Protein AF-A0A812I2H5-F1 (afdb_monomer)

Nearest PDB structures (foldseek):
  8jkt-assembly1_A  TM=2.031E-01  e=1.961E+00  Felis catus
  4fyq-assembly1_A-2  TM=1.996E-01  e=3.151E+00  Homo sapiens
  8yzi-assembly1_D  TM=2.173E-01  e=6.420E+00  Canis lupus familiaris

Radius of gyration: 29.0 Å; Cα contacts (8 Å, |Δi|>4): 564; chains: 1; bounding box: 86×69×79 Å

Sequence (447 aa):
MAMKRIAGIIALADANPSLRRTNKYDEEMEYWVDTRTHGTRGTNEVEGVRDSTSAKGKVDSLADSSKPEDLDKGWNHEEQAPGVEDGKDKVKDSLQRHMNEAVTSRDKLNKFMERLDVADASVSASAKHVATVAKAFATEANPCLADMAKAPLNDAEKTLQIMLRKWDLTLNVPWTYIDLCDTCSVPMLRPTDYLATLVEKGYLHKLLGSSRLREFWTNYKKEEPNHELFEHDFVDYDNLVPLYIHGDGGRTYRRDELMVIAFQPILGLGTRLSHPQKLTTAKLGVNLKGHSFTTRFLVGVMPKSVYKDNPERVDNFLTATMKDFEQLYFRGMDIGNGRVLRFIPLGLKGDLPFLSKSGHLTRTFLHIRKGPEGPKSKPLKGCCWLCLAGSAQFDFENLGYNPEWLSTTGPKNPPPWDAVPAFFDHVPHVVLLHIYHLGVGRDFGGT

Mean predicted aligned error: 16.77 Å

pLDDT: mean 73.1, std 22.54, range [23.41, 96.88]

Foldseek 3Di:
DVVVVVVVQVVVQVVPVVQWDQDPPPRDIDGHDDDDPDDDDDPDDDDDDDDDDDDDDDDDDDDDDDDDDDPPPDDDDDDDDDDDDDDVVVVVVVVVVVVVVVVVVVVVVVVVVVVPPLVDDPLDCDLLNLLVVLLVPPDPVDVLSVQLVPQDSVGSVVSVVVSCVVVVVDLPQDWDWDDLDPPDTFTWRAPVSSCVSCLVVVNCCLQQQAQPQVVVVVVVCVVCVPFCVVVDPVDDSSQEWEKAKEWEWDADPVRFTKIWIWMFTQWHQAAPPPDRQDSPHPDTHGLHRDHCVSGIGTGG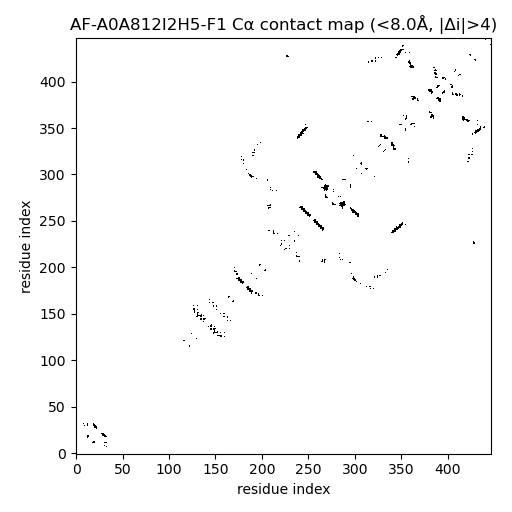MGTCVRCVVPLSSLLSSLLSRLQSLLCLAPVADDSDPPDGHHYDYQAYHYAQVVCCSQAQFQAALVQADPDDDDPPDDFRQYHDQQWRDRGPVFDVPPPDPCGPRVCCGDPNPDHRHPDGGSNPPRGTDHDHDDPPPDHCCVVVVVD

Structure (mmCIF, N/CA/C/O backbone):
data_AF-A0A812I2H5-F1
#
_entry.id   AF-A0A812I2H5-F1
#
loop_
_atom_site.group_PDB
_atom_site.id
_atom_site.type_symbol
_atom_site.label_atom_id
_atom_site.label_alt_id
_atom_site.label_comp_id
_atom_site.label_asym_id
_atom_site.label_entity_id
_atom_site.label_seq_id
_atom_site.pdbx_PDB_ins_code
_atom_site.Cartn_x
_atom_site.Cartn_y
_atom_site.Cartn_z
_atom_site.occupancy
_atom_site.B_iso_or_equiv
_atom_site.auth_seq_id
_atom_site.auth_comp_id
_atom_site.auth_asym_id
_atom_site.auth_atom_id
_atom_site.pdbx_PDB_model_num
ATOM 1 N N . MET A 1 1 ? -9.295 34.631 -40.306 1.00 51.69 1 MET A N 1
ATOM 2 C CA . MET A 1 1 ? -10.457 34.386 -39.416 1.00 51.69 1 MET A CA 1
ATOM 3 C C . MET A 1 1 ? -10.038 34.146 -37.957 1.00 51.69 1 MET A C 1
ATOM 5 O O . MET A 1 1 ? -10.656 34.723 -37.075 1.00 51.69 1 MET A O 1
ATOM 9 N N . ALA A 1 2 ? -8.955 33.399 -37.690 1.00 45.88 2 ALA A N 1
ATOM 10 C CA . ALA A 1 2 ? -8.439 33.147 -36.334 1.00 45.88 2 ALA A CA 1
ATOM 11 C C . ALA A 1 2 ? -7.973 34.409 -35.571 1.00 45.88 2 ALA A C 1
ATOM 13 O O . ALA A 1 2 ? -8.355 34.591 -34.421 1.00 45.88 2 ALA A O 1
ATOM 14 N N . MET A 1 3 ? -7.249 35.336 -36.216 1.00 46.56 3 MET A N 1
ATOM 15 C CA . MET A 1 3 ? -6.731 36.537 -35.528 1.00 46.56 3 MET A CA 1
ATOM 16 C C . MET A 1 3 ? -7.827 37.499 -35.035 1.00 46.56 3 MET A C 1
ATOM 18 O O . MET A 1 3 ? -7.706 38.051 -33.948 1.00 46.56 3 MET A O 1
ATOM 22 N N . LYS A 1 4 ? -8.946 37.644 -35.766 1.00 57.25 4 LYS A N 1
ATOM 23 C CA . LYS A 1 4 ? -10.113 38.424 -35.293 1.00 57.25 4 LYS A CA 1
ATOM 24 C C . LYS A 1 4 ? -10.778 37.787 -34.067 1.00 57.25 4 LYS A C 1
ATOM 26 O O . LYS A 1 4 ? -11.303 38.498 -33.219 1.00 57.25 4 LYS A O 1
ATOM 31 N N . ARG A 1 5 ? -10.753 36.454 -33.980 1.00 58.38 5 ARG A N 1
ATOM 32 C CA . ARG A 1 5 ? -11.331 35.690 -32.869 1.00 58.38 5 ARG A CA 1
ATOM 33 C C . ARG A 1 5 ? -10.455 35.790 -31.617 1.00 58.38 5 ARG A C 1
ATOM 35 O O . ARG A 1 5 ? -10.992 35.988 -30.538 1.00 58.38 5 ARG A O 1
ATOM 42 N N . ILE A 1 6 ? -9.131 35.756 -31.782 1.00 64.44 6 ILE A N 1
ATOM 43 C CA . ILE A 1 6 ? -8.162 35.977 -30.696 1.00 64.44 6 ILE A CA 1
ATOM 44 C C . ILE A 1 6 ? -8.279 37.404 -30.142 1.00 64.44 6 ILE A C 1
ATOM 46 O O . ILE A 1 6 ? -8.378 37.572 -28.933 1.00 64.44 6 ILE A O 1
ATOM 50 N N . ALA A 1 7 ? -8.379 38.420 -31.006 1.00 73.06 7 ALA A N 1
ATOM 51 C CA . ALA A 1 7 ? -8.561 39.805 -30.564 1.00 73.06 7 ALA A CA 1
ATOM 52 C C . ALA A 1 7 ? -9.846 40.005 -29.732 1.00 73.06 7 ALA A C 1
ATOM 54 O O . ALA A 1 7 ? -9.831 40.716 -28.732 1.00 73.06 7 ALA A O 1
ATOM 55 N N . GLY A 1 8 ? -10.947 39.340 -30.106 1.00 71.38 8 GLY A N 1
ATOM 56 C CA . GLY A 1 8 ? -12.192 39.374 -29.330 1.00 71.38 8 GLY A CA 1
ATOM 57 C C . GLY A 1 8 ? -12.094 38.660 -27.977 1.00 71.38 8 GLY A C 1
ATOM 58 O O . GLY A 1 8 ? -12.679 39.118 -27.000 1.00 71.38 8 GLY A O 1
ATOM 59 N N . ILE A 1 9 ? -11.331 37.566 -27.906 1.00 69.56 9 ILE A N 1
ATOM 60 C CA . ILE A 1 9 ? -11.089 36.816 -26.667 1.00 69.56 9 ILE A CA 1
ATOM 61 C C . ILE A 1 9 ? -10.230 37.631 -25.691 1.00 69.56 9 ILE A C 1
ATOM 63 O O . ILE A 1 9 ? -10.552 37.690 -24.508 1.00 69.56 9 ILE A O 1
ATOM 67 N N . ILE A 1 10 ? -9.191 38.306 -26.191 1.00 74.25 10 ILE A N 1
ATOM 68 C CA . ILE A 1 10 ? -8.340 39.189 -25.379 1.00 74.25 10 ILE A CA 1
ATOM 69 C C . ILE A 1 10 ? -9.172 40.340 -24.803 1.00 74.25 10 ILE A C 1
ATOM 71 O O . ILE A 1 10 ? -9.140 40.563 -23.599 1.00 74.25 10 ILE A O 1
ATOM 75 N N . ALA A 1 11 ? -10.010 40.993 -25.616 1.00 77.81 11 ALA A N 1
ATOM 76 C CA . ALA A 1 11 ? -10.883 42.067 -25.136 1.00 77.81 11 ALA A CA 1
ATOM 77 C C . ALA A 1 11 ? -11.876 41.603 -24.048 1.00 77.81 11 ALA A C 1
ATOM 79 O O . ALA A 1 11 ? -12.149 42.340 -23.101 1.00 77.81 11 ALA A O 1
ATOM 80 N N . LEU A 1 12 ? -12.401 40.375 -24.157 1.00 72.94 12 LEU A N 1
ATOM 81 C CA . LEU A 1 12 ? -13.279 39.777 -23.145 1.00 72.94 12 LEU A CA 1
ATOM 82 C C . LEU A 1 12 ? -12.527 39.493 -21.834 1.00 72.94 12 LEU A C 1
ATOM 84 O O . LEU A 1 12 ? -13.053 39.747 -20.751 1.00 72.94 12 LEU A O 1
ATOM 88 N N . ALA A 1 13 ? -11.304 38.969 -21.931 1.00 73.88 13 ALA A N 1
ATOM 89 C CA . ALA A 1 13 ? -10.477 38.655 -20.773 1.00 73.88 13 ALA A CA 1
ATOM 90 C C . ALA A 1 13 ? -9.924 39.923 -20.093 1.00 73.88 13 ALA A C 1
ATOM 92 O O . ALA A 1 13 ? -9.820 39.963 -18.870 1.00 73.88 13 ALA A O 1
ATOM 93 N N . ASP A 1 14 ? -9.676 41.002 -20.840 1.00 77.62 14 ASP A N 1
ATOM 94 C CA . ASP A 1 14 ? -9.315 42.308 -20.275 1.00 77.62 14 ASP A CA 1
ATOM 95 C C . ASP A 1 14 ? -10.453 42.964 -19.490 1.00 77.62 14 ASP A C 1
ATOM 97 O O . ASP A 1 14 ? -10.207 43.656 -18.498 1.00 77.62 14 ASP A O 1
ATOM 101 N N . ALA A 1 15 ? -11.700 42.708 -19.888 1.00 77.75 15 ALA A N 1
ATOM 102 C CA . ALA A 1 15 ? -12.881 43.159 -19.162 1.00 77.75 15 ALA A CA 1
ATOM 103 C C . ALA A 1 15 ? -13.170 42.332 -17.889 1.00 77.75 15 ALA A C 1
ATOM 105 O O . ALA A 1 15 ? -13.977 42.763 -17.066 1.00 77.75 15 ALA A O 1
ATOM 106 N N . ASN A 1 16 ? -12.522 41.172 -17.701 1.00 74.12 16 ASN A N 1
ATOM 107 C CA . ASN A 1 16 ? -12.744 40.270 -16.566 1.00 74.12 16 ASN A CA 1
ATOM 108 C C . ASN A 1 16 ? -11.430 39.937 -15.831 1.00 74.12 16 ASN A C 1
ATOM 110 O O . ASN A 1 16 ? -10.714 39.013 -16.221 1.00 74.12 16 ASN A O 1
ATOM 114 N N . PRO A 1 17 ? -11.115 40.627 -14.716 1.00 74.50 17 PRO A N 1
ATOM 115 C CA . PRO A 1 17 ? -9.836 40.482 -14.016 1.00 74.50 17 PRO A CA 1
ATOM 116 C C . PRO A 1 17 ? -9.494 39.062 -13.541 1.00 74.50 17 PRO A C 1
ATOM 118 O O . PRO A 1 17 ? -8.326 38.776 -13.309 1.00 74.50 17 PRO A O 1
ATOM 121 N N . SER A 1 18 ? -10.483 38.177 -13.391 1.00 72.62 18 SER A N 1
ATOM 122 C CA . SER A 1 18 ? -10.292 36.773 -13.003 1.00 72.62 18 SER A CA 1
ATOM 123 C C . SER A 1 18 ? -9.743 35.878 -14.121 1.00 72.62 18 SER A C 1
ATOM 125 O O . SER A 1 18 ? -9.281 34.778 -13.828 1.00 72.62 18 SER A O 1
ATOM 127 N N . LEU A 1 19 ? -9.788 36.325 -15.382 1.00 69.56 19 LEU A N 1
ATOM 128 C CA . LEU A 1 19 ? -9.359 35.560 -16.562 1.00 69.56 19 LEU A CA 1
ATOM 129 C C . LEU A 1 19 ? -7.961 35.942 -17.061 1.00 69.56 19 LEU A C 1
ATOM 131 O O . LEU A 1 19 ? -7.475 35.367 -18.037 1.00 69.56 19 LEU A O 1
ATOM 135 N N . ARG A 1 20 ? -7.309 36.896 -16.390 1.00 77.50 20 ARG A N 1
ATOM 136 C CA . ARG A 1 20 ? -5.941 37.317 -16.683 1.00 77.50 20 ARG A CA 1
ATOM 137 C C . ARG A 1 20 ? -5.056 37.166 -15.458 1.00 77.50 20 ARG A C 1
ATOM 139 O O . ARG A 1 20 ? -5.470 37.460 -14.337 1.00 77.50 20 ARG A O 1
ATOM 146 N N . ARG A 1 21 ? -3.819 36.738 -15.670 1.00 76.25 21 ARG A N 1
ATOM 147 C CA . ARG A 1 21 ? -2.824 36.627 -14.607 1.00 76.25 21 ARG A CA 1
ATOM 148 C C . ARG A 1 21 ? -1.456 36.989 -15.155 1.00 76.25 21 ARG A C 1
ATOM 150 O O . ARG A 1 21 ? -1.105 36.588 -16.256 1.00 76.25 21 ARG A O 1
ATOM 157 N N . THR A 1 22 ? -0.684 37.718 -14.363 1.00 73.69 22 THR A N 1
ATOM 158 C CA . THR A 1 22 ? 0.735 37.931 -14.641 1.00 73.69 22 THR A CA 1
ATOM 159 C C . THR A 1 22 ? 1.493 36.659 -14.279 1.00 73.69 22 THR A C 1
ATOM 161 O O . THR A 1 22 ? 1.414 36.186 -13.135 1.00 73.69 22 THR A O 1
ATOM 164 N N . ASN A 1 23 ? 2.182 36.079 -15.254 1.00 63.69 23 ASN A N 1
ATOM 165 C CA . ASN A 1 23 ? 3.065 34.949 -15.047 1.00 63.69 23 ASN A CA 1
ATOM 166 C C . ASN A 1 23 ? 4.190 35.374 -14.089 1.00 63.69 23 ASN A C 1
ATOM 168 O O . ASN A 1 23 ? 4.743 36.468 -14.158 1.00 63.69 23 ASN A O 1
ATOM 172 N N . LYS A 1 24 ? 4.466 34.525 -13.099 1.00 55.12 24 LYS A N 1
ATOM 173 C CA . LYS A 1 24 ? 5.375 34.845 -11.992 1.00 55.12 24 LYS A CA 1
ATOM 174 C C . LYS A 1 24 ? 6.857 34.752 -12.392 1.00 55.12 24 LYS A C 1
ATOM 176 O O . LYS A 1 24 ? 7.709 35.166 -11.610 1.00 55.12 24 LYS A O 1
ATOM 181 N N . TYR A 1 25 ? 7.168 34.157 -13.538 1.00 52.12 25 TYR A N 1
ATOM 182 C CA . TYR A 1 25 ? 8.533 33.811 -13.934 1.00 52.12 25 TYR A CA 1
ATOM 183 C C . TYR A 1 25 ? 9.132 34.791 -14.943 1.00 52.12 25 TYR A C 1
ATOM 185 O O . TYR A 1 25 ? 10.329 35.054 -14.877 1.00 52.12 25 TYR A O 1
ATOM 193 N N . ASP A 1 26 ? 8.310 35.338 -15.833 1.00 72.62 26 ASP A N 1
ATOM 194 C CA . ASP A 1 26 ? 8.711 36.268 -16.897 1.00 72.62 26 ASP A CA 1
ATOM 195 C C . ASP A 1 26 ? 7.942 37.600 -16.859 1.00 72.62 26 ASP A C 1
ATOM 197 O O . ASP A 1 26 ? 8.221 38.491 -17.655 1.00 72.62 26 ASP A O 1
ATOM 201 N N . GLU A 1 27 ? 7.014 37.755 -15.908 1.00 76.06 27 GLU A N 1
ATOM 202 C CA . GLU A 1 27 ? 6.151 38.930 -15.745 1.00 76.06 27 GLU A CA 1
ATOM 203 C C . GLU A 1 27 ? 5.224 39.199 -16.947 1.00 76.06 27 GLU A C 1
ATOM 205 O O . GLU A 1 27 ? 4.602 40.263 -17.032 1.00 76.06 27 GLU A O 1
ATOM 210 N N . GLU A 1 28 ? 5.059 38.228 -17.853 1.00 77.06 28 GLU A N 1
ATOM 211 C CA . GLU A 1 28 ? 4.176 38.367 -19.007 1.00 77.06 28 GLU A CA 1
ATOM 212 C C . GLU A 1 28 ? 2.700 38.164 -18.630 1.00 77.06 28 GLU A C 1
ATOM 214 O O . GLU A 1 28 ? 2.338 37.448 -17.692 1.00 77.06 28 GLU A O 1
ATOM 219 N N . MET A 1 29 ? 1.804 38.836 -19.356 1.00 72.25 29 MET A N 1
ATOM 220 C CA . MET A 1 29 ? 0.362 38.754 -19.121 1.00 72.25 29 MET A CA 1
ATOM 221 C C . MET A 1 29 ? -0.250 37.578 -19.880 1.00 72.25 29 MET A C 1
ATOM 223 O O . MET A 1 29 ? -0.294 37.579 -21.110 1.00 72.25 29 MET A O 1
ATOM 227 N N . GLU A 1 30 ? -0.800 36.614 -19.143 1.00 77.12 30 GLU A N 1
ATOM 228 C CA . GLU A 1 30 ? -1.460 35.435 -19.699 1.00 77.12 30 GLU A CA 1
ATOM 229 C C . GLU A 1 30 ? -2.984 35.512 -19.549 1.00 77.12 30 GLU A C 1
ATOM 231 O O . GLU A 1 30 ? -3.510 35.943 -18.515 1.00 77.12 30 GLU A O 1
ATOM 236 N N . TYR A 1 31 ? -3.697 35.035 -20.574 1.00 75.44 31 TYR A N 1
ATOM 237 C CA . TYR A 1 31 ? -5.159 34.987 -20.625 1.00 75.44 31 TYR A CA 1
ATOM 238 C C . TYR A 1 31 ? -5.628 33.533 -20.698 1.00 75.44 31 TYR A C 1
ATOM 240 O O . TYR A 1 31 ? -5.254 32.799 -21.613 1.00 75.44 31 TYR A O 1
ATOM 248 N N . TRP A 1 32 ? -6.472 33.119 -19.756 1.00 57.59 32 TRP A N 1
ATOM 249 C CA . TRP A 1 32 ? -6.978 31.748 -19.675 1.00 57.59 32 TRP A CA 1
ATOM 250 C C . TRP A 1 32 ? -8.404 31.685 -20.214 1.00 57.59 32 TRP A C 1
ATOM 252 O O . TRP A 1 32 ? -9.341 32.136 -19.556 1.00 57.59 32 TRP A O 1
ATOM 262 N N . VAL A 1 33 ? -8.574 31.142 -21.425 1.00 58.44 33 VAL A N 1
ATOM 263 C CA . VAL A 1 33 ? -9.891 31.026 -22.070 1.00 58.44 33 VAL A CA 1
ATOM 264 C C . VAL A 1 33 ? -10.040 29.671 -22.757 1.00 58.44 33 VAL A C 1
ATOM 266 O O . VAL A 1 33 ? -9.298 29.346 -23.683 1.00 58.44 33 VAL A O 1
ATOM 269 N N . ASP A 1 34 ? -11.040 28.895 -22.336 1.00 51.59 34 ASP A N 1
ATOM 270 C CA . ASP A 1 34 ? -11.399 27.632 -22.979 1.00 51.59 34 ASP A CA 1
ATOM 271 C C . ASP A 1 34 ? -12.076 27.887 -24.329 1.00 51.59 34 ASP A C 1
ATOM 273 O O . ASP A 1 34 ? -13.096 28.575 -24.429 1.00 51.59 34 ASP A O 1
ATOM 277 N N . THR A 1 35 ? -11.539 27.290 -25.395 1.00 44.12 35 THR A N 1
ATOM 278 C CA . THR A 1 35 ? -12.173 27.330 -26.718 1.00 44.12 35 THR A CA 1
ATOM 279 C C . THR A 1 35 ? -12.743 25.964 -27.074 1.00 44.12 35 THR A C 1
ATOM 281 O O . THR A 1 35 ? -12.027 25.011 -27.364 1.00 44.12 35 THR A O 1
ATOM 284 N N . ARG A 1 36 ? -14.075 25.858 -27.089 1.00 44.34 36 ARG A N 1
ATOM 285 C CA . ARG A 1 36 ? -14.766 24.660 -27.581 1.00 44.34 36 ARG A CA 1
ATOM 286 C C . ARG A 1 36 ? -14.723 24.661 -29.112 1.00 44.34 36 ARG A C 1
ATOM 288 O O . ARG A 1 36 ? -15.308 25.540 -29.747 1.00 44.34 36 ARG A O 1
ATOM 295 N N . THR A 1 37 ? -14.015 23.711 -29.716 1.00 42.31 37 THR A N 1
ATOM 296 C CA . THR A 1 37 ? -13.798 23.663 -31.176 1.00 42.31 37 THR A CA 1
ATOM 297 C C . THR A 1 37 ? -14.876 22.886 -31.938 1.00 42.31 37 THR A C 1
ATOM 299 O O . THR A 1 37 ? -15.057 23.143 -33.125 1.00 42.31 37 THR A O 1
ATOM 302 N N . HIS A 1 38 ? -15.657 22.022 -31.276 1.00 39.75 38 HIS A N 1
ATOM 303 C CA . HIS A 1 38 ? -16.871 21.404 -31.832 1.00 39.75 38 HIS A CA 1
ATOM 304 C C . HIS A 1 38 ? -17.755 20.757 -30.746 1.00 39.75 38 HIS A C 1
ATOM 306 O O . HIS A 1 38 ? -17.257 20.231 -29.751 1.00 39.75 38 HIS A O 1
ATOM 312 N N . GLY A 1 39 ? -19.075 20.760 -30.960 1.00 39.97 39 GLY A N 1
ATOM 313 C CA . GLY A 1 39 ? -20.063 20.040 -30.147 1.00 39.97 39 GLY A CA 1
ATOM 314 C C . GLY A 1 39 ? -21.493 20.538 -30.384 1.00 39.97 39 GLY A C 1
ATOM 315 O O . GLY A 1 39 ? -21.719 21.742 -30.492 1.00 39.97 39 GLY A O 1
ATOM 316 N N . THR A 1 40 ? -22.462 19.627 -30.473 1.00 37.78 40 THR A N 1
ATOM 317 C CA . THR A 1 40 ? -23.894 19.951 -30.562 1.00 37.78 40 THR A CA 1
ATOM 318 C C . THR A 1 40 ? -24.445 20.246 -29.169 1.00 37.78 40 THR A C 1
ATOM 320 O O . THR A 1 40 ? -24.222 19.493 -28.222 1.00 37.78 40 THR A O 1
ATOM 323 N N . ARG A 1 41 ? -25.152 21.371 -29.035 1.00 35.66 41 ARG A N 1
ATOM 324 C CA . ARG A 1 41 ? -25.709 21.856 -27.769 1.00 35.66 41 ARG A CA 1
ATOM 325 C C . ARG A 1 41 ? -26.869 20.948 -27.346 1.00 35.66 41 ARG A C 1
ATOM 327 O O . ARG A 1 41 ? -27.912 20.956 -27.991 1.00 35.66 41 ARG A O 1
ATOM 334 N N . GLY A 1 42 ? -26.686 20.170 -26.280 1.00 32.47 42 GLY A N 1
ATOM 335 C CA . GLY A 1 42 ? -27.804 19.526 -25.594 1.00 32.47 42 GLY A CA 1
ATOM 336 C C . GLY A 1 42 ? -28.753 20.607 -25.081 1.00 32.47 42 GLY A C 1
ATOM 337 O O . GLY A 1 42 ? -28.314 21.594 -24.487 1.00 32.47 42 GLY A O 1
ATOM 338 N N . THR A 1 43 ? -30.043 20.474 -25.369 1.00 36.22 43 THR A N 1
ATOM 339 C CA . THR A 1 43 ? -31.084 21.354 -24.838 1.00 36.22 43 THR A CA 1
ATOM 340 C C . THR A 1 43 ? -31.148 21.162 -23.329 1.00 36.22 43 THR A C 1
ATOM 342 O O . THR A 1 43 ? -31.710 20.167 -22.881 1.00 36.22 43 THR A O 1
ATOM 345 N N . ASN A 1 44 ? -30.493 22.053 -22.581 1.00 36.75 44 ASN A N 1
ATOM 346 C CA . ASN A 1 44 ? -30.874 22.577 -21.261 1.00 36.75 44 ASN A CA 1
ATOM 347 C C . ASN A 1 44 ? -29.634 22.952 -20.447 1.00 36.75 44 ASN A C 1
ATOM 349 O O . ASN A 1 44 ? -29.312 22.302 -19.463 1.00 36.75 44 ASN A O 1
ATOM 353 N N . GLU A 1 45 ? -28.987 24.050 -20.824 1.00 29.28 45 GLU A N 1
ATOM 354 C CA . GLU A 1 45 ? -28.270 24.884 -19.860 1.00 29.28 45 GLU A CA 1
ATOM 355 C C . GLU A 1 45 ? -28.580 26.339 -20.213 1.00 29.28 45 GLU A C 1
ATOM 357 O O . GLU A 1 45 ? -28.077 26.889 -21.199 1.00 29.28 45 GLU A O 1
ATOM 362 N N . VAL A 1 46 ? -29.493 26.927 -19.440 1.00 30.48 46 VAL A N 1
ATOM 363 C CA . VAL A 1 46 ? -29.610 28.375 -19.297 1.00 30.48 46 VAL A CA 1
ATOM 364 C C . VAL A 1 46 ? -28.970 28.708 -17.958 1.00 30.48 46 VAL A C 1
ATOM 366 O O . VAL A 1 46 ? -29.380 28.197 -16.917 1.00 30.48 46 VAL A O 1
ATOM 369 N N . GLU A 1 47 ? -27.929 29.530 -18.024 1.00 31.50 47 GLU A N 1
ATOM 370 C CA . GLU A 1 47 ? -27.333 30.209 -16.884 1.00 31.50 47 GLU A CA 1
ATOM 371 C C . GLU A 1 47 ? -28.391 31.047 -16.162 1.00 31.50 47 GLU A C 1
ATOM 373 O O . GLU A 1 47 ? -29.095 31.840 -16.786 1.00 31.50 47 GLU A O 1
ATOM 378 N N . GLY A 1 48 ? -28.426 30.947 -14.835 1.00 28.09 48 GLY A N 1
ATOM 379 C CA . GLY A 1 48 ? -28.854 32.070 -14.014 1.00 28.09 48 GLY A CA 1
ATOM 380 C C . GLY A 1 48 ? -29.965 31.787 -13.009 1.00 28.09 48 GLY A C 1
ATOM 381 O O . GLY A 1 48 ? -31.140 31.941 -13.306 1.00 28.09 48 GLY A O 1
ATOM 382 N N . VAL A 1 49 ? -29.523 31.579 -11.768 1.00 25.86 49 VAL A N 1
ATOM 383 C CA . VAL A 1 49 ? -30.049 32.244 -10.565 1.00 25.86 49 VAL A CA 1
ATOM 384 C C . VAL A 1 49 ? -31.416 31.795 -9.995 1.00 25.86 49 VAL A C 1
ATOM 386 O O . VAL A 1 49 ? -32.471 31.986 -10.583 1.00 25.86 49 VAL A O 1
ATOM 389 N N . ARG A 1 50 ? -31.321 31.431 -8.702 1.00 23.70 50 ARG A N 1
ATOM 390 C CA . ARG A 1 50 ? -32.218 31.658 -7.546 1.00 23.70 50 ARG A CA 1
ATOM 391 C C . ARG A 1 50 ? -33.018 30.491 -6.966 1.00 23.70 50 ARG A C 1
ATOM 393 O O . ARG A 1 50 ? -33.818 29.828 -7.612 1.00 23.70 50 ARG A O 1
ATOM 400 N N . ASP A 1 51 ? -32.778 30.371 -5.664 1.00 26.55 51 ASP A N 1
ATOM 401 C CA . ASP A 1 51 ? -33.461 29.593 -4.652 1.00 26.55 51 ASP A CA 1
ATOM 402 C C . ASP A 1 51 ? -34.985 29.715 -4.640 1.00 26.55 51 ASP A C 1
ATOM 404 O O . ASP A 1 51 ? -35.579 30.753 -4.933 1.00 26.55 51 ASP A O 1
ATOM 408 N N . SER A 1 52 ? -35.532 28.673 -4.017 1.00 25.44 52 SER A N 1
ATOM 409 C CA . SER A 1 52 ? -36.744 28.642 -3.203 1.00 25.44 52 SER A CA 1
ATOM 410 C C . SER A 1 52 ? -38.081 28.433 -3.919 1.00 25.44 52 SER A C 1
ATOM 412 O O . SER A 1 52 ? -38.648 29.308 -4.555 1.00 25.44 52 SER A O 1
ATOM 414 N N . THR A 1 53 ? -38.633 27.259 -3.596 1.00 28.48 53 THR A N 1
ATOM 415 C CA . THR A 1 53 ? -40.021 27.011 -3.178 1.00 28.48 53 THR A CA 1
ATOM 416 C C . THR A 1 53 ? -41.168 27.277 -4.153 1.00 28.48 53 THR A C 1
ATOM 418 O O . THR A 1 53 ? -41.328 28.352 -4.714 1.00 28.48 53 THR A O 1
ATOM 421 N N . SER A 1 54 ? -42.096 26.309 -4.139 1.00 24.89 54 SER A N 1
ATOM 422 C CA . SER A 1 54 ? -43.430 26.308 -4.760 1.00 24.89 54 SER A CA 1
ATOM 423 C C . SER A 1 54 ? -43.412 25.938 -6.256 1.00 24.89 54 SER A C 1
ATOM 425 O O . SER A 1 54 ? -42.512 26.319 -6.981 1.00 24.89 54 SER A O 1
ATOM 427 N N . ALA A 1 55 ? -44.328 25.147 -6.807 1.00 23.41 55 ALA A N 1
ATOM 428 C CA . ALA A 1 55 ? -45.569 24.591 -6.299 1.00 23.41 55 ALA A CA 1
ATOM 429 C C . ALA A 1 55 ? -45.991 23.395 -7.179 1.00 23.41 55 ALA A C 1
ATOM 431 O O . ALA A 1 55 ? -45.654 23.334 -8.355 1.00 23.41 55 ALA A O 1
ATOM 432 N N . LYS A 1 56 ? -46.792 22.500 -6.586 1.00 25.09 56 LYS A N 1
ATOM 433 C CA . LYS A 1 56 ? -48.064 21.976 -7.117 1.00 25.09 56 LYS A CA 1
ATOM 434 C C . LYS A 1 56 ? -48.155 21.649 -8.619 1.00 25.09 56 LYS A C 1
ATOM 436 O O . LYS A 1 56 ? -48.245 22.540 -9.453 1.00 25.09 56 LYS A O 1
ATOM 441 N N . GLY A 1 57 ? -48.420 20.375 -8.910 1.00 23.81 57 GLY A N 1
ATOM 442 C CA . GLY A 1 57 ? -49.079 19.965 -10.151 1.00 23.81 57 GLY A CA 1
ATOM 443 C C . GLY A 1 57 ? -49.289 18.457 -10.239 1.00 23.81 57 GLY A C 1
ATOM 444 O O . GLY A 1 57 ? -48.393 17.738 -10.655 1.00 23.81 57 GLY A O 1
ATOM 445 N N . LYS A 1 58 ? -50.472 17.998 -9.816 1.00 24.27 58 LYS A N 1
ATOM 446 C CA . LYS A 1 58 ? -51.023 16.645 -10.012 1.00 24.27 58 LYS A CA 1
ATOM 447 C C . LYS A 1 58 ? -51.080 16.267 -11.497 1.00 24.27 58 LYS A C 1
ATOM 449 O O . LYS A 1 58 ? -51.563 17.091 -12.264 1.00 24.27 58 LYS A O 1
ATOM 454 N N . VAL A 1 59 ? -50.803 14.999 -11.823 1.00 26.33 59 VAL A N 1
ATOM 455 C CA . VAL A 1 59 ? -51.700 14.157 -12.644 1.00 26.33 59 VAL A CA 1
ATOM 456 C C . VAL A 1 59 ? -51.623 12.714 -12.135 1.00 26.33 59 VAL A C 1
ATOM 458 O O . VAL A 1 59 ? -50.554 12.217 -11.784 1.00 26.33 59 VAL A O 1
ATOM 461 N N . ASP A 1 60 ? -52.802 12.112 -12.038 1.00 25.20 60 ASP A N 1
ATOM 462 C CA . ASP A 1 60 ? -53.144 10.859 -11.386 1.00 25.20 60 ASP A CA 1
ATOM 463 C C . ASP A 1 60 ? -52.850 9.593 -12.225 1.00 25.20 60 ASP A C 1
ATOM 465 O O . ASP A 1 60 ? -52.887 9.596 -13.453 1.00 25.20 60 ASP A O 1
ATOM 469 N N . SER A 1 61 ? -52.692 8.490 -11.482 1.00 27.45 61 SER A N 1
ATOM 470 C CA . SER A 1 61 ? -53.023 7.086 -11.794 1.00 27.45 61 SER A CA 1
ATOM 471 C C . SER A 1 61 ? -52.256 6.316 -12.884 1.00 27.45 61 SER A C 1
ATOM 473 O O . SER A 1 61 ? -52.543 6.420 -14.070 1.00 27.45 61 SER A O 1
ATOM 475 N N . LEU A 1 62 ? -51.454 5.344 -12.433 1.00 24.69 62 LEU A N 1
ATOM 476 C CA . LEU A 1 62 ? -51.759 3.930 -12.685 1.00 24.69 62 LEU A CA 1
ATOM 477 C C . LEU A 1 62 ? -51.490 3.142 -11.392 1.00 24.69 62 LEU A C 1
ATOM 479 O O . LEU A 1 62 ? -50.418 3.255 -10.800 1.00 24.69 62 LEU A O 1
ATOM 483 N N . ALA A 1 63 ? -52.512 2.433 -10.921 1.00 26.25 63 ALA A N 1
ATOM 484 C CA . ALA A 1 63 ? -52.516 1.660 -9.689 1.00 26.25 63 ALA A CA 1
ATOM 485 C C . ALA A 1 63 ? -51.957 0.239 -9.881 1.00 26.25 63 ALA A C 1
ATOM 487 O O . ALA A 1 63 ? -51.957 -0.294 -10.986 1.00 26.25 63 ALA A O 1
ATOM 488 N N . ASP A 1 64 ? -51.571 -0.337 -8.741 1.00 27.02 64 ASP A N 1
ATOM 489 C CA . ASP A 1 64 ? -51.469 -1.761 -8.411 1.00 27.02 64 ASP A CA 1
ATOM 490 C C . ASP A 1 64 ? -50.465 -2.652 -9.157 1.00 27.02 64 ASP A C 1
ATOM 492 O O . ASP A 1 64 ? -50.710 -3.193 -10.229 1.00 27.02 64 ASP A O 1
ATOM 496 N N . SER A 1 65 ? -49.381 -2.991 -8.455 1.00 24.95 65 SER A N 1
ATOM 497 C CA . SER A 1 65 ? -49.270 -4.339 -7.877 1.00 24.95 65 SER A CA 1
ATOM 498 C C . SER A 1 65 ? -48.107 -4.421 -6.874 1.00 24.95 65 SER A C 1
ATOM 500 O O . SER A 1 65 ? -47.029 -3.875 -7.091 1.00 24.95 65 SER A O 1
ATOM 502 N N . SER A 1 66 ? -48.340 -5.149 -5.777 1.00 26.66 66 SER A N 1
ATOM 503 C CA . SER A 1 66 ? -47.378 -5.646 -4.773 1.00 26.66 66 SER A CA 1
ATOM 504 C C . SER A 1 66 ? -46.733 -4.652 -3.783 1.00 26.66 66 SER A C 1
ATOM 506 O O . SER A 1 66 ? -45.614 -4.178 -3.952 1.00 26.66 66 SER A O 1
ATOM 508 N N . LYS A 1 67 ? -47.416 -4.449 -2.647 1.00 28.23 67 LYS A N 1
ATOM 509 C CA . LYS A 1 67 ? -46.769 -4.175 -1.353 1.00 28.23 67 LYS A CA 1
ATOM 510 C C . LYS A 1 67 ? -46.250 -5.500 -0.769 1.00 28.23 67 LYS A C 1
ATOM 512 O O . LYS A 1 67 ? -47.017 -6.461 -0.773 1.00 28.23 67 LYS A O 1
ATOM 517 N N . PRO A 1 68 ? -45.038 -5.567 -0.202 1.00 30.42 68 PRO A N 1
ATOM 518 C CA . PRO A 1 68 ? -44.707 -6.583 0.788 1.00 30.42 68 PRO A CA 1
ATOM 519 C C . PRO A 1 68 ? -45.130 -6.077 2.173 1.00 30.42 68 PRO A C 1
ATOM 521 O O . PRO A 1 68 ? -44.520 -5.161 2.726 1.00 30.42 68 PRO A O 1
ATOM 524 N N . GLU A 1 69 ? -46.212 -6.647 2.693 1.00 29.41 69 GLU A N 1
ATOM 525 C CA . GLU A 1 69 ? -46.541 -6.653 4.121 1.00 29.41 69 GLU A CA 1
ATOM 526 C C . GLU A 1 69 ? -45.701 -7.728 4.843 1.00 29.41 69 GLU A C 1
ATOM 528 O O . GLU A 1 69 ? -45.303 -8.718 4.232 1.00 29.41 69 GLU A O 1
ATOM 533 N N . ASP A 1 70 ? -45.476 -7.523 6.146 1.00 35.94 70 ASP A N 1
ATOM 534 C CA . ASP A 1 70 ? -45.034 -8.503 7.155 1.00 35.94 70 ASP A CA 1
ATOM 535 C C . ASP A 1 70 ? -43.647 -9.174 6.999 1.00 35.94 70 ASP A C 1
ATOM 537 O O . ASP A 1 70 ? -43.516 -10.286 6.494 1.00 35.94 70 ASP A O 1
ATOM 541 N N . LEU A 1 71 ? -42.611 -8.564 7.600 1.00 31.19 71 LEU A N 1
ATOM 542 C CA . LEU A 1 71 ? -41.321 -9.222 7.901 1.00 31.19 71 LEU A CA 1
ATOM 543 C C . LEU A 1 71 ? -41.073 -9.486 9.405 1.00 31.19 71 LEU A C 1
ATOM 545 O O . LEU A 1 71 ? -40.027 -10.025 9.756 1.00 31.19 71 LEU A O 1
ATOM 549 N N . ASP A 1 72 ? -42.044 -9.210 10.284 1.00 36.56 72 ASP A N 1
ATOM 550 C CA . ASP A 1 72 ? -41.882 -9.320 11.750 1.00 36.56 72 ASP A CA 1
ATOM 551 C C . ASP A 1 72 ? -42.500 -10.586 12.392 1.00 36.56 72 ASP A C 1
ATOM 553 O O . ASP A 1 72 ? -42.620 -10.673 13.611 1.00 36.56 72 ASP A O 1
ATOM 557 N N . LYS A 1 73 ? -42.871 -11.619 11.620 1.00 32.50 73 LYS A N 1
ATOM 558 C CA . LYS A 1 73 ? -43.525 -12.842 12.158 1.00 32.50 73 LYS A CA 1
ATOM 559 C C . LYS A 1 73 ? -42.659 -14.109 12.157 1.00 32.50 73 LYS A C 1
ATOM 561 O O . LYS A 1 73 ? -43.175 -15.207 11.980 1.00 32.50 73 LYS A O 1
ATOM 566 N N . GLY A 1 74 ? -41.346 -13.982 12.354 1.00 32.06 74 GLY A N 1
ATOM 567 C CA . GLY A 1 74 ? -40.415 -15.116 12.225 1.00 32.06 74 GLY A CA 1
ATOM 568 C C . GLY A 1 74 ? -39.769 -15.666 13.500 1.00 32.06 74 GLY A C 1
ATOM 569 O O . GLY A 1 74 ? -38.979 -16.594 13.378 1.00 32.06 74 GLY A O 1
ATOM 570 N N . TRP A 1 75 ? -40.004 -15.101 14.689 1.00 26.97 75 TRP A N 1
ATOM 571 C CA . TRP A 1 75 ? -39.205 -15.429 15.887 1.00 26.97 75 TRP A CA 1
ATOM 572 C C . TRP A 1 75 ? -40.057 -15.643 17.147 1.00 26.97 75 TRP A C 1
ATOM 574 O O . TRP A 1 75 ? -39.854 -14.981 18.157 1.00 26.97 75 TRP A O 1
ATOM 584 N N . ASN A 1 76 ? -40.992 -16.595 17.105 1.00 31.12 76 ASN A N 1
ATOM 585 C CA . ASN A 1 76 ? -41.615 -17.143 18.314 1.00 31.12 76 ASN A CA 1
ATOM 586 C C . ASN A 1 76 ? -41.499 -18.670 18.307 1.00 31.12 76 ASN A C 1
ATOM 588 O O . ASN A 1 76 ? -42.283 -19.354 17.655 1.00 31.12 76 ASN A O 1
ATOM 592 N N . HIS A 1 77 ? -40.537 -19.188 19.066 1.00 34.31 77 HIS A N 1
ATOM 593 C CA . HIS A 1 77 ? -40.588 -20.546 19.594 1.00 34.31 77 HIS A CA 1
ATOM 594 C C . HIS A 1 77 ? -40.497 -20.457 21.119 1.00 34.31 77 HIS A C 1
ATOM 596 O O . HIS A 1 77 ? -39.436 -20.191 21.680 1.00 34.31 77 HIS A O 1
ATOM 602 N N . GLU A 1 78 ? -41.646 -20.637 21.768 1.00 33.59 78 GLU A N 1
ATOM 603 C CA . GLU A 1 78 ? -41.743 -21.007 23.175 1.00 33.59 78 GLU A CA 1
ATOM 604 C C . GLU A 1 78 ? -41.583 -22.527 23.279 1.00 33.59 78 GLU A C 1
ATOM 606 O O . GLU A 1 78 ? -42.436 -23.269 22.802 1.00 33.59 78 GLU A O 1
ATOM 611 N N . GLU A 1 79 ? -40.526 -22.990 23.942 1.00 33.56 79 GLU A N 1
ATOM 612 C CA . GLU A 1 79 ? -40.537 -24.271 24.649 1.00 33.56 79 GLU A CA 1
ATOM 613 C C . GLU A 1 79 ? -39.910 -24.056 26.032 1.00 33.56 79 GLU A C 1
ATOM 615 O O . GLU A 1 79 ? -38.787 -23.569 26.174 1.00 33.56 79 GLU A O 1
ATOM 620 N N . GLN A 1 80 ? -40.696 -24.355 27.066 1.00 32.47 80 GLN A N 1
ATOM 621 C CA . GLN A 1 80 ? -40.332 -24.242 28.475 1.00 32.47 80 GLN A CA 1
ATOM 622 C C . GLN A 1 80 ? -39.501 -25.449 28.932 1.00 32.47 80 GLN A C 1
ATOM 624 O O . GLN A 1 80 ? -39.894 -26.593 28.716 1.00 32.47 80 GLN A O 1
ATOM 629 N N . ALA A 1 81 ? -38.430 -25.190 29.689 1.00 28.28 81 ALA A N 1
ATOM 630 C CA . ALA A 1 81 ? -37.865 -26.114 30.676 1.00 28.28 81 ALA A CA 1
ATOM 631 C C . ALA A 1 81 ? -37.198 -25.316 31.827 1.00 28.28 81 ALA A C 1
ATOM 633 O O . ALA A 1 81 ? -36.812 -24.163 31.620 1.00 28.28 81 ALA A O 1
ATOM 634 N N . PRO A 1 82 ? -37.114 -25.867 33.055 1.00 34.00 82 PRO A N 1
ATOM 635 C CA . PRO A 1 82 ? -37.254 -25.083 34.281 1.00 34.00 82 PRO A CA 1
ATOM 636 C C . PRO A 1 82 ? -35.933 -24.646 34.942 1.00 34.00 82 PRO A C 1
ATOM 638 O O . PRO A 1 82 ? -34.944 -25.369 34.933 1.00 34.00 82 PRO A O 1
ATOM 641 N N . GLY A 1 83 ? -35.996 -23.482 35.600 1.00 39.47 83 GLY A N 1
ATOM 642 C CA . GLY A 1 83 ? -35.340 -23.167 36.877 1.00 39.47 83 GLY A CA 1
ATOM 643 C C . GLY A 1 83 ? -33.811 -23.167 36.958 1.00 39.47 83 GLY A C 1
ATOM 644 O O . GLY A 1 83 ? -33.232 -24.139 37.430 1.00 39.47 83 GLY A O 1
ATOM 645 N N . VAL A 1 84 ? -33.183 -22.017 36.677 1.00 32.53 84 VAL A N 1
ATOM 646 C CA . VAL A 1 84 ? -31.975 -21.555 37.393 1.00 32.53 84 VAL A CA 1
ATOM 647 C C . VAL A 1 84 ? -32.084 -20.039 37.577 1.00 32.53 84 VAL A C 1
ATOM 649 O O . VAL A 1 84 ? -32.081 -19.289 36.599 1.00 32.53 84 VAL A O 1
ATOM 652 N N . GLU A 1 85 ? -32.227 -19.615 38.830 1.00 38.16 85 GLU A N 1
ATOM 653 C CA . GLU A 1 85 ? -32.273 -18.219 39.259 1.00 38.16 85 GLU A CA 1
ATOM 654 C C . GLU A 1 85 ? -30.915 -17.503 39.136 1.00 38.16 85 GLU A C 1
ATOM 656 O O . GLU A 1 85 ? -29.847 -18.088 39.309 1.00 38.16 85 GLU A O 1
ATOM 661 N N . ASP A 1 86 ? -31.047 -16.199 38.885 1.00 42.12 86 ASP A N 1
ATOM 662 C CA . ASP A 1 86 ? -30.194 -15.076 39.283 1.00 42.12 86 ASP A CA 1
ATOM 663 C C . ASP A 1 86 ? -28.785 -14.943 38.664 1.00 42.12 86 ASP A C 1
ATOM 665 O O . ASP A 1 86 ? -27.770 -15.426 39.158 1.00 42.12 86 ASP A O 1
ATOM 669 N N . GLY A 1 87 ? -28.714 -14.193 37.557 1.00 41.59 87 GLY A N 1
ATOM 670 C CA . GLY A 1 87 ? -27.449 -13.750 36.951 1.00 41.59 87 GLY A CA 1
ATOM 671 C C . GLY A 1 87 ? -27.552 -13.363 35.475 1.00 41.59 87 GLY A C 1
ATOM 672 O O . GLY A 1 87 ? -26.763 -12.552 34.989 1.00 41.59 87 GLY A O 1
ATOM 673 N N . LYS A 1 88 ? -28.552 -13.890 34.756 1.00 38.47 88 LYS A N 1
ATOM 674 C CA . LYS A 1 88 ? -28.740 -13.626 33.319 1.00 38.47 88 LYS A CA 1
ATOM 675 C C . LYS A 1 88 ? -29.381 -12.271 33.028 1.00 38.47 88 LYS A C 1
ATOM 677 O O . LYS A 1 88 ? -28.956 -11.633 32.070 1.00 38.47 88 LYS A O 1
ATOM 682 N N . ASP A 1 89 ? -30.304 -11.789 33.858 1.00 42.25 89 ASP A N 1
ATOM 683 C CA . ASP A 1 89 ? -31.026 -10.538 33.574 1.00 42.25 89 ASP A CA 1
ATOM 684 C C . ASP A 1 89 ? -30.126 -9.304 33.671 1.00 42.25 89 ASP A C 1
ATOM 686 O O . ASP A 1 89 ? -30.163 -8.452 32.792 1.00 42.25 89 ASP A O 1
ATOM 690 N N . LYS A 1 90 ? -29.176 -9.266 34.617 1.00 42.41 90 LYS A N 1
ATOM 691 C CA . LYS A 1 90 ? -28.179 -8.179 34.685 1.00 42.41 90 LYS A CA 1
ATOM 692 C C . LYS A 1 90 ? -27.235 -8.152 33.481 1.00 42.41 90 LYS A C 1
ATOM 694 O O . LYS A 1 90 ? -26.832 -7.076 33.043 1.00 42.41 90 LYS A O 1
ATOM 699 N N . VAL A 1 91 ? -26.870 -9.318 32.945 1.00 43.66 91 VAL A N 1
ATOM 700 C CA . VAL A 1 91 ? -26.020 -9.412 31.748 1.00 43.66 91 VAL A CA 1
ATOM 701 C C . VAL A 1 91 ? -26.820 -9.047 30.504 1.00 43.66 91 VAL A C 1
ATOM 703 O O . VAL A 1 91 ? -26.315 -8.292 29.682 1.00 43.66 91 VAL A O 1
ATOM 706 N N . LYS A 1 92 ? -28.069 -9.512 30.387 1.00 41.09 92 LYS A N 1
ATOM 707 C CA . LYS A 1 92 ? -28.965 -9.212 29.263 1.00 41.09 92 LYS A CA 1
ATOM 708 C C . LYS A 1 92 ? -29.326 -7.728 29.221 1.00 41.09 92 LYS A C 1
ATOM 710 O O . LYS A 1 92 ? -29.236 -7.131 28.155 1.00 41.09 92 LYS A O 1
ATOM 715 N N . ASP A 1 93 ? -29.599 -7.116 30.370 1.00 48.78 93 ASP A N 1
ATOM 716 C CA . ASP A 1 93 ? -29.842 -5.678 30.492 1.00 48.78 93 ASP A CA 1
ATOM 717 C C . ASP A 1 93 ? -28.583 -4.864 30.191 1.00 48.78 93 ASP A C 1
ATOM 719 O O . ASP A 1 93 ? -28.658 -3.857 29.493 1.00 48.78 93 ASP A O 1
ATOM 723 N N . SER A 1 94 ? -27.405 -5.313 30.639 1.00 43.03 94 SER A N 1
ATOM 724 C CA . SER A 1 94 ? -26.129 -4.666 30.306 1.00 43.03 94 SER A CA 1
ATOM 725 C C . SER A 1 94 ? -25.794 -4.776 28.814 1.00 43.03 94 SER A C 1
ATOM 727 O O . SER A 1 94 ? -25.343 -3.797 28.217 1.00 43.03 94 SER A O 1
ATOM 729 N N . LEU A 1 95 ? -26.053 -5.930 28.188 1.00 41.75 95 LEU A N 1
ATOM 730 C CA . LEU A 1 95 ? -25.840 -6.151 26.756 1.00 41.75 95 LEU A CA 1
ATOM 731 C C . LEU A 1 95 ? -26.839 -5.352 25.919 1.00 41.75 95 LEU A C 1
ATOM 733 O O . LEU A 1 95 ? -26.445 -4.724 24.943 1.00 41.75 95 LEU A O 1
ATOM 737 N N . GLN A 1 96 ? -28.111 -5.329 26.323 1.00 45.53 96 GLN A N 1
ATOM 738 C CA . GLN A 1 96 ? -29.160 -4.549 25.675 1.00 45.53 96 GLN A CA 1
ATOM 739 C C . GLN A 1 96 ? -28.877 -3.054 25.814 1.00 45.53 96 GLN A C 1
ATOM 741 O O . GLN A 1 96 ? -29.061 -2.304 24.858 1.00 45.53 96 GLN A O 1
ATOM 746 N N . ARG A 1 97 ? -28.365 -2.610 26.969 1.00 48.00 97 ARG A N 1
ATOM 747 C CA . ARG A 1 97 ? -27.933 -1.226 27.177 1.00 48.00 97 ARG A CA 1
ATOM 748 C C . ARG A 1 97 ? -26.733 -0.881 26.302 1.00 48.00 97 ARG A C 1
ATOM 750 O O . ARG A 1 97 ? -26.799 0.123 25.606 1.00 48.00 97 ARG A O 1
ATOM 757 N N . HIS A 1 98 ? -25.707 -1.731 26.237 1.00 44.56 98 HIS A N 1
ATOM 758 C CA . HIS A 1 98 ? -24.563 -1.536 25.337 1.00 44.56 98 HIS A CA 1
ATOM 759 C C . HIS A 1 98 ? -24.964 -1.582 23.858 1.00 44.56 98 HIS A C 1
ATOM 761 O O . HIS A 1 98 ? -24.472 -0.776 23.077 1.00 44.56 98 HIS A O 1
ATOM 767 N N . MET A 1 99 ? -25.886 -2.460 23.455 1.00 40.34 99 MET A N 1
ATOM 768 C CA . MET A 1 99 ? -26.437 -2.493 22.097 1.00 40.34 99 MET A CA 1
ATOM 769 C C . MET A 1 99 ? -27.226 -1.225 21.791 1.00 40.34 99 MET A C 1
ATOM 771 O O . MET A 1 99 ? -27.024 -0.631 20.739 1.00 40.34 99 MET A O 1
ATOM 775 N N . ASN A 1 100 ? -28.080 -0.767 22.704 1.00 44.66 100 ASN A N 1
ATOM 776 C CA . ASN A 1 100 ? -28.844 0.464 22.530 1.00 44.66 100 ASN A CA 1
ATOM 777 C C . ASN A 1 100 ? -27.921 1.693 22.504 1.00 44.66 100 ASN A C 1
ATOM 779 O O . ASN A 1 100 ? -28.123 2.590 21.689 1.00 44.66 100 ASN A O 1
ATOM 783 N N . GLU A 1 101 ? -26.874 1.728 23.331 1.00 49.12 101 GLU A N 1
ATOM 784 C CA . GLU A 1 101 ? -25.843 2.772 23.340 1.00 49.12 101 GLU A CA 1
ATOM 785 C C . GLU A 1 101 ? -24.988 2.734 22.062 1.00 49.12 101 GLU A C 1
ATOM 787 O O . GLU A 1 101 ? -24.709 3.789 21.488 1.00 49.12 101 GLU A O 1
ATOM 792 N N . ALA A 1 102 ? -24.642 1.549 21.551 1.00 40.31 102 ALA A N 1
ATOM 793 C CA . ALA A 1 102 ? -23.903 1.360 20.304 1.00 40.31 102 ALA A CA 1
ATOM 794 C C . ALA A 1 102 ? -24.750 1.706 19.071 1.00 40.31 102 ALA A C 1
ATOM 796 O O . ALA A 1 102 ? -24.259 2.377 18.168 1.00 40.31 102 ALA A O 1
ATOM 797 N N . VAL A 1 103 ? -26.031 1.330 19.046 1.00 42.84 103 VAL A N 1
ATOM 798 C CA . VAL A 1 103 ? -26.993 1.706 17.997 1.00 42.84 103 VAL A CA 1
ATOM 799 C C . VAL A 1 103 ? -27.243 3.209 18.032 1.00 42.84 103 VAL A C 1
ATOM 801 O O . VAL A 1 103 ? -27.171 3.860 16.998 1.00 42.84 103 VAL A O 1
ATOM 804 N N . THR A 1 104 ? -27.413 3.799 19.216 1.00 44.84 104 THR A N 1
ATOM 805 C CA . THR A 1 104 ? -27.561 5.254 19.363 1.00 44.84 104 THR A CA 1
ATOM 806 C C . THR A 1 104 ? -26.288 5.989 18.937 1.00 44.84 104 THR A C 1
ATOM 808 O O . THR A 1 104 ? -26.365 7.041 18.305 1.00 44.84 104 THR A O 1
ATOM 811 N N . SER A 1 105 ? -25.107 5.448 19.245 1.00 43.12 105 SER A N 1
ATOM 812 C CA . SER A 1 105 ? -23.816 6.005 18.821 1.00 43.12 105 SER A CA 1
ATOM 813 C C . SER A 1 105 ? -23.606 5.861 17.316 1.00 43.12 105 SER A C 1
ATOM 815 O O . SER A 1 105 ? -23.177 6.817 16.676 1.00 43.12 105 SER A O 1
ATOM 817 N N . ARG A 1 106 ? -23.997 4.726 16.726 1.00 44.50 106 ARG A N 1
ATOM 818 C CA . ARG A 1 106 ? -24.028 4.491 15.278 1.00 44.50 106 ARG A CA 1
ATOM 819 C C . ARG A 1 106 ? -24.991 5.445 14.584 1.00 44.50 106 ARG A C 1
ATOM 821 O O . ARG A 1 106 ? -24.633 6.011 13.565 1.00 44.50 106 ARG A O 1
ATOM 828 N N . ASP A 1 107 ? -26.179 5.671 15.128 1.00 44.25 107 ASP A N 1
ATOM 829 C CA . ASP A 1 107 ? -27.190 6.543 14.526 1.00 44.25 107 ASP A CA 1
ATOM 830 C C . ASP A 1 107 ? -26.817 8.026 14.681 1.00 44.25 107 ASP A C 1
ATOM 832 O O . ASP A 1 107 ? -27.070 8.828 13.783 1.00 44.25 107 ASP A O 1
ATOM 836 N N . LYS A 1 108 ? -26.136 8.399 15.774 1.00 47.72 108 LYS A N 1
ATOM 837 C CA . LYS A 1 108 ? -25.485 9.712 15.925 1.00 47.72 108 LYS A CA 1
ATOM 838 C C . LYS A 1 108 ? -24.326 9.877 14.945 1.00 47.72 108 LYS A C 1
ATOM 840 O O . LYS A 1 108 ? -24.205 10.944 14.352 1.00 47.72 108 LYS A O 1
ATOM 845 N N . LEU A 1 109 ? -23.516 8.838 14.739 1.00 43.28 109 LEU A N 1
ATOM 846 C CA . LEU A 1 109 ? -22.429 8.828 13.763 1.00 43.28 109 LEU A CA 1
ATOM 847 C C . LEU A 1 109 ? -22.968 8.879 12.329 1.00 43.28 109 LEU A C 1
ATOM 849 O O . LEU A 1 109 ? -22.429 9.615 11.521 1.00 43.28 109 LEU A O 1
ATOM 853 N N . ASN A 1 110 ? -24.070 8.193 12.027 1.00 43.59 110 ASN A N 1
ATOM 854 C CA . ASN A 1 110 ? -24.739 8.240 10.729 1.00 43.59 110 ASN A CA 1
ATOM 855 C C . ASN A 1 110 ? -25.364 9.614 10.481 1.00 43.59 110 ASN A C 1
ATOM 857 O O . ASN A 1 110 ? -25.149 10.178 9.420 1.00 43.59 110 ASN A O 1
ATOM 861 N N . LYS A 1 111 ? -26.030 10.223 11.473 1.00 47.44 111 LYS A N 1
ATOM 862 C CA . LYS A 1 111 ? -26.511 11.615 11.380 1.00 47.44 111 LYS A CA 1
ATOM 863 C C . LYS A 1 111 ? -25.369 12.629 11.268 1.00 47.44 111 LYS A C 1
ATOM 865 O O . LYS A 1 111 ? -25.527 13.664 10.628 1.00 47.44 111 LYS A O 1
ATOM 870 N N . PHE A 1 112 ? -24.222 12.351 11.887 1.00 43.81 112 PHE A N 1
ATOM 871 C CA . PHE A 1 112 ? -22.994 13.124 11.707 1.00 43.81 112 PHE A CA 1
ATOM 872 C C . PHE A 1 112 ? -22.440 12.943 10.287 1.00 43.81 112 PHE A C 1
ATOM 874 O O . PHE A 1 112 ? -22.130 13.931 9.640 1.00 43.81 112 PHE A O 1
ATOM 881 N N . MET A 1 113 ? -22.419 11.718 9.758 1.00 41.16 113 MET A N 1
ATOM 882 C CA . MET A 1 113 ? -22.012 11.401 8.385 1.00 41.16 113 MET A CA 1
ATOM 883 C C . MET A 1 113 ? -22.975 11.929 7.315 1.00 41.16 113 MET A C 1
ATOM 885 O O . MET A 1 113 ? -22.529 12.235 6.221 1.00 41.16 113 MET A O 1
ATOM 889 N N . GLU A 1 114 ? -24.266 12.066 7.615 1.00 43.59 114 GLU A N 1
ATOM 890 C CA . GLU A 1 114 ? -25.266 12.691 6.737 1.00 43.59 114 GLU A CA 1
ATOM 891 C C . GLU A 1 114 ? -25.169 14.223 6.739 1.00 43.59 114 GLU A C 1
ATOM 893 O O . GLU A 1 114 ? -25.555 14.864 5.766 1.00 43.59 114 GLU A O 1
ATOM 898 N N . ARG A 1 115 ? -24.651 14.814 7.825 1.00 42.16 115 ARG A N 1
ATOM 899 C CA . ARG A 1 115 ? -24.350 16.252 7.935 1.00 42.16 115 ARG A CA 1
ATOM 900 C C . ARG A 1 115 ? -22.958 16.620 7.428 1.00 42.16 115 ARG A C 1
ATOM 902 O O . ARG A 1 115 ? -22.710 17.792 7.165 1.00 42.16 115 ARG A O 1
ATOM 909 N N . LEU A 1 116 ? -22.062 15.643 7.312 1.00 41.19 116 LEU A N 1
ATOM 910 C CA . LEU A 1 116 ? -20.829 15.766 6.552 1.00 41.19 116 LEU A CA 1
ATOM 911 C C . LEU A 1 116 ? -21.219 15.669 5.080 1.00 41.19 116 LEU A C 1
ATOM 913 O O . LEU A 1 116 ? -21.415 14.575 4.555 1.00 41.19 116 LEU A O 1
ATOM 917 N N . ASP A 1 117 ? -21.376 16.814 4.423 1.00 39.75 117 ASP A N 1
ATOM 918 C CA . ASP A 1 117 ? -21.499 16.836 2.973 1.00 39.75 117 ASP A CA 1
ATOM 919 C C . ASP A 1 117 ? -20.312 16.042 2.389 1.00 39.75 117 ASP A C 1
ATOM 921 O O . ASP A 1 117 ? -19.140 16.308 2.651 1.00 39.75 117 ASP A O 1
ATOM 925 N N . VAL A 1 118 ? -20.623 14.953 1.684 1.00 41.81 118 VAL A N 1
ATOM 926 C CA . VAL A 1 118 ? -19.634 13.992 1.168 1.00 41.81 118 VAL A CA 1
ATOM 927 C C . VAL A 1 118 ? -18.875 14.560 -0.041 1.00 41.81 118 VAL A C 1
ATOM 929 O O . VAL A 1 118 ? -18.003 13.884 -0.599 1.00 41.81 118 VAL A O 1
ATOM 932 N N . ALA A 1 119 ? -19.218 15.784 -0.457 1.00 42.94 119 ALA A N 1
ATOM 933 C CA . ALA A 1 119 ? -18.439 16.635 -1.346 1.00 42.94 119 ALA A CA 1
ATOM 934 C C . ALA A 1 119 ? -17.596 17.692 -0.592 1.00 42.94 119 ALA A C 1
ATOM 936 O O . ALA A 1 119 ? -16.748 18.335 -1.208 1.00 42.94 119 ALA A O 1
ATOM 937 N N . ASP A 1 120 ? -17.786 17.838 0.719 1.00 40.00 120 ASP A N 1
ATOM 938 C CA . ASP A 1 120 ? -17.295 18.934 1.557 1.00 40.00 120 ASP A CA 1
ATOM 939 C C . ASP A 1 120 ? -16.174 18.475 2.509 1.00 40.00 120 ASP A C 1
ATOM 941 O O . ASP A 1 120 ? -16.033 17.286 2.809 1.00 40.00 120 ASP A O 1
ATOM 945 N N . ALA A 1 121 ? -15.370 19.446 2.952 1.00 38.66 121 ALA A N 1
ATOM 946 C CA . ALA A 1 121 ? -14.061 19.497 3.632 1.00 38.66 121 ALA A CA 1
ATOM 947 C C . ALA A 1 121 ? -13.704 18.476 4.747 1.00 38.66 121 ALA A C 1
ATOM 949 O O . ALA A 1 121 ? -12.662 18.586 5.396 1.00 38.66 121 ALA A O 1
ATOM 950 N N . SER A 1 122 ? -14.505 17.443 4.960 1.00 38.41 122 SER A N 1
ATOM 951 C CA . SER A 1 122 ? -14.353 16.339 5.914 1.00 38.41 122 SER A CA 1
ATOM 952 C C . SER A 1 122 ? -13.113 15.440 5.731 1.00 38.41 122 SER A C 1
ATOM 954 O O . SER A 1 122 ? -12.939 14.461 6.454 1.00 38.41 122 SER A O 1
ATOM 956 N N . VAL A 1 123 ? -12.193 15.804 4.832 1.00 43.94 123 VAL A N 1
ATOM 957 C CA . VAL A 1 123 ? -10.845 15.220 4.690 1.00 43.94 123 VAL A CA 1
ATOM 958 C C . VAL A 1 123 ? -9.767 16.103 5.364 1.00 43.94 123 VAL A C 1
ATOM 960 O O . VAL A 1 123 ? -8.607 15.719 5.405 1.00 43.94 123 VAL A O 1
ATOM 963 N N . SER A 1 124 ? -10.109 17.247 5.977 1.00 46.09 124 SER A N 1
ATOM 964 C CA . SER A 1 124 ? -9.140 18.116 6.676 1.00 46.09 124 SER A CA 1
ATOM 965 C C . SER A 1 124 ? -9.610 18.616 8.051 1.00 46.09 124 SER A C 1
ATOM 967 O O . SER A 1 124 ? -9.412 19.784 8.403 1.00 46.09 124 SER A O 1
ATOM 969 N N . ALA A 1 125 ? -10.225 17.763 8.871 1.00 60.09 125 ALA A N 1
ATOM 970 C CA . ALA A 1 125 ? -10.442 18.109 10.274 1.00 60.09 125 ALA A CA 1
ATOM 971 C C . ALA A 1 125 ? -9.097 18.063 11.019 1.00 60.09 125 ALA A C 1
ATOM 973 O O . ALA A 1 125 ? -8.734 17.053 11.614 1.00 60.09 125 ALA A O 1
ATOM 974 N N . SER A 1 126 ? -8.331 19.156 10.963 1.00 75.38 126 SER A N 1
ATOM 975 C CA . SER A 1 126 ? -7.144 19.316 11.812 1.00 75.38 126 SER A CA 1
ATOM 976 C C . SER A 1 126 ? -7.511 19.085 13.282 1.00 75.38 126 SER A C 1
ATOM 978 O O . SER A 1 126 ? -8.650 19.339 13.684 1.00 75.38 126 SER A O 1
ATOM 980 N N . ALA A 1 127 ? -6.550 18.692 14.117 1.00 81.31 127 ALA A N 1
ATOM 981 C CA . ALA A 1 127 ? -6.754 18.628 15.565 1.00 81.31 127 ALA A CA 1
ATOM 982 C C . ALA A 1 127 ? -7.390 19.920 16.118 1.00 81.31 127 ALA A C 1
ATOM 984 O O . ALA A 1 127 ? -8.308 19.888 16.934 1.00 81.31 127 ALA A O 1
ATOM 985 N N . LYS A 1 128 ? -6.995 21.081 15.585 1.00 83.56 128 LYS A N 1
ATOM 986 C CA . LYS A 1 128 ? -7.626 22.361 15.919 1.00 83.56 128 LYS A CA 1
ATOM 987 C C . LYS A 1 128 ? -9.125 22.378 15.602 1.00 83.56 128 LYS A C 1
ATOM 989 O O . LYS A 1 128 ? -9.901 22.829 16.434 1.00 83.56 128 LYS A O 1
ATOM 994 N N . HIS A 1 129 ? -9.536 21.878 14.437 1.00 83.44 129 HIS A N 1
ATOM 995 C CA . HIS A 1 129 ? -10.947 21.785 14.059 1.00 83.44 129 HIS A CA 1
ATOM 996 C C . HIS A 1 129 ? -11.729 20.862 15.000 1.00 83.44 129 HIS A C 1
ATOM 998 O O . HIS A 1 129 ? -12.780 21.262 15.492 1.00 83.44 129 HIS A O 1
ATOM 1004 N N . VAL A 1 130 ? -11.194 19.679 15.322 1.00 84.44 130 VAL A N 1
ATOM 1005 C CA . VAL A 1 130 ? -11.825 18.748 16.277 1.00 84.44 130 VAL A CA 1
ATOM 1006 C C . VAL A 1 130 ? -12.006 19.412 17.644 1.00 84.44 130 VAL A C 1
ATOM 1008 O O . VAL A 1 130 ? -13.093 19.356 18.212 1.00 84.44 130 VAL A O 1
ATOM 1011 N N . ALA A 1 131 ? -10.984 20.112 18.142 1.00 86.62 131 ALA A N 1
ATOM 1012 C CA . ALA A 1 131 ? -11.069 20.857 19.396 1.00 86.62 131 ALA A CA 1
ATOM 1013 C C . ALA A 1 131 ? -12.091 22.009 19.331 1.00 86.62 131 ALA A C 1
ATOM 1015 O O . ALA A 1 131 ? -12.827 22.235 20.289 1.00 86.62 131 ALA A O 1
ATOM 1016 N N . THR A 1 132 ? -12.178 22.732 18.209 1.00 86.69 132 THR A N 1
ATOM 1017 C CA . THR A 1 132 ? -13.184 23.788 17.996 1.00 86.69 132 THR A CA 1
ATOM 1018 C C . THR A 1 132 ? -14.604 23.227 17.994 1.00 86.69 132 THR A C 1
ATOM 1020 O O . THR A 1 132 ? -15.471 23.774 18.672 1.00 86.69 132 THR A O 1
ATOM 1023 N N . VAL A 1 133 ? -14.839 22.122 17.282 1.00 85.75 133 VAL A N 1
ATOM 1024 C CA . VAL A 1 133 ? -16.134 21.428 17.269 1.00 85.75 133 VAL A CA 1
ATOM 1025 C C . VAL A 1 133 ? -16.468 20.931 18.673 1.00 85.75 133 VAL A C 1
ATOM 1027 O O . VAL A 1 133 ? -17.557 21.195 19.173 1.00 85.75 133 VAL A O 1
ATOM 1030 N N . ALA A 1 134 ? -15.517 20.302 19.365 1.00 88.31 134 ALA A N 1
ATOM 1031 C CA . ALA A 1 134 ? -15.716 19.857 20.738 1.00 88.31 134 ALA A CA 1
ATOM 1032 C C . ALA A 1 134 ? -16.111 21.017 21.663 1.00 88.31 134 ALA A C 1
ATOM 1034 O O . ALA A 1 134 ? -17.050 20.867 22.431 1.00 88.31 134 ALA A O 1
ATOM 1035 N N . LYS A 1 135 ? -15.491 22.200 21.545 1.00 89.12 135 LYS A N 1
ATOM 1036 C CA . LYS A 1 135 ? -15.891 23.397 22.312 1.00 89.12 135 LYS A CA 1
ATOM 1037 C C . LYS A 1 135 ? -17.315 23.862 22.017 1.00 89.12 135 LYS A C 1
ATOM 1039 O O . LYS A 1 135 ? -17.990 24.314 22.932 1.00 89.12 135 LYS A O 1
ATOM 1044 N N . ALA A 1 136 ? -17.762 23.759 20.768 1.00 87.81 136 ALA A N 1
ATOM 1045 C CA . ALA A 1 136 ? -19.106 24.171 20.372 1.00 87.81 136 ALA A CA 1
ATOM 1046 C C . ALA A 1 136 ? -20.200 23.198 20.847 1.00 87.81 136 ALA A C 1
ATOM 1048 O O . ALA A 1 136 ? -21.330 23.618 21.078 1.00 87.81 136 ALA A O 1
ATOM 1049 N N . PHE A 1 137 ? -19.873 21.909 20.990 1.00 86.31 137 PHE A N 1
ATOM 1050 C CA . PHE A 1 137 ? -20.843 20.848 21.293 1.00 86.31 137 PHE A CA 1
ATOM 1051 C C . PHE A 1 137 ? -20.624 20.154 22.644 1.00 86.31 137 PHE A C 1
ATOM 1053 O O . PHE A 1 137 ? -21.370 19.233 22.988 1.00 86.31 137 PHE A O 1
ATOM 1060 N N . ALA A 1 138 ? -19.615 20.563 23.415 1.00 84.25 138 ALA A N 1
ATOM 1061 C CA . ALA A 1 138 ? -19.381 20.048 24.754 1.00 84.25 138 ALA A CA 1
ATOM 1062 C C . ALA A 1 138 ? -20.590 20.362 25.635 1.00 84.25 138 ALA A C 1
ATOM 1064 O O . ALA A 1 138 ? -20.973 21.511 25.833 1.00 84.25 138 ALA A O 1
ATOM 1065 N N . THR A 1 139 ? -21.182 19.305 26.167 1.00 77.38 139 THR A N 1
ATOM 1066 C CA . THR A 1 139 ? -22.259 19.362 27.151 1.00 77.38 139 THR A CA 1
ATOM 1067 C C . THR A 1 139 ? -21.868 18.459 28.309 1.00 77.38 139 THR A C 1
ATOM 1069 O O . THR A 1 139 ? -21.071 17.534 28.130 1.00 77.38 139 THR A O 1
ATOM 1072 N N . GLU A 1 140 ? -22.444 18.681 29.489 1.00 67.62 140 GLU A N 1
ATOM 1073 C CA . GLU A 1 140 ? -22.214 17.812 30.655 1.00 67.62 140 GLU A CA 1
ATOM 1074 C C . GLU A 1 140 ? -22.590 16.344 30.372 1.00 67.62 140 GLU A C 1
ATOM 1076 O O . GLU A 1 140 ? -22.008 15.427 30.943 1.00 67.62 140 GLU A O 1
ATOM 1081 N N . ALA A 1 141 ? -23.492 16.112 29.412 1.00 76.69 141 ALA A N 1
ATOM 1082 C CA . ALA A 1 141 ? -23.917 14.787 28.969 1.00 76.69 141 ALA A CA 1
ATOM 1083 C C . ALA A 1 141 ? -22.905 14.056 28.060 1.00 76.69 141 ALA A C 1
ATOM 1085 O O . ALA A 1 141 ? -23.108 12.879 27.762 1.00 76.69 141 ALA A O 1
ATOM 1086 N N . ASN A 1 142 ? -21.833 14.712 27.592 1.00 84.38 142 ASN A N 1
ATOM 1087 C CA . ASN A 1 142 ? -20.796 14.071 26.778 1.00 84.38 142 ASN A CA 1
ATOM 1088 C C . ASN A 1 142 ? -19.384 14.364 27.321 1.00 84.38 142 ASN A C 1
ATOM 1090 O O . ASN A 1 142 ? -18.706 15.282 26.843 1.00 84.38 142 ASN A O 1
ATOM 1094 N N . PRO A 1 143 ? -18.911 13.551 28.282 1.00 87.56 143 PRO A N 1
ATOM 1095 C CA . PRO A 1 143 ? -17.590 13.705 28.886 1.00 87.56 143 PRO A CA 1
ATOM 1096 C C . PRO A 1 143 ? -16.424 13.651 27.882 1.00 87.56 143 PRO A C 1
ATOM 1098 O O . PRO A 1 143 ? -15.421 14.337 28.075 1.00 87.56 143 PRO A O 1
ATOM 1101 N N . CYS A 1 144 ? -16.564 12.900 26.782 1.00 89.31 144 CYS A N 1
ATOM 1102 C CA . CYS A 1 144 ? -15.552 12.822 25.726 1.00 89.31 144 CYS A CA 1
ATOM 1103 C C . CYS A 1 144 ? -15.365 14.167 25.019 1.00 89.31 144 CYS A C 1
ATOM 1105 O O . CYS A 1 144 ? -14.245 14.673 24.922 1.00 89.31 144 CYS A O 1
ATOM 1107 N N . LEU A 1 145 ? -16.459 14.785 24.565 1.00 88.62 145 LEU A N 1
ATOM 1108 C CA . LEU A 1 145 ? -16.397 16.110 23.943 1.00 88.62 145 LEU A CA 1
ATOM 1109 C C . LEU A 1 145 ? -15.974 17.185 24.947 1.00 88.62 145 LEU A C 1
ATOM 1111 O O . LEU A 1 145 ? -15.209 18.074 24.586 1.00 88.62 145 LEU A O 1
ATOM 1115 N N . ALA A 1 146 ? -16.404 17.082 26.207 1.00 89.56 146 ALA A N 1
ATOM 1116 C CA . ALA A 1 146 ? -15.976 17.998 27.260 1.00 89.56 146 ALA A CA 1
ATOM 1117 C C . ALA A 1 146 ? -14.457 17.944 27.503 1.00 89.56 146 ALA A C 1
ATOM 1119 O O . ALA A 1 146 ? -13.826 18.980 27.705 1.00 89.56 146 ALA A O 1
ATOM 1120 N N . ASP A 1 147 ? -13.844 16.760 27.442 1.00 89.88 147 ASP A N 1
ATOM 1121 C CA . ASP A 1 147 ? -12.392 16.610 27.542 1.00 89.88 147 ASP A CA 1
ATOM 1122 C C . ASP A 1 147 ? -11.660 17.115 26.295 1.00 89.88 147 ASP A C 1
ATOM 1124 O O . ASP A 1 147 ? -10.671 17.839 26.412 1.00 89.88 147 ASP A O 1
ATOM 1128 N N . MET A 1 148 ? -12.162 16.806 25.098 1.00 90.56 148 MET A N 1
ATOM 1129 C CA . MET A 1 148 ? -11.594 17.315 23.844 1.00 90.56 148 MET A CA 1
ATOM 1130 C C . MET A 1 148 ? -11.685 18.844 23.742 1.00 90.56 148 MET A C 1
ATOM 1132 O O . MET A 1 148 ? -10.774 19.483 23.217 1.00 90.56 148 MET A O 1
ATOM 1136 N N . ALA A 1 149 ? -12.738 19.452 24.293 1.00 90.12 149 ALA A N 1
ATOM 1137 C CA . ALA A 1 149 ? -12.918 20.900 24.337 1.00 90.12 149 ALA A CA 1
ATOM 1138 C C . ALA A 1 149 ? -11.845 21.615 25.175 1.00 90.12 149 ALA A C 1
ATOM 1140 O O . ALA A 1 149 ? -11.585 22.798 24.956 1.00 90.12 149 ALA A O 1
ATOM 1141 N N . LYS A 1 150 ? -11.183 20.912 26.103 1.00 89.75 150 LYS A N 1
ATOM 1142 C CA . LYS A 1 150 ? -10.074 21.463 26.900 1.00 89.75 150 LYS A CA 1
ATOM 1143 C C . LYS A 1 150 ? -8.784 21.600 26.089 1.00 89.75 150 LYS A C 1
ATOM 1145 O O . LYS A 1 150 ? -7.862 22.273 26.544 1.00 89.75 150 LYS A O 1
ATOM 1150 N N . ALA A 1 151 ? -8.703 20.998 24.898 1.00 90.94 151 ALA A N 1
ATOM 1151 C CA . ALA A 1 151 ? -7.512 21.082 24.066 1.00 90.94 151 ALA A CA 1
ATOM 1152 C C . ALA A 1 151 ? -7.215 22.544 23.653 1.00 90.94 151 ALA A C 1
ATOM 1154 O O . ALA A 1 151 ? -8.102 23.260 23.157 1.00 90.94 151 ALA A O 1
ATOM 1155 N N . PRO A 1 152 ? -5.972 23.021 23.849 1.00 89.62 152 PRO A N 1
ATOM 1156 C CA . PRO A 1 152 ? -5.571 24.357 23.437 1.00 89.62 152 PRO A CA 1
ATOM 1157 C C . PRO A 1 152 ? -5.530 24.426 21.905 1.00 89.62 152 PRO A C 1
ATOM 1159 O O . PRO A 1 152 ? -4.964 23.560 21.251 1.00 89.62 152 PRO A O 1
ATOM 1162 N N . LEU A 1 153 ? -6.135 25.451 21.294 1.00 87.00 153 LEU A N 1
ATOM 1163 C CA . LEU A 1 153 ? -6.292 25.505 19.827 1.00 87.00 153 LEU A CA 1
ATOM 1164 C C . LEU A 1 153 ? -4.968 25.695 19.070 1.00 87.00 153 LEU A C 1
ATOM 1166 O O . LEU A 1 153 ? -4.905 25.422 17.874 1.00 87.00 153 LEU A O 1
ATOM 1170 N N . ASN A 1 154 ? -3.939 26.201 19.748 1.00 85.56 154 ASN A N 1
ATOM 1171 C CA . ASN A 1 154 ? -2.587 26.381 19.225 1.00 85.56 154 ASN A CA 1
ATOM 1172 C C . ASN A 1 154 ? -1.710 25.121 19.358 1.00 85.56 154 ASN A C 1
ATOM 1174 O O . ASN A 1 154 ? -0.699 25.048 18.670 1.00 85.56 154 ASN A O 1
ATOM 1178 N N . ASP A 1 155 ? -2.099 24.143 20.184 1.00 84.50 155 ASP A N 1
ATOM 1179 C CA . ASP A 1 155 ? -1.416 22.847 20.342 1.00 84.50 155 ASP A CA 1
ATOM 1180 C C . ASP A 1 155 ? -2.435 21.714 20.575 1.00 84.50 155 ASP A C 1
ATOM 1182 O O . ASP A 1 155 ? -2.408 20.954 21.550 1.00 84.50 155 ASP A O 1
ATOM 1186 N N . ALA A 1 156 ? -3.427 21.655 19.684 1.00 85.88 156 ALA A N 1
ATOM 1187 C CA . ALA A 1 156 ? -4.549 20.739 19.843 1.00 85.88 156 ALA A CA 1
ATOM 1188 C C . ALA A 1 156 ? -4.130 19.282 19.609 1.00 85.88 156 ALA A C 1
ATOM 1190 O O . ALA A 1 156 ? -4.739 18.388 20.185 1.00 85.88 156 ALA A O 1
ATOM 1191 N N . GLU A 1 157 ? -3.092 19.043 18.801 1.00 84.56 157 GLU A N 1
ATOM 1192 C CA . GLU A 1 157 ? -2.664 17.706 18.374 1.00 84.56 157 GLU A CA 1
ATOM 1193 C C . GLU A 1 157 ? -2.259 16.844 19.570 1.00 84.56 157 GLU A C 1
ATOM 1195 O O . GLU A 1 157 ? -2.873 15.810 19.829 1.00 84.56 157 GLU A O 1
ATOM 1200 N N . LYS A 1 158 ? -1.282 17.298 20.364 1.00 85.88 158 LYS A N 1
ATOM 1201 C CA . LYS A 1 158 ? -0.769 16.524 21.500 1.00 85.88 158 LYS A CA 1
ATOM 1202 C C . LYS A 1 158 ? -1.865 16.227 22.522 1.00 85.88 158 LYS A C 1
ATOM 1204 O O . LYS A 1 158 ? -1.963 15.107 23.022 1.00 85.88 158 LYS A O 1
ATOM 1209 N N . THR A 1 159 ? -2.704 17.221 22.810 1.00 87.56 159 THR A N 1
ATOM 1210 C CA . THR A 1 159 ? -3.789 17.070 23.785 1.00 87.56 159 THR A CA 1
ATOM 1211 C C . THR A 1 159 ? -4.878 16.139 23.262 1.00 87.56 159 THR A C 1
ATOM 1213 O O . THR A 1 159 ? -5.317 15.253 23.992 1.00 87.56 159 THR A O 1
ATOM 1216 N N . LEU A 1 160 ? -5.280 16.273 21.995 1.00 88.56 160 LEU A N 1
ATOM 1217 C CA . LEU A 1 160 ? -6.271 15.383 21.398 1.00 88.56 160 LEU A CA 1
ATOM 1218 C C . LEU A 1 160 ? -5.777 13.948 21.320 1.00 88.56 160 LEU A C 1
ATOM 1220 O O . LEU A 1 160 ? -6.557 13.062 21.627 1.00 88.56 160 LEU A O 1
ATOM 1224 N N . GLN A 1 161 ? -4.507 13.695 21.010 1.00 86.12 161 GLN A N 1
ATOM 1225 C CA . GLN A 1 161 ? -3.964 12.333 21.025 1.00 86.12 161 GLN A CA 1
ATOM 1226 C C . GLN A 1 161 ? -4.090 11.675 22.408 1.00 86.12 161 GLN A C 1
ATOM 1228 O O . GLN A 1 161 ? -4.446 10.501 22.505 1.00 86.12 161 GLN A O 1
ATOM 1233 N N . ILE A 1 162 ? -3.859 12.427 23.491 1.00 88.31 162 ILE A N 1
ATOM 1234 C CA . ILE A 1 162 ? -4.069 11.933 24.863 1.00 88.31 162 ILE A CA 1
ATOM 1235 C C . ILE A 1 162 ? -5.553 11.625 25.102 1.00 88.31 162 ILE A C 1
ATOM 1237 O O . ILE A 1 162 ? -5.879 10.563 25.633 1.00 88.31 162 ILE A O 1
ATOM 1241 N N . MET A 1 163 ? -6.455 12.520 24.686 1.00 90.62 163 MET A N 1
ATOM 1242 C CA . MET A 1 163 ? -7.897 12.326 24.877 1.00 90.62 163 MET A CA 1
ATOM 1243 C C . MET A 1 163 ? -8.445 11.175 24.033 1.00 90.62 163 MET A C 1
ATOM 1245 O O . MET A 1 163 ? -9.201 10.359 24.544 1.00 90.62 163 MET A O 1
ATOM 1249 N N . LEU A 1 164 ? -8.032 11.054 22.773 1.00 88.31 164 LEU A N 1
ATOM 1250 C CA . LEU A 1 164 ? -8.434 9.959 21.896 1.00 88.31 164 LEU A CA 1
ATOM 1251 C C . LEU A 1 164 ? -8.040 8.609 22.505 1.00 88.31 164 LEU A C 1
ATOM 1253 O O . LEU A 1 164 ? -8.859 7.700 22.511 1.00 88.31 164 LEU A O 1
ATOM 1257 N N . ARG A 1 165 ? -6.846 8.491 23.102 1.00 88.38 165 ARG A N 1
ATOM 1258 C CA . ARG A 1 165 ? -6.447 7.271 23.825 1.00 88.38 165 ARG A CA 1
ATOM 1259 C C . ARG A 1 165 ? -7.281 7.035 25.079 1.00 88.38 165 ARG A C 1
ATOM 1261 O O . ARG A 1 165 ? -7.712 5.913 25.310 1.00 88.38 165 ARG A O 1
ATOM 1268 N N . LYS A 1 166 ? -7.518 8.082 25.880 1.00 90.19 166 LYS A N 1
ATOM 1269 C CA . LYS A 1 166 ? -8.342 8.002 27.099 1.00 90.19 166 LYS A CA 1
ATOM 1270 C C . LYS A 1 166 ? -9.742 7.455 26.801 1.00 90.19 166 LYS A C 1
ATOM 1272 O O . LYS A 1 166 ? -10.278 6.698 27.601 1.00 90.19 166 LYS A O 1
ATOM 1277 N N . TRP A 1 167 ? -10.313 7.860 25.671 1.00 90.31 167 TRP A N 1
ATOM 1278 C CA . TRP A 1 167 ? -11.664 7.500 25.244 1.00 90.31 167 TRP A CA 1
ATOM 1279 C C . TRP A 1 167 ? -11.712 6.301 24.287 1.00 90.31 167 TRP A C 1
ATOM 1281 O O . TRP A 1 167 ? -12.766 6.036 23.721 1.00 90.31 167 TRP A O 1
ATOM 1291 N N . ASP A 1 168 ? -10.595 5.589 24.108 1.00 87.25 168 ASP A N 1
ATOM 1292 C CA . ASP A 1 168 ? -10.482 4.420 23.224 1.00 87.25 168 ASP A CA 1
ATOM 1293 C C . ASP A 1 168 ? -10.906 4.689 21.763 1.00 87.25 168 ASP A C 1
ATOM 1295 O O . ASP A 1 168 ? -11.482 3.854 21.072 1.00 87.25 168 ASP A O 1
ATOM 1299 N N . LEU A 1 169 ? -10.602 5.893 21.276 1.00 86.50 169 LEU A N 1
ATOM 1300 C CA . LEU A 1 169 ? -10.870 6.356 19.911 1.00 86.50 169 LEU A CA 1
ATOM 1301 C C . LEU A 1 169 ? -9.648 6.217 18.987 1.00 86.50 169 LEU A C 1
ATOM 1303 O O . LEU A 1 169 ? -9.639 6.754 17.878 1.00 86.50 169 LEU A O 1
ATOM 1307 N N . THR A 1 170 ? -8.596 5.532 19.442 1.00 85.75 170 THR A N 1
ATOM 1308 C CA . THR A 1 170 ? -7.393 5.230 18.658 1.00 85.75 170 THR A CA 1
ATOM 1309 C C . THR A 1 170 ? -7.338 3.755 18.277 1.00 85.75 170 THR A C 1
ATOM 1311 O O . THR A 1 170 ? -7.695 2.874 19.056 1.00 85.75 170 THR A O 1
ATOM 1314 N N . LEU A 1 171 ? -6.813 3.466 17.085 1.00 85.75 171 LEU A N 1
ATOM 1315 C CA . LEU A 1 171 ? -6.390 2.114 16.726 1.00 85.75 171 LEU A CA 1
ATOM 1316 C C . LEU A 1 171 ? -5.016 1.865 17.354 1.00 85.75 171 LEU A C 1
ATOM 1318 O O . LEU A 1 171 ? -3.992 2.246 16.790 1.00 85.75 171 LEU A O 1
ATOM 1322 N N . ASN A 1 172 ? -4.994 1.271 18.547 1.00 87.81 172 ASN A N 1
ATOM 1323 C CA . ASN A 1 172 ? -3.762 0.938 19.270 1.00 87.81 172 ASN A CA 1
ATOM 1324 C C . ASN A 1 172 ? -3.117 -0.337 18.704 1.00 87.81 172 ASN A C 1
ATOM 1326 O O . ASN A 1 172 ? -2.944 -1.319 19.419 1.00 87.81 172 ASN A O 1
ATOM 1330 N N . VAL A 1 173 ? -2.790 -0.319 17.410 1.00 92.12 173 VAL A N 1
ATOM 1331 C CA . VAL A 1 173 ? -2.125 -1.439 16.737 1.00 92.12 173 VAL A CA 1
ATOM 1332 C C . VAL A 1 173 ? -0.743 -1.637 17.368 1.00 92.12 173 VAL A C 1
ATOM 1334 O O . VAL A 1 173 ? 0.033 -0.674 17.414 1.00 92.12 173 VAL A O 1
ATOM 1337 N N . PRO A 1 174 ? -0.407 -2.842 17.860 1.00 93.56 174 PRO A N 1
ATOM 1338 C CA . PRO A 1 174 ? 0.920 -3.094 18.390 1.00 93.56 174 PRO A CA 1
ATOM 1339 C C . PRO A 1 174 ? 1.948 -3.035 17.256 1.00 93.56 174 PRO A C 1
ATOM 1341 O O . PRO A 1 174 ? 1.696 -3.483 16.137 1.00 93.56 174 PRO A O 1
ATOM 1344 N N . TRP A 1 175 ? 3.121 -2.472 17.544 1.00 93.12 175 TRP A N 1
ATOM 1345 C CA . TRP A 1 175 ? 4.275 -2.589 16.659 1.00 93.12 175 TRP A CA 1
ATOM 1346 C C . TRP A 1 175 ? 5.273 -3.585 17.233 1.00 93.12 175 TRP A C 1
ATOM 1348 O O . TRP A 1 175 ? 5.464 -3.685 18.447 1.00 93.12 175 TRP A O 1
ATOM 1358 N N . THR A 1 176 ? 5.970 -4.272 16.343 1.00 93.25 176 THR A N 1
ATOM 1359 C CA . THR A 1 176 ? 7.111 -5.127 16.663 1.00 93.25 176 THR A CA 1
ATOM 1360 C C . THR A 1 176 ? 8.360 -4.560 16.008 1.00 93.25 176 THR A C 1
ATOM 1362 O O . THR A 1 176 ? 8.271 -3.892 14.979 1.00 93.25 176 THR A O 1
ATOM 1365 N N . TYR A 1 177 ? 9.532 -4.823 16.578 1.00 95.50 177 TYR A N 1
ATOM 1366 C CA . TYR A 1 177 ? 10.784 -4.566 15.871 1.00 95.50 177 TYR A CA 1
ATOM 1367 C C . TYR A 1 177 ? 11.102 -5.757 14.977 1.00 95.50 177 TYR A C 1
ATOM 1369 O O . TYR A 1 177 ? 10.996 -6.900 15.419 1.00 95.50 177 TYR A O 1
ATOM 1377 N N . ILE A 1 178 ? 11.468 -5.478 13.730 1.00 94.94 178 ILE A N 1
ATOM 1378 C CA . ILE A 1 178 ? 12.037 -6.473 12.825 1.00 94.94 178 ILE A CA 1
ATOM 1379 C C . ILE A 1 178 ? 13.506 -6.154 12.594 1.00 94.94 178 ILE A C 1
ATOM 1381 O O . ILE A 1 178 ? 13.869 -4.990 12.401 1.00 94.94 178 ILE A O 1
ATOM 1385 N N . ASP A 1 179 ? 14.335 -7.189 12.608 1.00 95.19 179 ASP A N 1
ATOM 1386 C CA . ASP A 1 179 ? 15.761 -7.069 12.342 1.00 95.19 179 ASP A CA 1
ATOM 1387 C C . ASP A 1 179 ? 15.990 -7.094 10.830 1.00 95.19 179 ASP A C 1
ATOM 1389 O O . ASP A 1 179 ? 15.674 -8.067 10.146 1.00 95.19 179 ASP A O 1
ATOM 1393 N N . LEU A 1 180 ? 16.513 -5.992 10.295 1.00 93.94 180 LEU A N 1
ATOM 1394 C CA . LEU A 1 180 ? 16.910 -5.883 8.890 1.00 93.94 180 LEU A CA 1
ATOM 1395 C C . LEU A 1 180 ? 18.338 -6.389 8.680 1.00 93.94 180 LEU A C 1
ATOM 1397 O O . LEU A 1 180 ? 18.695 -6.770 7.571 1.00 93.94 180 LEU A O 1
ATOM 1401 N N . CYS A 1 181 ? 19.156 -6.343 9.729 1.00 91.75 181 CYS A N 1
ATOM 1402 C CA . CYS A 1 181 ? 20.466 -6.975 9.858 1.00 91.75 181 CYS A CA 1
ATOM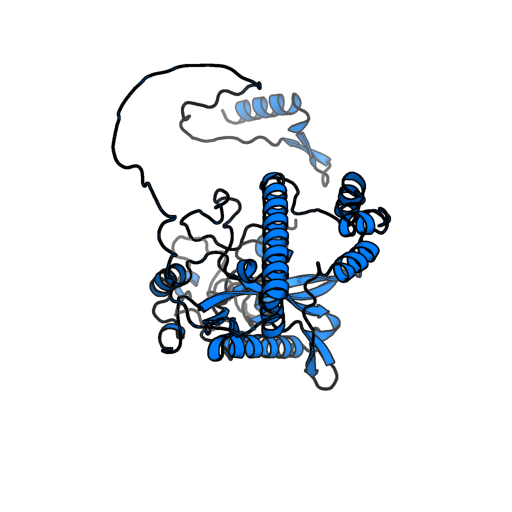 1403 C C . CYS A 1 181 ? 20.875 -6.958 11.343 1.00 91.75 181 CYS A C 1
ATOM 1405 O O . CYS A 1 181 ? 20.205 -6.320 12.154 1.00 91.75 181 CYS A O 1
ATOM 1407 N N . ASP A 1 182 ? 22.018 -7.556 11.686 1.00 88.69 182 ASP A N 1
ATOM 1408 C CA . ASP A 1 182 ? 22.513 -7.692 13.072 1.00 88.69 182 ASP A CA 1
ATOM 1409 C C . ASP A 1 182 ? 22.606 -6.374 13.865 1.00 88.69 182 ASP A C 1
ATOM 1411 O O . ASP A 1 182 ? 22.625 -6.365 15.092 1.00 88.69 182 ASP A O 1
ATOM 1415 N N . THR A 1 183 ? 22.700 -5.243 13.165 1.00 90.69 183 THR A N 1
ATOM 1416 C CA . THR A 1 183 ? 22.906 -3.909 13.748 1.00 90.69 183 THR A CA 1
ATOM 1417 C C . THR A 1 183 ? 21.755 -2.939 13.491 1.00 90.69 183 THR A C 1
ATOM 1419 O O . THR A 1 183 ? 21.850 -1.768 13.864 1.00 90.69 183 THR A O 1
ATOM 1422 N N . CYS A 1 184 ? 20.680 -3.376 12.828 1.00 94.00 184 CYS A N 1
ATOM 1423 C CA . CYS A 1 184 ? 19.598 -2.488 12.423 1.00 94.00 184 CYS A CA 1
ATOM 1424 C C . CYS A 1 184 ? 18.238 -3.164 12.547 1.00 94.00 184 CYS A C 1
ATOM 1426 O O . CYS A 1 184 ? 17.897 -4.039 11.753 1.00 94.00 184 CYS A O 1
ATOM 1428 N N . SER A 1 185 ? 17.434 -2.660 13.480 1.00 95.38 185 SER A N 1
ATOM 1429 C CA . SER A 1 185 ? 16.034 -3.041 13.641 1.00 95.38 185 SER A CA 1
ATOM 1430 C C . SER A 1 185 ? 15.135 -1.833 13.399 1.00 95.38 185 SER A C 1
ATOM 1432 O O . SER A 1 185 ? 15.483 -0.700 13.747 1.00 95.38 185 SER A O 1
ATOM 1434 N N . VAL A 1 186 ? 13.959 -2.060 12.818 1.00 94.94 186 VAL A N 1
ATOM 1435 C CA . VAL A 1 186 ? 12.965 -1.005 12.570 1.00 94.94 186 VAL A CA 1
ATOM 1436 C C . VAL A 1 186 ? 11.589 -1.416 13.084 1.00 94.94 186 VAL A C 1
ATOM 1438 O O . VAL A 1 186 ? 11.275 -2.608 13.093 1.00 94.94 186 VAL A O 1
ATOM 1441 N N . PRO A 1 187 ? 10.753 -0.456 13.518 1.00 96.25 187 PRO A N 1
ATOM 1442 C CA . PRO A 1 187 ? 9.387 -0.755 13.910 1.00 96.25 187 PRO A CA 1
ATOM 1443 C C . PRO A 1 187 ? 8.544 -1.134 12.688 1.00 96.25 187 PRO A C 1
ATOM 1445 O O . PRO A 1 187 ? 8.620 -0.501 11.631 1.00 96.25 187 PRO A O 1
ATOM 1448 N N . MET A 1 188 ? 7.694 -2.134 12.873 1.00 96.00 188 MET A N 1
ATOM 1449 C CA . MET A 1 188 ? 6.727 -2.614 11.901 1.00 96.00 188 MET A CA 1
ATOM 1450 C C . MET A 1 188 ? 5.375 -2.802 12.587 1.00 96.00 188 MET A C 1
ATOM 1452 O O . MET A 1 188 ? 5.274 -3.432 13.638 1.00 96.00 188 MET A O 1
ATOM 1456 N N . LEU A 1 189 ? 4.331 -2.264 11.970 1.00 96.88 189 LEU A N 1
ATOM 1457 C CA . LEU A 1 189 ? 2.945 -2.601 12.258 1.00 96.88 189 LEU A CA 1
ATOM 1458 C C . LEU A 1 189 ? 2.601 -3.797 11.376 1.00 96.88 189 LEU A C 1
ATOM 1460 O O . LEU A 1 189 ? 2.368 -3.642 10.174 1.00 96.88 189 LEU A O 1
ATOM 1464 N N . ARG A 1 190 ? 2.649 -5.003 11.945 1.00 96.44 190 ARG A N 1
ATOM 1465 C CA . ARG A 1 190 ? 2.408 -6.219 11.166 1.00 96.44 190 ARG A CA 1
ATOM 1466 C C . ARG A 1 190 ? 0.984 -6.202 10.603 1.00 96.44 190 ARG A C 1
ATOM 1468 O O . ARG A 1 190 ? 0.058 -5.903 11.362 1.00 96.44 190 ARG A O 1
ATOM 1475 N N . PRO A 1 191 ? 0.779 -6.496 9.306 1.00 95.94 191 PRO A N 1
ATOM 1476 C CA . PRO A 1 191 ? -0.557 -6.667 8.742 1.00 95.94 191 PRO A CA 1
ATOM 1477 C C . PRO A 1 191 ? -1.483 -7.532 9.612 1.00 95.94 191 PRO A C 1
ATOM 1479 O O . PRO A 1 191 ? -2.620 -7.139 9.853 1.00 95.94 191 PRO A O 1
ATOM 1482 N N . THR A 1 192 ? -0.995 -8.647 10.155 1.00 95.88 192 THR A N 1
ATOM 1483 C CA . THR A 1 192 ? -1.708 -9.535 11.083 1.00 95.88 192 THR A CA 1
ATOM 1484 C C . THR A 1 192 ? -2.237 -8.796 12.311 1.00 95.88 192 THR A C 1
ATOM 1486 O O . THR A 1 192 ? -3.441 -8.826 12.567 1.00 95.88 192 THR A O 1
ATOM 1489 N N . ASP A 1 193 ? -1.371 -8.076 13.023 1.00 95.50 193 ASP A N 1
ATOM 1490 C CA . ASP A 1 193 ? -1.732 -7.289 14.206 1.00 95.50 193 ASP A CA 1
ATOM 1491 C C . ASP A 1 193 ? -2.704 -6.148 13.868 1.00 95.50 193 ASP A C 1
ATOM 1493 O O . ASP A 1 193 ? -3.656 -5.874 14.605 1.00 95.50 193 ASP A O 1
ATOM 1497 N N . TYR A 1 194 ? -2.485 -5.487 12.729 1.00 93.75 194 TYR A N 1
ATOM 1498 C CA . TYR A 1 194 ? -3.328 -4.389 12.260 1.00 93.75 194 TYR A CA 1
ATOM 1499 C C . TYR A 1 194 ? -4.752 -4.874 11.992 1.00 93.75 194 TYR A C 1
ATOM 1501 O O . TYR A 1 194 ? -5.726 -4.286 12.465 1.00 93.75 194 TYR A O 1
ATOM 1509 N N . LEU A 1 195 ? -4.875 -5.970 11.247 1.00 92.69 195 LEU A N 1
ATOM 1510 C CA . LEU A 1 195 ? -6.151 -6.577 10.902 1.00 92.69 195 LEU A CA 1
ATOM 1511 C C . LEU A 1 195 ? -6.854 -7.140 12.148 1.00 92.69 195 LEU A C 1
ATOM 1513 O O . LEU A 1 195 ? -8.048 -6.894 12.311 1.00 92.69 195 LEU A O 1
ATOM 1517 N N . ALA A 1 196 ? -6.128 -7.793 13.062 1.00 92.50 196 ALA A N 1
ATOM 1518 C CA . ALA A 1 196 ? -6.680 -8.267 14.332 1.00 92.50 196 ALA A CA 1
ATOM 1519 C C . ALA A 1 196 ? -7.258 -7.109 15.163 1.00 92.50 196 ALA A C 1
ATOM 1521 O O . ALA A 1 196 ? -8.395 -7.186 15.626 1.00 92.50 196 ALA A O 1
ATOM 1522 N N . THR A 1 197 ? -6.533 -5.989 15.246 1.00 93.25 197 THR A N 1
ATOM 1523 C CA . THR A 1 197 ? -7.006 -4.769 15.924 1.00 93.25 197 THR A CA 1
ATOM 1524 C C . THR A 1 197 ? -8.279 -4.219 15.269 1.00 93.25 197 THR A C 1
ATOM 1526 O O . THR A 1 197 ? -9.206 -3.785 15.952 1.00 93.25 197 THR A O 1
ATOM 1529 N N . LEU A 1 198 ? -8.363 -4.237 13.933 1.00 90.25 198 LEU A N 1
ATOM 1530 C CA . LEU A 1 198 ? -9.556 -3.787 13.208 1.00 90.25 198 LEU A CA 1
ATOM 1531 C C . LEU A 1 198 ? -10.763 -4.701 13.448 1.00 90.25 198 LEU A C 1
ATOM 1533 O O . LEU A 1 198 ? -11.886 -4.202 13.512 1.00 90.25 198 LEU A O 1
ATOM 1537 N N . VAL A 1 199 ? -10.551 -6.011 13.582 1.00 88.56 199 VAL A N 1
ATOM 1538 C CA . VAL A 1 199 ? -11.605 -6.973 13.932 1.00 88.56 199 VAL A CA 1
ATOM 1539 C C . VAL A 1 199 ? -12.086 -6.732 15.360 1.00 88.56 199 VAL A C 1
ATOM 1541 O O . VAL A 1 199 ? -13.280 -6.517 15.556 1.00 88.56 199 VAL A O 1
ATOM 1544 N N . GLU A 1 200 ? -11.167 -6.675 16.326 1.00 89.56 200 GLU A N 1
ATOM 1545 C CA . GLU A 1 200 ? -11.464 -6.436 17.746 1.00 89.56 200 GLU A CA 1
ATOM 1546 C C . GLU A 1 200 ? -12.286 -5.154 17.951 1.00 89.56 200 GLU A C 1
ATOM 1548 O O . GLU A 1 200 ? -13.253 -5.132 18.708 1.00 89.56 200 GLU A O 1
ATOM 1553 N N . LYS A 1 201 ? -11.946 -4.087 17.217 1.00 88.56 201 LYS A N 1
ATOM 1554 C CA . LYS A 1 201 ? -12.614 -2.781 17.303 1.00 88.56 201 LYS A CA 1
ATOM 1555 C C . LYS A 1 201 ? -13.859 -2.645 16.410 1.00 88.56 201 LYS A C 1
ATOM 1557 O O . LYS A 1 201 ? -14.456 -1.572 16.359 1.00 88.56 201 LYS A O 1
ATOM 1562 N N . GLY A 1 202 ? -14.256 -3.685 15.670 1.00 86.94 202 GLY A N 1
ATOM 1563 C CA . GLY A 1 202 ? -15.439 -3.650 14.794 1.00 86.94 202 GLY A CA 1
ATOM 1564 C C . GLY A 1 202 ? -15.282 -2.792 13.524 1.00 86.94 202 GLY A C 1
ATOM 1565 O O . GLY A 1 202 ? -16.267 -2.395 12.893 1.00 86.94 202 GLY A O 1
ATOM 1566 N N . TYR A 1 203 ? -14.047 -2.513 13.104 1.00 87.75 203 TYR A N 1
ATOM 1567 C CA . TYR A 1 203 ? -13.714 -1.696 11.930 1.00 87.75 203 TYR A CA 1
ATOM 1568 C C . TYR A 1 203 ? -13.403 -2.504 10.665 1.00 87.75 203 TYR A C 1
ATOM 1570 O O . TYR A 1 203 ? -12.983 -1.935 9.657 1.00 87.75 203 TYR A O 1
ATOM 1578 N N . LEU A 1 204 ? -13.675 -3.809 10.658 1.00 84.62 204 LEU A N 1
ATOM 1579 C CA . LEU A 1 204 ? -13.444 -4.692 9.508 1.00 84.62 204 LEU A CA 1
ATOM 1580 C C . LEU A 1 204 ? -14.117 -4.206 8.206 1.00 84.62 204 LEU A C 1
ATOM 1582 O O . LEU A 1 204 ? -13.600 -4.420 7.110 1.00 84.62 204 LEU A O 1
ATOM 1586 N N . HIS A 1 205 ? -15.225 -3.466 8.308 1.00 81.75 205 HIS A N 1
ATOM 1587 C CA . HIS A 1 205 ? -15.895 -2.841 7.162 1.00 81.75 205 HIS A CA 1
ATOM 1588 C C . HIS A 1 205 ? -14.981 -1.902 6.347 1.00 81.75 205 HIS A C 1
ATOM 1590 O O . HIS A 1 205 ? -15.226 -1.695 5.160 1.00 81.75 205 HIS A O 1
ATOM 1596 N N . LYS A 1 206 ? -13.910 -1.361 6.949 1.00 80.62 206 LYS A N 1
ATOM 1597 C CA . LYS A 1 206 ? -12.899 -0.537 6.264 1.00 80.62 206 LYS A CA 1
ATOM 1598 C C . LYS A 1 206 ? -12.036 -1.331 5.279 1.00 80.62 206 LYS A C 1
ATOM 1600 O O . LYS A 1 206 ? -11.478 -0.735 4.366 1.00 80.62 206 LYS A O 1
ATOM 1605 N N . LEU A 1 207 ? -11.930 -2.647 5.460 1.00 79.75 207 LEU A N 1
ATOM 1606 C CA . LEU A 1 207 ? -11.129 -3.545 4.621 1.00 79.75 207 LEU A CA 1
ATOM 1607 C C . LEU A 1 207 ? -11.966 -4.257 3.566 1.00 79.75 207 LEU A C 1
ATOM 1609 O O . LEU A 1 207 ? -11.488 -4.525 2.472 1.00 79.75 207 LEU A O 1
ATOM 1613 N N . LEU A 1 208 ? -13.218 -4.574 3.892 1.00 75.69 208 LEU A N 1
ATOM 1614 C CA . LEU A 1 208 ? -14.079 -5.321 2.980 1.00 75.69 208 LEU A CA 1
ATOM 1615 C C . LEU A 1 208 ? -14.558 -4.449 1.815 1.00 75.69 208 LEU A C 1
ATOM 1617 O O . LEU A 1 208 ? -14.725 -4.955 0.709 1.00 75.69 208 LEU A O 1
ATOM 1621 N N . GLY A 1 209 ? -14.748 -3.142 2.042 1.00 65.56 209 GLY A N 1
ATOM 1622 C CA . GLY A 1 209 ? -15.251 -2.186 1.051 1.00 65.56 209 GLY A CA 1
ATOM 1623 C C . GLY A 1 209 ? -16.716 -2.445 0.676 1.00 65.56 209 GLY A C 1
ATOM 1624 O O . GLY A 1 209 ? -17.581 -1.622 0.960 1.00 65.56 209 GLY A O 1
ATOM 1625 N N . SER A 1 210 ? -16.993 -3.614 0.090 1.00 63.22 210 SER A N 1
ATOM 1626 C CA . SER A 1 210 ? -18.315 -4.156 -0.234 1.00 63.22 210 SER A CA 1
ATOM 1627 C C . SER A 1 210 ? -18.396 -5.648 0.127 1.00 63.22 210 SER A C 1
ATOM 1629 O O . SER A 1 210 ? -17.397 -6.359 0.081 1.00 63.22 210 SER A O 1
ATOM 1631 N N . SER A 1 211 ? -19.589 -6.165 0.424 1.00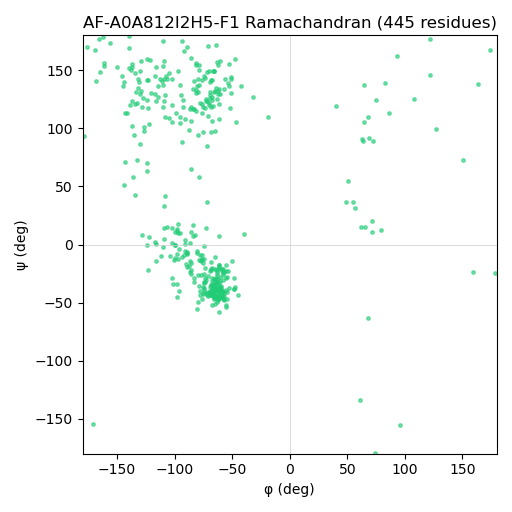 66.75 211 SER A N 1
ATOM 1632 C CA . SER A 1 211 ? -19.828 -7.591 0.715 1.00 66.75 211 SER A CA 1
ATOM 1633 C C . SER A 1 211 ? -19.757 -8.517 -0.516 1.00 66.75 211 SER A C 1
ATOM 1635 O O . SER A 1 211 ? -20.211 -9.655 -0.458 1.00 66.75 211 SER A O 1
ATOM 1637 N N . ARG A 1 212 ? -19.212 -8.052 -1.650 1.00 78.50 212 ARG A N 1
ATOM 1638 C CA . ARG A 1 212 ? -19.292 -8.726 -2.961 1.00 78.50 212 ARG A CA 1
ATOM 1639 C C . ARG A 1 212 ? -17.958 -9.337 -3.405 1.00 78.50 212 ARG A C 1
ATOM 1641 O O . ARG A 1 212 ? -17.592 -9.263 -4.577 1.00 78.50 212 ARG A O 1
ATOM 1648 N N . LEU A 1 213 ? -17.238 -9.960 -2.471 1.00 87.75 213 LEU A N 1
ATOM 1649 C CA . LEU A 1 213 ? -15.943 -10.600 -2.738 1.00 87.75 213 LEU A CA 1
ATOM 1650 C C . LEU A 1 213 ? -16.043 -11.661 -3.845 1.00 87.75 213 LEU A C 1
ATOM 1652 O O . LEU A 1 213 ? -15.266 -11.628 -4.796 1.00 87.75 213 LEU A O 1
ATOM 1656 N N . ARG A 1 214 ? -17.069 -12.518 -3.819 1.00 91.00 214 ARG A N 1
ATOM 1657 C CA . ARG A 1 214 ? -17.287 -13.534 -4.863 1.00 91.00 214 ARG A CA 1
ATOM 1658 C C . ARG A 1 214 ? -17.482 -12.954 -6.261 1.00 91.00 214 ARG A C 1
ATOM 1660 O O . ARG A 1 214 ? -16.994 -13.531 -7.230 1.00 91.00 214 ARG A O 1
ATOM 1667 N N . GLU A 1 215 ? -18.159 -11.816 -6.395 1.00 87.31 215 GLU A N 1
ATOM 1668 C CA . GLU A 1 215 ? -18.299 -11.151 -7.697 1.00 87.31 215 GLU A CA 1
ATOM 1669 C C . GLU A 1 215 ? -16.959 -10.582 -8.175 1.00 87.31 215 GLU A C 1
ATOM 1671 O O . GLU A 1 215 ? -16.622 -10.739 -9.349 1.00 87.31 215 GLU A O 1
ATOM 1676 N N . PHE A 1 216 ? -16.175 -9.976 -7.272 1.00 88.12 216 PHE A N 1
ATOM 1677 C CA . PHE A 1 216 ? -14.816 -9.534 -7.588 1.00 88.12 216 PHE A CA 1
ATOM 1678 C C . PHE A 1 216 ? -13.982 -10.699 -8.132 1.00 88.12 216 PHE A C 1
ATOM 1680 O O . PHE A 1 216 ? -13.453 -10.586 -9.234 1.00 88.12 216 PHE A O 1
ATOM 1687 N N . TRP A 1 217 ? -13.937 -11.836 -7.431 1.00 90.31 217 TRP A N 1
ATOM 1688 C CA . TRP A 1 217 ? -13.147 -12.997 -7.855 1.00 90.31 217 TRP A CA 1
ATOM 1689 C C . TRP A 1 217 ? -13.663 -13.647 -9.138 1.00 90.31 217 TRP A C 1
ATOM 1691 O O . TRP A 1 217 ? -12.868 -14.063 -9.977 1.00 90.31 217 TRP A O 1
ATOM 1701 N N . THR A 1 218 ? -14.982 -13.665 -9.344 1.00 90.94 218 THR A N 1
ATOM 1702 C CA . THR A 1 218 ? -15.589 -14.132 -10.601 1.00 90.94 218 THR A CA 1
ATOM 1703 C C . THR A 1 218 ? -15.129 -13.290 -11.790 1.00 90.94 218 THR A C 1
ATOM 1705 O O . THR A 1 218 ? -14.897 -13.829 -12.870 1.00 90.94 218 THR A O 1
ATOM 1708 N N . ASN A 1 219 ? -14.998 -11.974 -11.614 1.00 86.00 219 ASN A N 1
ATOM 1709 C CA . ASN A 1 219 ? -14.496 -11.091 -12.664 1.00 86.00 219 ASN A CA 1
ATOM 1710 C C . ASN A 1 219 ? -12.973 -11.170 -12.790 1.00 86.00 219 ASN A C 1
ATOM 1712 O O . ASN A 1 219 ? -12.475 -11.251 -13.905 1.00 86.00 219 ASN A O 1
ATOM 1716 N N . TYR A 1 220 ? -12.246 -11.246 -11.674 1.00 87.88 220 TYR A N 1
ATOM 1717 C CA . TYR A 1 220 ? -10.794 -11.404 -11.676 1.00 87.88 220 TYR A CA 1
ATOM 1718 C C . TYR A 1 220 ? -10.361 -12.668 -12.430 1.00 87.88 220 TYR A C 1
ATOM 1720 O O . TYR A 1 220 ? -9.448 -12.604 -13.239 1.00 87.88 220 TYR A O 1
ATOM 1728 N N . LYS A 1 221 ? -11.083 -13.789 -12.276 1.00 89.50 221 LYS A N 1
ATOM 1729 C CA . LYS A 1 221 ? -10.814 -15.034 -13.018 1.00 89.50 221 LYS A CA 1
ATOM 1730 C C . LYS A 1 221 ? -10.993 -14.908 -14.532 1.00 89.50 221 LYS A C 1
ATOM 1732 O O . LYS A 1 221 ? -10.398 -15.675 -15.278 1.00 89.50 221 LYS A O 1
ATOM 1737 N N . LYS A 1 222 ? -11.836 -13.985 -15.003 1.00 87.25 222 LYS A N 1
ATOM 1738 C CA . LYS A 1 222 ? -12.000 -13.741 -16.446 1.00 87.25 222 LYS A CA 1
ATOM 1739 C C . LYS A 1 222 ? -10.802 -12.991 -17.019 1.00 87.25 222 LYS A C 1
ATOM 1741 O O . LYS A 1 222 ? -10.412 -13.278 -18.143 1.00 87.25 222 LYS A O 1
ATOM 1746 N N . GLU A 1 223 ? -10.256 -12.055 -16.247 1.00 82.88 223 GLU A N 1
ATOM 1747 C CA . GLU A 1 223 ? -9.097 -11.250 -16.642 1.00 82.88 223 GLU A CA 1
ATOM 1748 C C . GLU A 1 223 ? -7.788 -12.043 -16.500 1.00 82.88 223 GLU A C 1
ATOM 1750 O O . GLU A 1 223 ? -6.964 -12.034 -17.406 1.00 82.88 223 GLU A O 1
ATOM 1755 N N . GLU A 1 224 ? -7.629 -12.784 -15.400 1.00 84.25 224 GLU A N 1
ATOM 1756 C CA . GLU A 1 224 ? -6.412 -13.526 -15.049 1.00 84.25 224 GLU A CA 1
ATOM 1757 C C . GLU A 1 224 ? -6.713 -15.024 -14.823 1.00 84.25 224 GLU A C 1
ATOM 1759 O O . GLU A 1 224 ? -6.550 -15.538 -13.714 1.00 84.25 224 GLU A O 1
ATOM 1764 N N . PRO A 1 225 ? -7.176 -15.774 -15.843 1.00 89.81 225 PRO A N 1
ATOM 1765 C CA . PRO A 1 225 ? -7.651 -17.154 -15.673 1.00 89.81 225 PRO A CA 1
ATOM 1766 C C . PRO A 1 225 ? -6.577 -18.135 -15.192 1.00 89.81 225 PRO A C 1
ATOM 1768 O O . PRO A 1 225 ? -6.918 -19.151 -14.590 1.00 89.81 225 PRO A O 1
ATOM 1771 N N . ASN A 1 226 ? -5.305 -17.822 -15.447 1.00 88.12 226 ASN A N 1
ATOM 1772 C CA . ASN A 1 226 ? -4.150 -18.655 -15.111 1.00 88.12 226 ASN A CA 1
ATOM 1773 C C . ASN A 1 226 ? -3.467 -18.221 -13.805 1.00 88.12 226 ASN A C 1
ATOM 1775 O O . ASN A 1 226 ? -2.324 -18.594 -13.558 1.00 88.12 226 ASN A O 1
ATOM 1779 N N . HIS A 1 227 ? -4.112 -17.376 -12.998 1.00 88.19 227 HIS A N 1
ATOM 1780 C CA . HIS A 1 227 ? -3.542 -16.977 -11.721 1.00 88.19 227 HIS A CA 1
ATOM 1781 C C . HIS A 1 227 ? -3.502 -18.176 -10.759 1.00 88.19 227 HIS A C 1
ATOM 1783 O O . HIS A 1 227 ? -4.539 -18.775 -10.476 1.00 88.19 227 HIS A O 1
ATOM 1789 N N . GLU A 1 228 ? -2.327 -18.462 -10.193 1.00 90.25 228 GLU A N 1
ATOM 1790 C CA . GLU A 1 228 ? -2.041 -19.603 -9.299 1.00 90.25 228 GLU A CA 1
ATOM 1791 C C . GLU A 1 228 ? -3.074 -19.776 -8.170 1.00 90.25 228 GLU A C 1
ATOM 1793 O O . GLU A 1 228 ? -3.495 -20.885 -7.869 1.00 90.25 228 GLU A O 1
ATOM 1798 N N . LEU A 1 229 ? -3.574 -18.674 -7.595 1.00 92.94 229 LEU A N 1
ATOM 1799 C CA . LEU A 1 229 ? -4.641 -18.698 -6.582 1.00 92.94 229 LEU A CA 1
ATOM 1800 C C . LEU A 1 229 ? -5.858 -19.570 -6.951 1.00 92.94 229 LEU A C 1
ATOM 1802 O O . LEU A 1 229 ? -6.536 -20.054 -6.048 1.00 92.94 229 LEU A O 1
ATOM 1806 N N . PHE A 1 230 ? -6.172 -19.739 -8.243 1.00 94.19 230 PHE A N 1
ATOM 1807 C CA . PHE A 1 230 ? -7.317 -20.535 -8.699 1.00 94.19 230 PHE A CA 1
ATOM 1808 C C . PHE A 1 230 ? -7.073 -22.047 -8.652 1.00 94.19 230 PHE A C 1
ATOM 1810 O O . PHE A 1 230 ? -8.027 -22.803 -8.836 1.00 94.19 230 PHE A O 1
ATOM 1817 N N . GLU A 1 231 ? -5.836 -22.471 -8.395 1.00 93.56 231 GLU A N 1
ATOM 1818 C CA . GLU A 1 231 ? -5.423 -23.864 -8.196 1.00 93.56 231 GLU A CA 1
ATOM 1819 C C . GLU A 1 231 ? -5.517 -24.287 -6.719 1.00 93.56 231 GLU A C 1
ATOM 1821 O O . GLU A 1 231 ? -5.365 -25.459 -6.387 1.00 93.56 231 GLU A O 1
ATOM 1826 N N . HIS A 1 232 ? -5.773 -23.340 -5.811 1.00 94.06 232 HIS A N 1
ATOM 1827 C CA . HIS A 1 232 ? -5.799 -23.588 -4.374 1.00 94.06 232 HIS A CA 1
ATOM 1828 C C . HIS A 1 232 ? -7.201 -23.961 -3.869 1.00 94.06 232 HIS A C 1
ATOM 1830 O O . HIS A 1 232 ? -8.070 -23.104 -3.696 1.00 94.06 232 HIS A O 1
ATOM 1836 N N . ASP A 1 233 ? -7.391 -25.234 -3.518 1.00 94.06 233 ASP A N 1
ATOM 1837 C CA . ASP A 1 233 ? -8.680 -25.782 -3.056 1.00 94.06 233 ASP A CA 1
ATOM 1838 C C . ASP A 1 233 ? -9.180 -25.201 -1.719 1.00 94.06 233 ASP A C 1
ATOM 1840 O O . ASP A 1 233 ? -10.370 -25.255 -1.411 1.00 94.06 233 ASP A O 1
ATOM 1844 N N . PHE A 1 234 ? -8.288 -24.632 -0.903 1.00 93.25 234 PHE A N 1
ATOM 1845 C CA . PHE A 1 234 ? -8.640 -24.053 0.401 1.00 93.25 234 PHE A CA 1
ATOM 1846 C C . PHE A 1 234 ? -9.247 -22.642 0.310 1.00 93.25 234 PHE A C 1
ATOM 1848 O O . PHE A 1 234 ? -9.613 -22.057 1.338 1.00 93.25 234 PHE A O 1
ATOM 1855 N N . VAL A 1 235 ? -9.286 -22.051 -0.888 1.00 92.94 235 VAL A N 1
ATOM 1856 C CA . VAL A 1 235 ? -9.723 -20.671 -1.092 1.00 92.94 235 VAL A CA 1
ATOM 1857 C C . VAL A 1 235 ? -11.247 -20.589 -1.134 1.00 92.94 235 VAL A C 1
ATOM 1859 O O . VAL A 1 235 ? -11.895 -21.039 -2.076 1.00 92.94 235 VAL A O 1
ATOM 1862 N N . ASP A 1 236 ? -11.817 -19.912 -0.139 1.00 94.06 236 ASP A N 1
ATOM 1863 C CA . ASP A 1 236 ? -13.206 -19.463 -0.170 1.00 94.06 236 ASP A CA 1
ATOM 1864 C C . ASP A 1 236 ? -13.291 -18.013 -0.671 1.00 94.06 236 ASP A C 1
ATOM 1866 O O . ASP A 1 236 ? -12.919 -17.063 0.024 1.00 94.06 236 ASP A O 1
ATOM 1870 N N . TYR A 1 237 ? -13.815 -17.835 -1.884 1.00 93.19 237 TYR A N 1
ATOM 1871 C CA . TYR A 1 237 ? -13.941 -16.531 -2.538 1.00 93.19 237 TYR A CA 1
ATOM 1872 C C . TYR A 1 237 ? -14.956 -15.586 -1.874 1.00 93.19 237 TYR A C 1
ATOM 1874 O O . TYR A 1 237 ? -14.916 -14.385 -2.143 1.00 93.19 237 TYR A O 1
ATOM 1882 N N . ASP A 1 238 ? -15.839 -16.063 -0.989 1.00 91.88 238 ASP A N 1
ATOM 1883 C CA . ASP A 1 238 ? -16.671 -15.171 -0.161 1.00 91.88 238 ASP A CA 1
ATOM 1884 C C . ASP A 1 238 ? -15.897 -14.562 1.012 1.00 91.88 238 ASP A C 1
ATOM 1886 O O . ASP A 1 238 ? -16.356 -13.603 1.638 1.00 91.88 238 ASP A O 1
ATOM 1890 N N . ASN A 1 239 ? -14.720 -15.112 1.309 1.00 93.00 239 ASN A N 1
ATOM 1891 C CA . ASN A 1 239 ? -13.917 -14.788 2.478 1.00 93.00 239 ASN A CA 1
ATOM 1892 C C . ASN A 1 239 ? -12.458 -14.443 2.140 1.00 93.00 239 ASN A C 1
ATOM 1894 O O . ASN A 1 239 ? -11.648 -14.258 3.047 1.00 93.00 239 ASN A O 1
ATOM 1898 N N . LEU A 1 240 ? -12.119 -14.300 0.856 1.00 93.81 240 LEU A N 1
ATOM 1899 C CA . LEU A 1 240 ? -10.803 -13.864 0.396 1.00 93.81 240 LEU A CA 1
ATOM 1900 C C . LEU A 1 240 ? -10.823 -12.367 0.060 1.00 93.81 240 LEU A C 1
ATOM 1902 O O . LEU A 1 240 ? -11.470 -11.938 -0.894 1.00 93.81 240 LEU A O 1
ATOM 1906 N N . VAL A 1 241 ? -10.104 -11.563 0.839 1.00 93.12 241 VAL A N 1
ATOM 1907 C CA . VAL A 1 241 ? -10.024 -10.107 0.690 1.00 93.12 241 VAL A CA 1
ATOM 1908 C C . VAL A 1 241 ? -8.830 -9.735 -0.197 1.00 93.12 241 VAL A C 1
ATOM 1910 O O . VAL A 1 241 ? -7.684 -9.999 0.178 1.00 93.12 241 VAL A O 1
ATOM 1913 N N . PRO A 1 242 ? -9.063 -9.088 -1.352 1.00 92.75 242 PRO A N 1
ATOM 1914 C CA . PRO A 1 242 ? -7.988 -8.638 -2.221 1.00 92.75 242 PRO A CA 1
ATOM 1915 C C . PRO A 1 242 ? -7.389 -7.311 -1.732 1.00 92.75 242 PRO A C 1
ATOM 1917 O O . PRO A 1 242 ? -8.107 -6.340 -1.455 1.00 92.75 242 PRO A O 1
ATOM 1920 N N . LEU A 1 243 ? -6.060 -7.245 -1.685 1.00 92.69 243 LEU A N 1
ATOM 1921 C CA . LEU A 1 243 ? -5.288 -6.088 -1.236 1.00 92.69 243 LEU A CA 1
ATOM 1922 C C . LEU A 1 243 ? -4.297 -5.610 -2.309 1.00 92.69 243 LEU A C 1
ATOM 1924 O O . LEU A 1 243 ? -3.878 -6.362 -3.187 1.00 92.69 243 LEU A O 1
ATOM 1928 N N . TYR A 1 244 ? -3.873 -4.356 -2.188 1.00 91.25 244 TYR A N 1
AT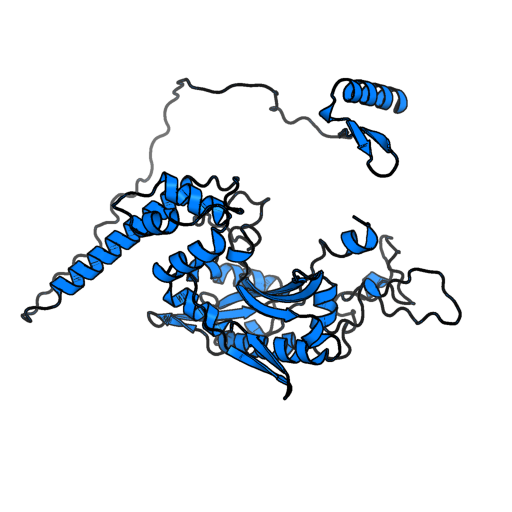OM 1929 C CA . TYR A 1 244 ? -2.646 -3.841 -2.785 1.00 91.25 244 TYR A CA 1
ATOM 1930 C C . TYR A 1 244 ? -1.642 -3.499 -1.691 1.00 91.25 244 TYR A C 1
ATOM 1932 O O . TYR A 1 244 ? -2.015 -2.919 -0.668 1.00 91.25 244 TYR A O 1
ATOM 1940 N N . ILE A 1 245 ? -0.367 -3.755 -1.956 1.00 92.44 245 ILE A N 1
ATOM 1941 C CA . ILE A 1 245 ? 0.730 -3.094 -1.253 1.00 92.44 245 ILE A CA 1
ATOM 1942 C C . ILE A 1 245 ? 0.916 -1.712 -1.871 1.00 92.44 245 ILE A C 1
ATOM 1944 O O . ILE A 1 245 ? 0.763 -1.530 -3.076 1.00 92.44 245 ILE A O 1
ATOM 1948 N N . HIS A 1 246 ? 1.222 -0.720 -1.049 1.00 91.38 246 HIS A N 1
ATOM 1949 C CA . HIS A 1 246 ? 1.459 0.651 -1.460 1.00 91.38 246 HIS A CA 1
ATOM 1950 C C . HIS A 1 246 ? 2.790 1.140 -0.894 1.00 91.38 246 HIS A C 1
ATOM 1952 O O . HIS A 1 246 ? 2.941 1.252 0.321 1.00 91.38 246 HIS A O 1
ATOM 1958 N N . GLY A 1 247 ? 3.722 1.499 -1.768 1.00 89.88 247 GLY A N 1
ATOM 1959 C CA . GLY A 1 247 ? 4.924 2.242 -1.423 1.00 89.88 247 GLY A CA 1
ATOM 1960 C C . GLY A 1 247 ? 4.817 3.710 -1.801 1.00 89.88 247 GLY A C 1
ATOM 1961 O O . GLY A 1 247 ? 4.238 4.058 -2.829 1.00 89.88 247 GLY A O 1
ATOM 1962 N N . ASP A 1 248 ? 5.369 4.577 -0.964 1.00 85.94 248 ASP A N 1
ATOM 1963 C CA . ASP A 1 248 ? 5.435 6.015 -1.214 1.00 85.94 248 ASP A CA 1
ATOM 1964 C C . ASP A 1 248 ? 6.785 6.600 -0.790 1.00 85.94 248 ASP A C 1
ATOM 1966 O O . ASP A 1 248 ? 7.430 6.112 0.147 1.00 85.94 248 ASP A O 1
ATOM 1970 N N . GLY A 1 249 ? 7.175 7.683 -1.460 1.00 81.12 249 GLY A N 1
ATOM 1971 C CA . GLY A 1 249 ? 8.329 8.506 -1.124 1.00 81.12 249 GLY A CA 1
ATOM 1972 C C . GLY A 1 249 ? 7.910 9.704 -0.272 1.00 81.12 249 GLY A C 1
ATOM 1973 O O . GLY A 1 249 ? 7.365 10.687 -0.771 1.00 81.12 249 GLY A O 1
ATOM 1974 N N . GLY A 1 250 ? 8.192 9.650 1.026 1.00 78.50 250 GLY A N 1
ATOM 1975 C CA . GLY A 1 250 ? 7.958 10.742 1.969 1.00 78.50 250 GLY A CA 1
ATOM 1976 C C . GLY A 1 250 ? 9.178 11.642 2.175 1.00 78.50 250 GLY A C 1
ATOM 1977 O O . GLY A 1 250 ? 10.282 11.377 1.694 1.00 78.50 250 GLY A O 1
ATOM 1978 N N . ARG A 1 251 ? 8.990 12.712 2.955 1.00 78.88 251 ARG A N 1
ATOM 1979 C CA . ARG A 1 251 ? 10.085 13.550 3.464 1.00 78.88 251 ARG A CA 1
ATOM 1980 C C . ARG A 1 251 ? 9.943 13.787 4.964 1.00 78.88 251 ARG A C 1
ATOM 1982 O O . ARG A 1 251 ? 8.842 14.020 5.453 1.00 78.88 251 ARG A O 1
ATOM 1989 N N . THR A 1 252 ? 11.058 13.760 5.686 1.00 79.81 252 THR A N 1
ATOM 1990 C CA . THR A 1 252 ? 11.130 14.185 7.089 1.00 79.81 252 THR A CA 1
ATOM 1991 C C . THR A 1 252 ? 10.988 15.706 7.205 1.00 79.81 252 THR A C 1
ATOM 1993 O O . THR A 1 252 ? 11.115 16.439 6.222 1.00 79.81 252 THR A O 1
ATOM 1996 N N . TYR A 1 253 ? 10.842 16.215 8.433 1.00 73.25 253 TYR A N 1
ATOM 1997 C CA . TYR A 1 253 ? 10.947 17.654 8.716 1.00 73.25 253 TYR A CA 1
ATOM 1998 C C . TYR A 1 253 ? 12.274 18.271 8.252 1.00 73.25 253 TYR A C 1
ATOM 2000 O O . TYR A 1 253 ? 12.316 19.441 7.881 1.00 73.25 253 TYR A O 1
ATOM 2008 N N . ARG A 1 254 ? 13.353 17.477 8.223 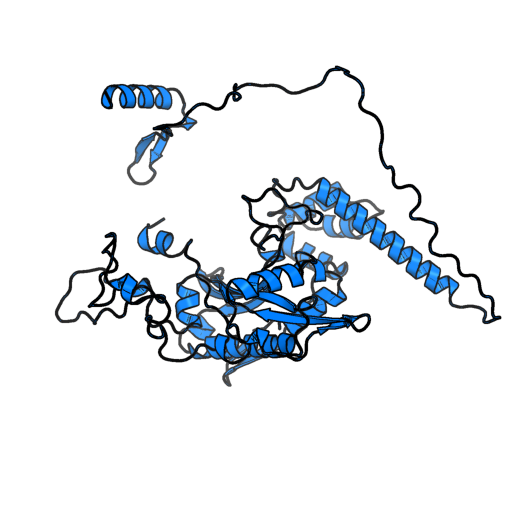1.00 79.94 254 ARG A N 1
ATOM 2009 C CA . ARG A 1 254 ? 14.670 17.890 7.712 1.00 79.94 254 ARG A CA 1
ATOM 2010 C C . ARG A 1 254 ? 14.800 17.743 6.195 1.00 79.94 254 ARG A C 1
ATOM 2012 O O . ARG A 1 254 ? 15.873 17.974 5.657 1.00 79.94 254 ARG A O 1
ATOM 2019 N N . ARG A 1 255 ? 13.700 17.418 5.504 1.00 81.00 255 ARG A N 1
ATOM 2020 C CA . ARG A 1 255 ? 13.613 17.179 4.054 1.00 81.00 255 ARG A CA 1
ATOM 2021 C C . ARG A 1 255 ? 14.396 15.957 3.570 1.00 81.00 255 ARG A C 1
ATOM 2023 O O . ARG A 1 255 ? 14.564 15.798 2.362 1.00 81.00 255 ARG A O 1
ATOM 2030 N N . ASP A 1 256 ? 14.802 15.080 4.485 1.00 84.00 256 ASP A N 1
ATOM 2031 C CA . ASP A 1 256 ? 15.384 13.786 4.135 1.00 84.00 256 ASP A CA 1
ATOM 2032 C C . ASP A 1 256 ? 14.297 12.836 3.645 1.00 84.00 256 ASP A C 1
ATOM 2034 O O . ASP A 1 256 ? 13.170 12.857 4.131 1.00 84.00 256 ASP A O 1
ATOM 2038 N N . GLU A 1 257 ? 14.637 11.993 2.684 1.00 85.62 257 GLU A N 1
ATOM 2039 C CA . GLU A 1 257 ? 13.718 11.027 2.086 1.00 85.62 257 GLU A CA 1
ATOM 2040 C C . GLU A 1 257 ? 13.321 9.927 3.089 1.00 85.62 257 GLU A C 1
ATOM 2042 O O . GLU A 1 257 ? 14.138 9.439 3.879 1.00 85.62 257 GLU A O 1
ATOM 2047 N N . LEU A 1 258 ? 12.052 9.530 3.035 1.00 89.62 258 LEU A N 1
ATOM 2048 C CA . LEU A 1 258 ? 11.475 8.412 3.773 1.00 89.62 258 LEU A CA 1
ATOM 2049 C C . LEU A 1 258 ? 10.829 7.455 2.776 1.00 89.62 258 LEU A C 1
ATOM 2051 O O . LEU A 1 258 ? 10.176 7.893 1.837 1.00 89.62 258 LEU A O 1
ATOM 2055 N N . MET A 1 259 ? 10.954 6.160 3.017 1.00 90.44 259 MET A N 1
ATOM 2056 C CA . MET A 1 259 ? 10.120 5.155 2.373 1.00 90.44 259 MET A CA 1
ATOM 2057 C C . MET A 1 259 ? 8.946 4.847 3.297 1.00 90.44 259 MET A C 1
ATOM 2059 O O . MET A 1 259 ? 9.152 4.572 4.478 1.00 90.44 259 MET A O 1
ATOM 2063 N N . VAL A 1 260 ? 7.727 4.901 2.773 1.00 92.44 260 VAL A N 1
ATOM 2064 C CA . VAL A 1 260 ? 6.510 4.521 3.495 1.00 92.44 260 VAL A CA 1
ATOM 2065 C C . VAL A 1 260 ? 5.921 3.301 2.814 1.00 92.44 260 VAL A C 1
ATOM 2067 O O . VAL A 1 260 ? 5.685 3.334 1.611 1.00 92.44 260 VAL A O 1
ATOM 2070 N N . ILE A 1 261 ? 5.670 2.243 3.579 1.00 94.38 261 ILE A N 1
ATOM 2071 C CA . ILE A 1 261 ? 5.017 1.030 3.091 1.00 94.38 261 ILE A CA 1
ATOM 2072 C C . ILE A 1 261 ? 3.702 0.869 3.841 1.00 94.38 261 ILE A C 1
ATOM 2074 O O . ILE A 1 261 ? 3.642 0.947 5.070 1.00 94.38 261 ILE A O 1
ATOM 2078 N N . ALA A 1 262 ? 2.637 0.665 3.083 1.00 95.25 262 ALA A N 1
ATOM 2079 C CA . ALA A 1 262 ? 1.283 0.465 3.559 1.00 95.25 262 ALA A CA 1
ATOM 2080 C C . ALA A 1 262 ? 0.605 -0.634 2.734 1.00 95.25 262 ALA A C 1
ATOM 2082 O O . ALA A 1 262 ? 1.093 -1.017 1.674 1.00 95.25 262 ALA A O 1
ATOM 2083 N N . PHE A 1 263 ? -0.553 -1.103 3.178 1.00 94.56 263 PHE A N 1
ATOM 2084 C CA . PHE A 1 263 ? -1.461 -1.891 2.350 1.00 94.56 263 PHE A CA 1
ATOM 2085 C C . PHE A 1 263 ? -2.824 -1.211 2.262 1.00 94.56 263 PHE A C 1
ATOM 2087 O O . PHE A 1 263 ? -3.181 -0.372 3.086 1.00 94.56 263 PHE A O 1
ATOM 2094 N N . GLN A 1 264 ? -3.597 -1.543 1.239 1.00 91.19 264 GLN A N 1
ATOM 2095 C CA . GLN A 1 264 ? -4.947 -1.027 1.057 1.00 91.19 264 GLN A CA 1
ATOM 2096 C C . GLN A 1 264 ? -5.843 -2.086 0.421 1.00 91.19 264 GLN A C 1
ATOM 2098 O O . GLN A 1 264 ? -5.376 -2.822 -0.446 1.00 91.19 264 GLN A O 1
ATOM 2103 N N . PRO A 1 265 ? -7.133 -2.154 0.769 1.00 89.50 265 PRO A N 1
ATOM 2104 C CA . PRO A 1 265 ? -8.061 -3.011 0.052 1.00 89.50 265 PRO A CA 1
ATOM 2105 C C . PRO A 1 265 ? -8.241 -2.524 -1.385 1.00 89.50 265 PRO A C 1
ATOM 2107 O O . PRO A 1 265 ? -8.131 -1.325 -1.669 1.00 89.50 265 PRO A O 1
ATOM 2110 N N . ILE A 1 266 ? -8.495 -3.462 -2.300 1.00 88.38 266 ILE A N 1
ATOM 2111 C CA . ILE A 1 266 ? -8.821 -3.134 -3.695 1.00 88.38 266 ILE A CA 1
ATOM 2112 C C . ILE A 1 266 ? -10.231 -2.545 -3.779 1.00 88.38 266 ILE A C 1
ATOM 2114 O O . ILE A 1 266 ? -10.453 -1.563 -4.495 1.00 88.38 266 ILE A O 1
ATOM 2118 N N . LEU A 1 267 ? -11.163 -3.128 -3.024 1.00 84.56 267 LEU A N 1
ATOM 2119 C CA . LEU A 1 267 ? -12.561 -2.718 -2.969 1.00 84.56 267 LEU A CA 1
ATOM 2120 C C . LEU A 1 267 ? -12.755 -1.553 -1.993 1.00 84.56 267 LEU A C 1
ATOM 2122 O O . LEU A 1 267 ? -12.152 -1.510 -0.924 1.00 84.56 267 LEU A O 1
ATOM 2126 N N . GLY A 1 268 ? -13.613 -0.605 -2.358 1.00 81.00 268 GLY A N 1
ATOM 2127 C CA . GLY A 1 268 ? -13.906 0.576 -1.551 1.00 81.00 268 GLY A CA 1
ATOM 2128 C C . GLY A 1 268 ? -15.080 1.384 -2.096 1.00 81.00 268 GLY A C 1
ATOM 2129 O O . GLY A 1 268 ? -15.946 0.857 -2.786 1.00 81.00 268 GLY A O 1
ATOM 2130 N N . LEU A 1 269 ? -15.110 2.683 -1.790 1.00 75.44 269 LEU A N 1
ATOM 2131 C CA . LEU A 1 269 ? -16.254 3.568 -2.072 1.00 75.44 269 LEU A CA 1
ATOM 2132 C C . LEU A 1 269 ? -16.310 4.116 -3.514 1.00 75.44 269 LEU A C 1
ATOM 2134 O O . LEU A 1 269 ? -17.113 5.002 -3.815 1.00 75.44 269 LEU A O 1
ATOM 2138 N N . GLY A 1 270 ? -15.443 3.630 -4.403 1.00 75.06 270 GLY A N 1
ATOM 2139 C CA . GLY A 1 270 ? -15.330 4.067 -5.792 1.00 75.06 270 GLY A CA 1
ATOM 2140 C C . GLY A 1 270 ? -14.242 5.121 -6.023 1.00 75.06 270 GLY A C 1
ATOM 2141 O O . GLY A 1 270 ? -13.254 5.231 -5.301 1.00 75.06 270 GLY A O 1
ATOM 2142 N N . THR A 1 271 ? -14.418 5.903 -7.081 1.00 72.00 271 THR A N 1
ATOM 2143 C CA . THR A 1 271 ? -13.576 7.043 -7.464 1.00 72.00 271 THR A CA 1
ATOM 2144 C C . THR A 1 271 ? -14.327 8.362 -7.261 1.00 72.00 271 THR A C 1
ATOM 2146 O O . THR A 1 271 ? -15.519 8.376 -6.955 1.00 72.00 271 THR A O 1
ATOM 2149 N N . ARG A 1 272 ? -13.653 9.502 -7.469 1.00 65.31 272 ARG A N 1
ATOM 2150 C CA . ARG A 1 272 ? -14.319 10.818 -7.521 1.00 65.31 272 ARG A CA 1
ATOM 2151 C C . ARG A 1 272 ? -15.319 10.930 -8.683 1.00 65.31 272 ARG A C 1
ATOM 2153 O O . ARG A 1 272 ? -16.304 11.642 -8.552 1.00 65.31 272 ARG A O 1
ATOM 2160 N N . LEU A 1 273 ? -15.049 10.249 -9.802 1.00 60.56 273 LEU A N 1
ATOM 2161 C CA . LEU A 1 273 ? -15.847 10.314 -11.035 1.00 60.56 273 LEU A CA 1
ATOM 2162 C C . LEU A 1 273 ? -17.060 9.377 -11.006 1.00 60.56 273 LEU A C 1
ATOM 2164 O O . LEU A 1 273 ? -18.080 9.662 -11.627 1.00 60.56 273 LEU A O 1
ATOM 2168 N N . SER A 1 274 ? -16.981 8.268 -10.270 1.00 55.94 274 SER A N 1
ATOM 2169 C CA . SER A 1 274 ? -18.175 7.501 -9.931 1.00 55.94 274 SER A CA 1
ATOM 2170 C C . SER A 1 274 ? -18.966 8.282 -8.881 1.00 55.94 274 SER A C 1
ATOM 2172 O O . SER A 1 274 ? -18.421 8.591 -7.818 1.00 55.94 274 SER A O 1
ATOM 2174 N N . HIS A 1 275 ? -20.241 8.586 -9.152 1.00 48.34 275 HIS A N 1
ATOM 2175 C CA . HIS A 1 275 ? -21.174 9.109 -8.144 1.00 48.34 275 HIS A CA 1
ATOM 2176 C C . HIS A 1 275 ? -20.983 8.339 -6.830 1.00 48.34 275 HIS A C 1
ATOM 2178 O O . HIS A 1 275 ? -20.821 7.119 -6.924 1.00 48.34 275 HIS A O 1
ATOM 2184 N N . PRO A 1 276 ? -20.957 9.001 -5.647 1.00 46.19 276 PRO A N 1
ATOM 2185 C CA . PRO A 1 276 ? -20.776 8.327 -4.368 1.00 46.19 276 PRO A CA 1
ATOM 2186 C C . PRO A 1 276 ? -21.693 7.118 -4.322 1.00 46.19 276 PRO A C 1
ATOM 2188 O O . PRO A 1 276 ? -22.913 7.246 -4.215 1.00 46.19 276 PRO A O 1
ATOM 2191 N N . GLN A 1 277 ? -21.094 5.944 -4.468 1.00 48.56 277 GLN A N 1
ATOM 2192 C CA . GLN A 1 277 ? -21.810 4.712 -4.276 1.00 48.56 277 GLN A CA 1
ATOM 2193 C C . GLN A 1 277 ? -22.115 4.710 -2.787 1.00 48.56 277 GLN A C 1
ATOM 2195 O O . GLN A 1 277 ? -21.216 4.592 -1.954 1.00 48.56 277 GLN A O 1
ATOM 2200 N N . LYS A 1 278 ? -23.382 4.957 -2.433 1.00 47.31 278 LYS A N 1
ATOM 2201 C CA . LYS A 1 278 ? -23.851 4.643 -1.085 1.00 47.31 278 LYS A CA 1
ATOM 2202 C C . LYS A 1 278 ? -23.448 3.183 -0.841 1.00 47.31 278 LYS A C 1
ATOM 2204 O O . LYS A 1 278 ? -23.520 2.382 -1.774 1.00 47.31 278 LYS A O 1
ATOM 2209 N N . LEU A 1 279 ? -23.058 2.827 0.383 1.00 46.38 279 LEU A N 1
ATOM 2210 C CA . LEU A 1 279 ? -22.753 1.439 0.786 1.00 46.38 279 LEU A CA 1
ATOM 2211 C C . LEU A 1 279 ? -23.870 0.435 0.404 1.00 46.38 279 LEU A C 1
ATOM 2213 O O . LEU A 1 279 ? -23.651 -0.768 0.407 1.00 46.38 279 LEU A O 1
ATOM 2217 N N . THR A 1 280 ? -25.057 0.942 0.054 1.00 42.72 280 THR A N 1
ATOM 2218 C CA . THR A 1 280 ? -26.246 0.229 -0.425 1.00 42.72 280 THR A CA 1
ATOM 2219 C C . THR A 1 280 ? -26.348 0.059 -1.948 1.00 42.72 280 THR A C 1
ATOM 2221 O O . THR A 1 280 ? -27.283 -0.582 -2.422 1.00 42.72 280 THR A O 1
ATOM 2224 N N . THR A 1 281 ? -25.455 0.643 -2.750 1.00 47.94 281 THR A N 1
ATOM 2225 C CA . THR A 1 281 ? -25.518 0.503 -4.213 1.00 47.94 281 THR A CA 1
ATOM 2226 C C . THR A 1 281 ? -24.935 -0.835 -4.659 1.00 47.94 281 THR A C 1
ATOM 2228 O O . THR A 1 281 ? -23.837 -1.221 -4.273 1.00 47.94 281 THR A O 1
ATOM 2231 N N . ALA A 1 282 ? -25.680 -1.541 -5.508 1.00 52.44 282 ALA A N 1
ATOM 2232 C CA . ALA A 1 282 ? -25.374 -2.873 -6.027 1.00 52.44 282 ALA A CA 1
ATOM 2233 C C . ALA A 1 282 ? -24.216 -2.905 -7.053 1.00 52.44 282 ALA A C 1
ATOM 2235 O O . ALA A 1 282 ? -24.289 -3.626 -8.045 1.00 52.44 282 ALA A O 1
ATOM 2236 N N . LYS A 1 283 ? -23.163 -2.097 -6.890 1.00 60.44 283 LYS A N 1
ATOM 2237 C CA . LYS A 1 283 ? -22.025 -2.036 -7.822 1.00 60.44 283 LYS A CA 1
ATOM 2238 C C . LYS A 1 283 ? -20.709 -2.116 -7.053 1.00 60.44 283 LYS A C 1
ATOM 2240 O O . LYS A 1 283 ? -20.602 -1.590 -5.954 1.00 60.44 283 LYS A O 1
ATOM 2245 N N . LEU A 1 284 ? -19.724 -2.806 -7.627 1.00 66.50 284 LEU A N 1
ATOM 2246 C CA . LEU A 1 284 ? -18.370 -2.866 -7.077 1.00 66.50 284 LEU A CA 1
ATOM 2247 C C . LEU A 1 284 ? -17.700 -1.493 -7.217 1.00 66.50 284 LEU A C 1
ATOM 2249 O O . LEU A 1 284 ? -17.670 -0.921 -8.310 1.00 66.50 284 LEU A O 1
ATOM 2253 N N . GLY A 1 285 ? -17.153 -0.982 -6.117 1.00 73.44 285 GLY A N 1
ATOM 2254 C CA . GLY A 1 285 ? -16.357 0.241 -6.083 1.00 73.44 285 GLY A CA 1
ATOM 2255 C C . GLY A 1 285 ? -14.881 -0.065 -5.835 1.00 73.44 285 GLY A C 1
ATOM 2256 O O . GLY A 1 285 ? -14.543 -0.948 -5.050 1.00 73.44 285 GLY A O 1
ATOM 2257 N N . VAL A 1 286 ? -13.985 0.678 -6.487 1.00 78.50 286 VAL A N 1
ATOM 2258 C CA . VAL A 1 286 ? -12.539 0.643 -6.197 1.00 78.50 286 VAL A CA 1
ATOM 2259 C C . VAL A 1 286 ? -12.202 1.520 -4.991 1.00 78.50 286 VAL A C 1
ATOM 2261 O O . VAL A 1 286 ? -12.900 2.486 -4.705 1.00 78.50 286 VAL A O 1
ATOM 2264 N N . ASN A 1 287 ? -11.115 1.237 -4.283 1.00 80.75 287 ASN A N 1
ATOM 2265 C CA . ASN A 1 287 ? -10.697 2.023 -3.122 1.00 80.75 287 ASN A CA 1
ATOM 2266 C C . ASN A 1 287 ? -9.841 3.248 -3.506 1.00 80.75 287 ASN A C 1
ATOM 2268 O O . ASN A 1 287 ? -8.644 3.305 -3.217 1.00 80.75 287 ASN A O 1
ATOM 2272 N N . LEU A 1 288 ? -10.437 4.210 -4.223 1.00 76.88 288 LEU A N 1
ATOM 2273 C CA . LEU A 1 288 ? -9.771 5.448 -4.671 1.00 76.88 288 LEU A CA 1
ATOM 2274 C C . LEU A 1 288 ? -10.462 6.729 -4.175 1.00 76.88 288 LEU A C 1
ATOM 2276 O O . LEU A 1 288 ? -10.089 7.833 -4.573 1.00 76.88 288 LEU A O 1
ATOM 2280 N N . LYS A 1 289 ? -11.476 6.595 -3.319 1.00 76.25 289 LYS A N 1
ATOM 2281 C CA . LYS A 1 289 ? -12.239 7.697 -2.737 1.00 76.25 289 LYS A CA 1
ATOM 2282 C C . LYS A 1 289 ? -12.115 7.660 -1.217 1.00 76.25 289 LYS A C 1
ATOM 2284 O O . LYS A 1 289 ? -12.365 6.626 -0.608 1.00 76.25 289 LYS A O 1
ATOM 2289 N N . GLY A 1 290 ? -11.784 8.803 -0.623 1.00 72.94 290 GLY A N 1
ATOM 2290 C CA . GLY A 1 290 ? -11.564 8.952 0.817 1.00 72.94 290 GLY A CA 1
ATOM 2291 C C . GLY A 1 290 ? -10.166 9.479 1.134 1.00 72.94 290 GLY A C 1
ATOM 2292 O O . GLY A 1 290 ? -9.353 9.701 0.237 1.00 72.94 290 GLY A O 1
ATOM 2293 N N . HIS A 1 291 ? -9.895 9.702 2.420 1.00 75.25 291 HIS A N 1
ATOM 2294 C CA . HIS A 1 291 ? -8.566 10.090 2.882 1.00 75.25 291 HIS A CA 1
ATOM 2295 C C . HIS A 1 291 ? -7.639 8.871 2.893 1.00 75.25 291 HIS A C 1
ATOM 2297 O O . HIS A 1 291 ? -8.028 7.801 3.346 1.00 75.25 291 HIS A O 1
ATOM 2303 N N . SER A 1 292 ? -6.372 9.056 2.523 1.00 72.81 292 SER A N 1
ATOM 2304 C CA . SER A 1 292 ? -5.330 8.031 2.675 1.00 72.81 292 SER A CA 1
ATOM 2305 C C . SER A 1 292 ? -5.285 7.362 4.060 1.00 72.81 292 SER A C 1
ATOM 2307 O O . SER A 1 292 ? -5.075 6.159 4.108 1.00 72.81 292 SER A O 1
ATOM 2309 N N . PHE A 1 293 ? -5.540 8.069 5.171 1.00 73.50 293 PHE A N 1
ATOM 2310 C CA . PHE A 1 293 ? -5.571 7.477 6.517 1.00 73.50 293 PHE A CA 1
ATOM 2311 C C . PHE A 1 293 ? -6.729 6.503 6.748 1.00 73.50 293 PHE A C 1
ATOM 2313 O O . PHE A 1 293 ? -6.677 5.706 7.677 1.00 73.50 293 PHE A O 1
ATOM 2320 N N . THR A 1 294 ? -7.786 6.572 5.939 1.00 76.12 294 THR A N 1
ATOM 2321 C CA . THR A 1 294 ? -8.932 5.661 6.036 1.00 76.12 294 THR A CA 1
ATOM 2322 C C . THR A 1 294 ? -8.937 4.605 4.940 1.00 76.12 294 THR A C 1
ATOM 2324 O O . THR A 1 294 ? -9.732 3.671 5.014 1.00 76.12 294 THR A O 1
ATOM 2327 N N . THR A 1 295 ? -8.059 4.739 3.942 1.00 81.25 295 THR A N 1
ATOM 2328 C CA . THR A 1 295 ? -7.975 3.828 2.797 1.00 81.25 295 THR A CA 1
ATOM 2329 C C . THR A 1 295 ? -6.647 3.074 2.712 1.00 81.25 295 THR A C 1
ATOM 2331 O O . THR A 1 295 ? -6.572 2.126 1.937 1.00 81.25 295 THR A O 1
ATOM 2334 N N . ARG A 1 296 ? -5.605 3.483 3.453 1.00 89.44 296 ARG A N 1
ATOM 2335 C CA . ARG A 1 296 ? -4.268 2.867 3.496 1.00 89.44 296 ARG A CA 1
ATOM 2336 C C . ARG A 1 296 ? -3.853 2.619 4.945 1.00 89.44 296 ARG A C 1
ATOM 2338 O O . ARG A 1 296 ? -3.923 3.518 5.778 1.00 89.44 296 ARG A O 1
ATOM 2345 N N . PHE A 1 297 ? -3.372 1.416 5.215 1.00 92.94 297 PHE A N 1
ATOM 2346 C CA . PHE A 1 297 ? -2.977 0.938 6.533 1.00 92.94 297 PHE A CA 1
ATOM 2347 C C . PHE A 1 297 ? -1.459 0.802 6.580 1.00 92.94 297 PHE A C 1
ATOM 2349 O O . PHE A 1 297 ? -0.867 0.075 5.783 1.00 92.94 297 PHE A O 1
ATOM 2356 N N . LEU A 1 298 ? -0.825 1.569 7.466 1.00 94.44 298 LEU A N 1
ATOM 2357 C CA . LEU A 1 298 ? 0.629 1.659 7.557 1.00 94.44 298 LEU A CA 1
ATOM 2358 C C . LEU A 1 298 ? 1.233 0.321 8.003 1.00 94.44 298 LEU A C 1
ATOM 2360 O O . LEU A 1 298 ? 0.808 -0.220 9.015 1.00 94.44 298 LEU A O 1
ATOM 2364 N N . VAL A 1 299 ? 2.257 -0.150 7.290 1.00 96.12 299 VAL A N 1
ATOM 2365 C CA . VAL A 1 299 ? 3.098 -1.288 7.698 1.00 96.12 299 VAL A CA 1
ATOM 2366 C C . VAL A 1 299 ? 4.383 -0.782 8.339 1.00 96.12 299 VAL A C 1
ATOM 2368 O O . VAL A 1 299 ? 4.781 -1.239 9.404 1.00 96.12 299 VAL A O 1
ATOM 2371 N N . GLY A 1 300 ? 5.028 0.212 7.731 1.00 94.56 300 GLY A N 1
ATOM 2372 C CA . GLY A 1 300 ? 6.209 0.822 8.324 1.00 94.56 300 GLY A CA 1
ATOM 2373 C C . GLY A 1 300 ? 6.752 2.001 7.540 1.00 94.56 300 GLY A C 1
ATOM 2374 O O . GLY A 1 300 ? 6.332 2.300 6.419 1.00 94.56 300 GLY A O 1
ATOM 2375 N N . VAL A 1 301 ? 7.691 2.691 8.180 1.00 93.38 301 VAL A N 1
ATOM 2376 C CA . VAL A 1 301 ? 8.391 3.848 7.626 1.00 93.38 301 VAL A CA 1
ATOM 2377 C C . VAL A 1 301 ? 9.881 3.638 7.821 1.00 93.38 301 VAL A C 1
ATOM 2379 O O . VAL A 1 301 ? 10.332 3.368 8.932 1.00 93.38 301 VAL A O 1
ATOM 2382 N N . MET A 1 302 ? 10.652 3.807 6.753 1.00 91.38 302 MET A N 1
ATOM 2383 C CA . MET A 1 302 ? 12.096 3.634 6.774 1.00 91.38 302 MET A CA 1
ATOM 2384 C C . MET A 1 302 ? 12.789 4.913 6.289 1.00 91.38 302 MET A C 1
ATOM 2386 O O . MET A 1 302 ? 12.600 5.316 5.139 1.00 91.38 302 MET A O 1
ATOM 2390 N N . PRO A 1 303 ? 13.593 5.585 7.129 1.00 91.38 303 PRO A N 1
ATOM 2391 C CA . PRO A 1 303 ? 14.398 6.717 6.690 1.00 91.38 303 PRO A CA 1
ATOM 2392 C C . PRO A 1 303 ? 15.475 6.322 5.687 1.00 91.38 303 PRO A C 1
ATOM 2394 O O . PRO A 1 303 ? 16.050 5.241 5.779 1.00 91.38 303 PRO A O 1
ATOM 2397 N N . LYS A 1 304 ? 15.828 7.237 4.779 1.00 90.12 304 LYS A N 1
ATOM 2398 C CA . LYS A 1 304 ? 16.911 7.021 3.808 1.00 90.12 304 LYS A CA 1
ATOM 2399 C C . LYS A 1 304 ? 18.226 6.594 4.444 1.00 90.12 304 LYS A C 1
ATOM 2401 O O . LYS A 1 304 ? 18.914 5.752 3.881 1.00 90.12 304 LYS A O 1
ATOM 2406 N N . SER A 1 305 ? 18.573 7.137 5.609 1.00 90.56 305 SER A N 1
ATOM 2407 C CA . SER A 1 305 ? 19.790 6.758 6.339 1.00 90.56 305 SER A CA 1
ATOM 2408 C C . SER A 1 305 ? 19.844 5.273 6.705 1.00 90.56 305 SER A C 1
ATOM 2410 O O . SER A 1 305 ? 20.933 4.741 6.890 1.00 90.56 305 SER A O 1
ATOM 2412 N N . VAL A 1 306 ? 18.696 4.595 6.783 1.00 90.94 306 VAL A N 1
ATOM 2413 C CA . VAL A 1 306 ? 18.634 3.161 7.067 1.00 90.94 306 VAL A CA 1
ATOM 2414 C C . VAL A 1 306 ? 19.028 2.345 5.842 1.00 90.94 306 VAL A C 1
ATOM 2416 O O . VAL A 1 306 ? 19.794 1.406 5.994 1.00 90.94 306 VAL A O 1
ATOM 2419 N N . TYR A 1 307 ? 18.573 2.695 4.637 1.00 90.81 307 TYR A N 1
ATOM 2420 C CA . TYR A 1 307 ? 18.747 1.838 3.454 1.00 90.81 307 TYR A CA 1
ATOM 2421 C C . TYR A 1 307 ? 19.700 2.373 2.381 1.00 90.81 307 TYR A C 1
ATOM 2423 O O . TYR A 1 307 ? 19.976 1.677 1.410 1.00 90.81 307 TYR A O 1
ATOM 2431 N N . LYS A 1 308 ? 20.159 3.627 2.465 1.00 89.56 308 LYS A N 1
ATOM 2432 C CA . LYS A 1 308 ? 20.927 4.258 1.377 1.00 89.56 308 LYS A CA 1
ATOM 2433 C C . LYS A 1 308 ? 22.194 3.478 1.030 1.00 89.56 308 LYS A C 1
ATOM 2435 O O . LYS A 1 308 ? 22.450 3.262 -0.149 1.00 89.56 308 LYS A O 1
ATOM 2440 N N . ASP A 1 309 ? 22.950 3.094 2.053 1.00 91.06 309 ASP A N 1
ATOM 2441 C CA . ASP A 1 309 ? 24.243 2.421 1.897 1.00 91.06 309 ASP A CA 1
ATOM 2442 C C . ASP A 1 309 ? 24.117 0.889 2.004 1.00 91.06 309 ASP A C 1
ATOM 2444 O O . ASP A 1 309 ? 25.099 0.182 1.833 1.00 91.06 309 ASP A O 1
ATOM 2448 N N . ASN A 1 310 ? 22.908 0.395 2.298 1.00 91.56 310 ASN A N 1
ATOM 2449 C CA . ASN A 1 310 ? 22.580 -1.010 2.557 1.00 91.56 310 ASN A CA 1
ATOM 2450 C C . ASN A 1 310 ? 21.192 -1.308 1.943 1.00 91.56 310 ASN A C 1
ATOM 2452 O O . ASN A 1 310 ? 20.192 -1.361 2.675 1.00 91.56 310 ASN A O 1
ATOM 2456 N N . PRO A 1 311 ? 21.077 -1.353 0.600 1.00 88.12 311 PRO A N 1
ATOM 2457 C CA . PRO A 1 311 ? 19.798 -1.498 -0.098 1.00 88.12 311 PRO A CA 1
ATOM 2458 C C . PRO A 1 311 ? 19.058 -2.798 0.247 1.00 88.12 311 PRO A C 1
ATOM 2460 O O . PRO A 1 311 ? 17.830 -2.791 0.267 1.00 88.12 311 PRO A O 1
ATOM 2463 N N . GLU A 1 312 ? 19.776 -3.860 0.618 1.00 91.06 312 GLU A N 1
ATOM 2464 C CA . GLU A 1 312 ? 19.232 -5.151 1.054 1.00 91.06 312 GLU A CA 1
ATOM 2465 C C . GLU A 1 312 ? 18.318 -5.036 2.284 1.00 91.06 312 GLU A C 1
ATOM 2467 O O . GLU A 1 312 ? 17.451 -5.874 2.512 1.00 91.06 312 GLU A O 1
ATOM 2472 N N . ARG A 1 313 ? 18.438 -3.957 3.068 1.00 93.50 313 ARG A N 1
ATOM 2473 C CA . ARG A 1 313 ? 17.529 -3.683 4.191 1.00 93.50 313 ARG A CA 1
ATOM 2474 C C . ARG A 1 313 ? 16.098 -3.407 3.731 1.00 93.50 313 ARG A C 1
ATOM 2476 O O . ARG A 1 313 ? 15.162 -3.695 4.474 1.00 93.50 313 ARG A O 1
ATOM 2483 N N . VAL A 1 314 ? 15.920 -2.855 2.527 1.00 91.50 314 VAL A N 1
ATOM 2484 C CA . VAL A 1 314 ? 14.590 -2.717 1.912 1.00 91.50 314 VAL A CA 1
ATOM 2485 C C . VAL A 1 314 ? 14.032 -4.099 1.613 1.00 91.50 314 VAL A C 1
ATOM 2487 O O . VAL A 1 314 ? 12.898 -4.374 1.992 1.00 91.50 314 VAL A O 1
ATOM 2490 N N . ASP A 1 315 ? 14.840 -4.975 1.020 1.00 91.81 315 ASP A N 1
ATOM 2491 C CA . ASP A 1 315 ? 14.429 -6.340 0.691 1.00 91.81 315 ASP A CA 1
ATOM 2492 C C . ASP A 1 315 ? 14.059 -7.117 1.952 1.00 91.81 315 ASP A C 1
ATOM 2494 O O . ASP A 1 315 ? 12.971 -7.672 2.021 1.00 91.81 315 ASP A O 1
ATOM 2498 N N . ASN A 1 316 ? 14.873 -7.051 3.007 1.00 94.56 316 ASN A N 1
ATOM 2499 C CA . ASN A 1 316 ? 14.577 -7.717 4.278 1.00 94.56 316 ASN A CA 1
ATOM 2500 C C . ASN A 1 316 ? 13.270 -7.213 4.915 1.00 94.56 316 ASN A C 1
ATOM 2502 O O . ASN A 1 316 ? 12.489 -8.010 5.439 1.00 94.56 316 ASN A O 1
ATOM 2506 N N . PHE A 1 317 ? 12.985 -5.909 4.823 1.00 95.12 317 PHE A N 1
ATOM 2507 C CA . PHE A 1 317 ? 11.716 -5.343 5.287 1.00 95.12 317 PHE A CA 1
ATOM 2508 C C . PHE A 1 317 ? 10.525 -5.837 4.452 1.00 95.12 317 PHE A C 1
ATOM 2510 O O . PHE A 1 317 ? 9.469 -6.174 4.998 1.00 95.12 317 PHE A O 1
ATOM 2517 N N . LEU A 1 318 ? 10.676 -5.882 3.127 1.00 93.62 318 LEU A N 1
ATOM 2518 C CA . LEU A 1 318 ? 9.638 -6.362 2.216 1.00 93.62 318 LEU A CA 1
ATOM 2519 C C . LEU A 1 318 ? 9.390 -7.860 2.398 1.00 93.62 318 LEU A C 1
ATOM 2521 O O . LEU A 1 318 ? 8.239 -8.258 2.527 1.00 93.62 318 LEU A O 1
ATOM 2525 N N . THR A 1 319 ? 10.437 -8.667 2.539 1.00 94.25 319 THR A N 1
ATOM 2526 C CA . THR A 1 319 ? 10.355 -10.092 2.878 1.00 94.25 319 THR A CA 1
ATOM 2527 C C . THR A 1 319 ? 9.602 -10.301 4.189 1.00 94.25 319 THR A C 1
ATOM 2529 O O . THR A 1 319 ? 8.682 -11.113 4.246 1.00 94.25 319 THR A O 1
ATOM 2532 N N . ALA A 1 320 ? 9.920 -9.540 5.243 1.00 95.25 320 ALA A N 1
ATOM 2533 C CA . ALA A 1 320 ? 9.183 -9.611 6.507 1.00 95.25 320 ALA A CA 1
ATOM 2534 C C . ALA A 1 320 ? 7.699 -9.235 6.337 1.00 95.25 320 ALA A C 1
ATOM 2536 O O . ALA A 1 320 ? 6.823 -9.891 6.898 1.00 95.25 320 ALA A O 1
ATOM 2537 N N . THR A 1 321 ? 7.410 -8.221 5.516 1.00 95.38 321 THR A N 1
ATOM 2538 C CA . THR A 1 321 ? 6.038 -7.820 5.171 1.00 95.38 321 THR A CA 1
ATOM 2539 C C . THR A 1 321 ? 5.288 -8.935 4.447 1.00 95.38 321 THR A C 1
ATOM 2541 O O . THR A 1 321 ? 4.150 -9.243 4.795 1.00 95.38 321 THR A O 1
ATOM 2544 N N . MET A 1 322 ? 5.921 -9.571 3.465 1.00 95.06 322 MET A N 1
ATOM 2545 C CA . MET A 1 322 ? 5.289 -10.600 2.648 1.00 95.06 322 MET A CA 1
ATOM 2546 C C . MET A 1 322 ? 5.113 -11.924 3.392 1.00 95.06 322 MET A C 1
ATOM 2548 O O . MET A 1 322 ? 4.071 -12.550 3.229 1.00 95.06 322 MET A O 1
ATOM 2552 N N . LYS A 1 323 ? 6.027 -12.290 4.300 1.00 95.31 323 LYS A N 1
ATOM 2553 C CA . LYS A 1 323 ? 5.844 -13.411 5.245 1.00 95.31 323 LYS A CA 1
ATOM 2554 C C . LYS A 1 323 ? 4.642 -13.230 6.172 1.00 95.31 323 LYS A C 1
ATOM 2556 O O . LYS A 1 323 ? 4.030 -14.202 6.612 1.00 95.31 323 LYS A O 1
ATOM 2561 N N . ASP A 1 324 ? 4.305 -11.991 6.513 1.00 96.12 324 ASP A N 1
ATOM 2562 C CA . ASP A 1 324 ? 3.117 -11.715 7.319 1.00 96.12 324 ASP A CA 1
ATOM 2563 C C . ASP A 1 324 ? 1.830 -11.855 6.480 1.00 96.12 324 ASP A C 1
ATOM 2565 O O . ASP A 1 324 ? 0.840 -12.429 6.938 1.00 96.12 324 ASP A O 1
ATOM 2569 N N . PHE A 1 325 ? 1.864 -11.449 5.203 1.00 96.50 325 PHE A N 1
ATOM 2570 C CA . PHE A 1 325 ? 0.773 -11.718 4.257 1.00 96.50 325 PHE A CA 1
ATOM 2571 C C . PHE A 1 325 ? 0.620 -13.196 3.893 1.00 96.50 325 PHE A C 1
ATOM 2573 O O . PHE A 1 325 ? -0.508 -13.655 3.741 1.00 96.50 325 PHE A O 1
ATOM 2580 N N . GLU A 1 326 ? 1.711 -13.952 3.811 1.00 95.50 326 GLU A N 1
ATOM 2581 C CA . GLU A 1 326 ? 1.698 -15.406 3.632 1.00 95.50 326 GLU A CA 1
ATOM 2582 C C . GLU A 1 326 ? 0.855 -16.080 4.720 1.00 95.50 326 GLU A C 1
ATOM 2584 O O . GLU A 1 326 ? -0.042 -16.874 4.428 1.00 95.50 326 GLU A O 1
ATOM 2589 N N . GLN A 1 327 ? 1.052 -15.687 5.982 1.00 96.06 327 GLN A N 1
ATOM 2590 C CA . GLN A 1 327 ? 0.241 -16.183 7.096 1.00 96.06 327 GLN A CA 1
ATOM 2591 C C . GLN A 1 327 ? -1.239 -15.821 6.924 1.00 96.06 327 GLN A C 1
ATOM 2593 O O . GLN A 1 327 ? -2.113 -16.677 7.080 1.00 96.06 327 GLN A O 1
ATOM 2598 N N . LEU A 1 328 ? -1.541 -14.574 6.557 1.00 96.00 328 LEU A N 1
ATOM 2599 C CA . LEU A 1 328 ? -2.918 -14.134 6.309 1.00 96.00 328 LEU A CA 1
ATOM 2600 C C . LEU A 1 328 ? -3.575 -14.845 5.121 1.00 96.00 328 LEU A C 1
ATOM 2602 O O . LEU A 1 328 ? -4.796 -15.013 5.109 1.00 96.00 328 LEU A O 1
ATOM 2606 N N . TYR A 1 329 ? -2.791 -15.269 4.136 1.00 96.62 329 TYR A N 1
ATOM 2607 C CA . TYR A 1 329 ? -3.284 -15.980 2.970 1.00 96.62 329 TYR A CA 1
ATOM 2608 C C . TYR A 1 329 ? -3.525 -17.464 3.267 1.00 96.62 329 TYR A C 1
ATOM 2610 O O . TYR A 1 329 ? -4.651 -17.937 3.103 1.00 96.62 329 TYR A O 1
ATOM 2618 N N . PHE A 1 330 ? -2.515 -18.188 3.764 1.00 95.69 330 PHE A N 1
ATOM 2619 C CA . PHE A 1 330 ? -2.563 -19.644 3.963 1.00 95.69 330 PHE A CA 1
ATOM 2620 C C . PHE A 1 330 ? -3.239 -20.074 5.263 1.00 95.69 330 PHE A C 1
ATOM 2622 O O . PHE A 1 330 ? -3.950 -21.082 5.285 1.00 95.69 330 PHE A O 1
ATOM 2629 N N . ARG A 1 331 ? -3.148 -19.288 6.340 1.00 95.19 331 ARG A N 1
ATOM 2630 C CA . ARG A 1 331 ? -3.851 -19.580 7.604 1.00 95.19 331 ARG A CA 1
ATOM 2631 C C . ARG A 1 331 ? -5.174 -18.832 7.726 1.00 95.19 331 ARG A C 1
ATOM 2633 O O . ARG A 1 331 ? -6.160 -19.430 8.149 1.00 95.19 331 ARG A O 1
ATOM 2640 N N . GLY A 1 332 ? -5.203 -17.574 7.296 1.00 94.25 332 GLY A N 1
ATOM 2641 C CA . GLY A 1 332 ? -6.357 -16.703 7.490 1.00 94.25 332 GLY A CA 1
ATOM 2642 C C . GLY A 1 332 ? -6.498 -16.231 8.937 1.00 94.25 332 GLY A C 1
ATOM 2643 O O . GLY A 1 332 ? -5.692 -16.548 9.812 1.00 94.25 332 GLY A O 1
ATOM 2644 N N . MET A 1 333 ? -7.537 -15.442 9.173 1.00 92.81 333 MET A N 1
ATOM 2645 C CA . MET A 1 333 ? -7.870 -14.806 10.438 1.00 92.81 333 MET A CA 1
ATOM 2646 C C . MET A 1 333 ? -9.281 -15.191 10.853 1.00 92.81 333 MET A C 1
ATOM 2648 O O . MET A 1 333 ? -10.227 -14.956 10.102 1.00 92.81 333 MET A O 1
ATOM 2652 N N . ASP A 1 334 ? -9.425 -15.746 12.051 1.00 91.19 334 ASP A N 1
ATOM 2653 C CA . ASP A 1 334 ? -10.737 -15.980 12.648 1.00 91.19 334 ASP A CA 1
ATOM 2654 C C . ASP A 1 334 ? -11.369 -14.635 13.031 1.00 91.19 334 ASP A C 1
ATOM 2656 O O . ASP A 1 334 ? -10.780 -13.850 13.776 1.00 91.19 334 ASP A O 1
ATOM 2660 N N . ILE A 1 335 ? -12.551 -14.359 12.484 1.00 88.88 335 ILE A N 1
ATOM 2661 C CA . ILE A 1 335 ? -13.330 -13.149 12.774 1.00 88.88 335 ILE A CA 1
ATOM 2662 C C . ILE A 1 335 ? -14.549 -13.433 13.662 1.00 88.88 335 ILE A C 1
ATOM 2664 O O . ILE A 1 335 ? -15.444 -12.594 13.779 1.00 88.88 335 ILE A O 1
ATOM 2668 N N . GLY A 1 336 ? -14.586 -14.609 14.291 1.00 85.19 336 GLY A N 1
ATOM 2669 C CA . GLY A 1 336 ? -15.659 -15.086 15.149 1.00 85.19 336 GLY A CA 1
ATOM 2670 C C . GLY A 1 336 ? -16.693 -15.932 14.406 1.00 85.19 336 GLY A C 1
ATOM 2671 O O . GLY A 1 336 ? -16.817 -15.899 13.181 1.00 85.19 336 GLY A O 1
ATOM 2672 N N . ASN A 1 337 ? -17.477 -16.696 15.175 1.00 84.44 337 ASN A N 1
ATOM 2673 C CA . ASN A 1 337 ? -18.548 -17.572 14.678 1.00 84.44 337 ASN A CA 1
ATOM 2674 C C . ASN A 1 337 ? -18.078 -18.619 13.647 1.00 84.44 337 ASN A C 1
ATOM 2676 O O . ASN A 1 337 ? -18.829 -18.985 12.746 1.00 84.44 337 ASN A O 1
ATOM 2680 N N . GLY A 1 338 ? -16.826 -19.078 13.760 1.00 84.94 338 GLY A N 1
ATOM 2681 C CA . GLY A 1 338 ? -16.232 -20.058 12.846 1.00 84.94 338 GLY A CA 1
ATOM 2682 C C . GLY A 1 338 ? -15.924 -19.512 11.449 1.00 84.94 338 GLY A C 1
ATOM 2683 O O . GLY A 1 338 ? -15.621 -20.289 10.545 1.00 84.94 338 GLY A O 1
ATOM 2684 N N . ARG A 1 339 ? -16.007 -18.190 11.245 1.00 89.12 339 ARG A N 1
ATOM 2685 C CA . ARG A 1 339 ? -15.713 -17.555 9.962 1.00 89.12 339 ARG A CA 1
ATOM 2686 C C . ARG A 1 339 ? -14.249 -17.129 9.909 1.00 89.12 339 ARG A C 1
ATOM 2688 O O . ARG A 1 339 ? -13.797 -16.337 10.729 1.00 89.12 339 ARG A O 1
ATOM 2695 N N . VAL A 1 340 ? -13.535 -17.601 8.890 1.00 93.19 340 VAL A N 1
ATOM 2696 C CA . VAL A 1 340 ? -12.130 -17.255 8.642 1.00 93.19 340 VAL A CA 1
ATOM 2697 C C . VAL A 1 340 ? -12.038 -16.360 7.414 1.00 93.19 340 VAL A C 1
ATOM 2699 O O . VAL A 1 340 ? -12.486 -16.751 6.341 1.00 93.19 340 VAL A O 1
ATOM 2702 N N . LEU A 1 341 ? -11.442 -15.175 7.555 1.00 93.75 341 LEU A N 1
ATOM 2703 C CA . LEU A 1 341 ? -11.077 -14.320 6.427 1.00 93.75 341 LEU A CA 1
ATOM 2704 C C . LEU A 1 341 ? -9.627 -14.539 6.018 1.00 93.75 341 LEU A C 1
ATOM 2706 O O . LEU A 1 341 ? -8.731 -14.585 6.856 1.00 93.75 341 LEU A O 1
ATOM 2710 N N . ARG A 1 342 ? -9.386 -14.607 4.715 1.00 95.50 342 ARG A N 1
ATOM 2711 C CA . ARG A 1 342 ? -8.053 -14.665 4.116 1.00 95.50 342 ARG A CA 1
ATOM 2712 C C . ARG A 1 342 ? -7.761 -13.361 3.402 1.00 95.50 342 ARG A C 1
ATOM 2714 O O . ARG A 1 342 ? -8.679 -12.688 2.939 1.00 95.50 342 ARG A O 1
ATOM 2721 N N . PHE A 1 343 ? -6.489 -13.014 3.284 1.00 95.00 343 PHE A N 1
ATOM 2722 C CA . PHE A 1 343 ? -6.070 -11.777 2.633 1.00 95.00 343 PHE A CA 1
ATOM 2723 C C . PHE A 1 343 ? -4.965 -12.082 1.637 1.00 95.00 343 PHE A C 1
ATOM 2725 O O . PHE A 1 343 ? -4.038 -12.817 1.962 1.00 95.00 343 PHE A O 1
ATOM 2732 N N . ILE A 1 344 ? -5.063 -11.517 0.436 1.00 93.75 344 ILE A N 1
ATOM 2733 C CA . ILE A 1 344 ? -4.056 -11.696 -0.609 1.00 93.75 344 ILE A CA 1
ATOM 2734 C C . ILE A 1 344 ? -3.683 -10.345 -1.223 1.00 93.75 344 ILE A C 1
ATOM 2736 O O . ILE A 1 344 ? -4.555 -9.635 -1.737 1.00 93.75 344 ILE A O 1
ATOM 2740 N N . PRO A 1 345 ? -2.401 -9.956 -1.184 1.00 93.50 345 PRO A N 1
ATOM 2741 C CA . PRO A 1 345 ? -1.894 -8.885 -2.026 1.00 93.50 345 PRO A CA 1
ATOM 2742 C C . PRO A 1 345 ? -1.885 -9.334 -3.492 1.00 93.50 345 PRO A C 1
ATOM 2744 O O . PRO A 1 345 ? -1.188 -10.277 -3.832 1.00 93.50 345 PRO A O 1
ATOM 2747 N N . LEU A 1 346 ? -2.633 -8.655 -4.364 1.00 89.75 346 LEU A N 1
ATOM 2748 C CA . LEU A 1 346 ? -2.629 -8.931 -5.812 1.00 89.75 346 LEU A CA 1
ATOM 2749 C C . LEU A 1 346 ? -1.703 -8.001 -6.591 1.00 89.75 346 LEU A C 1
ATOM 2751 O O . LEU A 1 346 ? -1.435 -8.221 -7.770 1.00 89.75 346 LEU A O 1
ATOM 2755 N N . GLY A 1 347 ? -1.233 -6.926 -5.957 1.00 85.88 347 GLY A N 1
ATOM 2756 C CA . GLY A 1 347 ? -0.296 -6.044 -6.621 1.00 85.88 347 GLY A CA 1
ATOM 2757 C C . GLY A 1 347 ? 0.365 -4.999 -5.750 1.00 85.88 347 GLY A C 1
ATOM 2758 O O . GLY A 1 347 ? -0.056 -4.722 -4.624 1.00 85.88 347 GLY A O 1
ATOM 2759 N N . LEU A 1 348 ? 1.397 -4.396 -6.327 1.00 86.31 348 LEU A N 1
ATOM 2760 C CA . LEU A 1 348 ? 2.177 -3.320 -5.735 1.00 86.31 348 LEU A CA 1
ATOM 2761 C C . LEU A 1 348 ? 1.870 -2.000 -6.435 1.00 86.31 348 LEU A C 1
ATOM 2763 O O . LEU A 1 348 ? 1.977 -1.915 -7.652 1.00 86.31 348 LEU A O 1
ATOM 2767 N N . LYS A 1 349 ? 1.538 -0.971 -5.660 1.00 86.81 349 LYS A N 1
ATOM 2768 C CA . LYS A 1 349 ? 1.365 0.414 -6.095 1.00 86.81 349 LYS A CA 1
ATOM 2769 C C . LYS A 1 349 ? 2.487 1.266 -5.530 1.00 86.81 349 LYS A C 1
ATOM 2771 O O . LYS A 1 349 ? 2.842 1.117 -4.369 1.00 86.81 349 LYS A O 1
ATOM 2776 N N . GLY A 1 350 ? 2.991 2.205 -6.308 1.00 85.38 350 GLY A N 1
ATOM 2777 C CA . GLY A 1 350 ? 3.928 3.202 -5.809 1.00 85.38 350 GLY A CA 1
ATOM 2778 C C . GLY A 1 350 ? 4.465 4.071 -6.924 1.00 85.38 350 GLY A C 1
ATOM 2779 O O . GLY A 1 350 ? 4.251 3.785 -8.106 1.00 85.38 350 GLY A O 1
ATOM 2780 N N . ASP A 1 351 ? 5.125 5.163 -6.555 1.00 80.12 351 ASP A N 1
ATOM 2781 C CA . ASP A 1 351 ? 5.841 5.941 -7.552 1.00 80.12 351 ASP A CA 1
ATOM 2782 C C . ASP A 1 351 ? 6.955 5.091 -8.183 1.00 80.12 351 ASP A C 1
ATOM 2784 O O . ASP A 1 351 ? 7.432 4.096 -7.631 1.00 80.12 351 ASP A O 1
ATOM 2788 N N . LEU A 1 352 ? 7.329 5.432 -9.412 1.00 78.88 352 LEU A N 1
ATOM 2789 C CA . LEU A 1 352 ? 8.265 4.604 -10.159 1.00 78.88 352 LEU A CA 1
ATOM 2790 C C . LEU A 1 352 ? 9.672 4.538 -9.520 1.00 78.88 352 LEU A C 1
ATOM 2792 O O . LEU A 1 352 ? 10.289 3.482 -9.625 1.00 78.88 352 LEU A O 1
ATOM 2796 N N . PRO A 1 353 ? 10.180 5.558 -8.796 1.00 81.69 353 PRO A N 1
ATOM 2797 C CA . PRO A 1 353 ? 11.365 5.397 -7.953 1.00 81.69 353 PRO A CA 1
ATOM 2798 C C . PRO A 1 353 ? 11.224 4.297 -6.892 1.00 81.69 353 PRO A C 1
ATOM 2800 O O . PRO A 1 353 ? 12.110 3.444 -6.794 1.00 81.69 353 PRO A O 1
ATOM 2803 N N . PHE A 1 354 ? 10.118 4.260 -6.139 1.00 85.50 354 PHE A N 1
ATOM 2804 C CA . PHE A 1 354 ? 9.861 3.180 -5.188 1.00 85.50 354 PHE A CA 1
ATOM 2805 C C . PHE A 1 354 ? 9.746 1.825 -5.896 1.00 85.50 354 PHE A C 1
ATOM 2807 O O . PHE A 1 354 ? 10.389 0.862 -5.477 1.00 85.50 354 PHE A O 1
ATOM 2814 N N . LEU A 1 355 ? 8.974 1.737 -6.985 1.00 85.62 355 LEU A N 1
ATOM 2815 C CA . LEU A 1 355 ? 8.794 0.490 -7.742 1.00 85.62 355 LEU A CA 1
ATOM 2816 C C . LEU A 1 355 ? 10.113 -0.007 -8.340 1.00 85.62 355 LEU A C 1
ATOM 2818 O O . LEU A 1 355 ? 10.385 -1.200 -8.323 1.00 85.62 355 LEU A O 1
ATOM 2822 N N . SER A 1 356 ? 10.965 0.901 -8.819 1.00 85.44 356 SER A N 1
ATOM 2823 C CA . SER A 1 356 ? 12.284 0.557 -9.350 1.00 85.44 356 SER A CA 1
ATOM 2824 C C . SER A 1 356 ? 13.175 -0.062 -8.288 1.00 85.44 356 SER A C 1
ATOM 2826 O O . SER A 1 356 ? 13.899 -1.008 -8.580 1.00 85.44 356 SER A O 1
ATOM 2828 N N . LYS A 1 357 ? 13.110 0.457 -7.062 1.00 86.00 357 LYS A N 1
ATOM 2829 C CA . LYS A 1 357 ? 13.920 -0.026 -5.948 1.00 86.00 357 LYS A CA 1
ATOM 2830 C C . LYS A 1 357 ? 13.399 -1.342 -5.386 1.00 86.00 357 LYS A C 1
ATOM 2832 O O . LYS A 1 357 ? 14.168 -2.265 -5.188 1.00 86.00 357 LYS A O 1
ATOM 2837 N N . SER A 1 358 ? 12.094 -1.410 -5.154 1.00 86.50 358 SER A N 1
ATOM 2838 C CA . SER A 1 358 ? 11.422 -2.539 -4.509 1.00 86.50 358 SER A CA 1
ATOM 2839 C C . SER A 1 358 ? 11.168 -3.715 -5.459 1.00 86.50 358 SER A C 1
ATOM 2841 O O . SER A 1 358 ? 11.098 -4.851 -5.013 1.00 86.50 358 SER A O 1
ATOM 2843 N N . GLY A 1 359 ? 11.060 -3.452 -6.764 1.00 85.94 359 GLY A N 1
ATOM 2844 C CA . GLY A 1 359 ? 10.917 -4.450 -7.826 1.00 85.94 359 GLY A CA 1
ATOM 2845 C C . GLY A 1 359 ? 12.219 -4.776 -8.560 1.00 85.94 359 GLY A C 1
ATOM 2846 O O . GLY A 1 359 ? 12.158 -5.383 -9.624 1.00 85.94 359 GLY A O 1
ATOM 2847 N N . HIS A 1 360 ? 13.372 -4.326 -8.046 1.00 87.62 360 HIS A N 1
ATOM 2848 C CA . HIS A 1 360 ? 14.707 -4.533 -8.639 1.00 87.62 360 HIS A CA 1
ATOM 2849 C C . HIS A 1 360 ? 14.770 -4.188 -10.137 1.00 87.62 360 HIS A C 1
ATOM 2851 O O . HIS A 1 360 ? 15.452 -4.852 -10.921 1.00 87.62 360 HIS A O 1
ATOM 2857 N N . LEU A 1 361 ? 14.043 -3.145 -10.558 1.00 88.69 361 LEU A N 1
ATOM 2858 C CA . LEU A 1 361 ? 13.865 -2.858 -11.978 1.00 88.69 361 LEU A CA 1
ATOM 2859 C C . LEU A 1 361 ? 15.176 -2.365 -12.605 1.00 88.69 361 LEU A C 1
ATOM 2861 O O . LEU A 1 361 ? 15.696 -1.303 -12.262 1.00 88.69 361 LEU A O 1
ATOM 2865 N N . THR A 1 362 ? 15.669 -3.097 -13.599 1.00 89.69 362 THR A N 1
ATOM 2866 C CA . THR A 1 362 ? 16.836 -2.755 -14.425 1.00 89.69 362 THR A CA 1
ATOM 2867 C C . THR A 1 362 ? 16.506 -1.727 -15.505 1.00 89.69 362 THR A C 1
ATOM 2869 O O . THR A 1 362 ? 17.411 -1.135 -16.105 1.00 89.69 362 THR A O 1
ATOM 2872 N N . ARG A 1 363 ? 15.211 -1.486 -15.741 1.00 89.38 363 ARG A N 1
ATOM 2873 C CA . ARG A 1 363 ? 14.667 -0.541 -16.721 1.00 89.38 363 ARG A CA 1
ATOM 2874 C C . ARG A 1 363 ? 13.679 0.409 -16.061 1.00 89.38 363 ARG A C 1
ATOM 2876 O O . ARG A 1 363 ? 12.730 -0.015 -15.411 1.00 89.38 363 ARG A O 1
ATOM 2883 N N . THR A 1 364 ? 13.905 1.704 -16.238 1.00 87.50 364 THR A N 1
ATOM 2884 C CA . THR A 1 364 ? 13.096 2.776 -15.645 1.00 87.50 364 THR A CA 1
ATOM 2885 C C . THR A 1 364 ? 13.343 4.074 -16.405 1.00 87.50 364 THR A C 1
ATOM 2887 O O . THR A 1 364 ? 14.420 4.260 -16.969 1.00 87.50 364 THR A O 1
ATOM 2890 N N . PHE A 1 365 ? 12.382 4.999 -16.413 1.00 81.62 365 PHE A N 1
ATOM 2891 C CA . PHE A 1 365 ? 12.505 6.303 -17.077 1.00 81.62 365 PHE A CA 1
ATOM 2892 C C . PHE A 1 365 ? 13.729 7.105 -16.610 1.00 81.62 365 PHE A C 1
ATOM 2894 O O . PHE A 1 365 ? 14.244 7.940 -17.349 1.00 81.62 365 PHE A O 1
ATOM 2901 N N . LEU A 1 366 ? 14.240 6.806 -15.411 1.00 80.56 366 LEU A N 1
ATOM 2902 C CA . LEU A 1 366 ? 15.484 7.365 -14.882 1.00 80.56 366 LEU A CA 1
ATOM 2903 C C . LEU A 1 366 ? 16.714 7.015 -15.741 1.00 80.56 366 LEU A C 1
ATOM 2905 O O . LEU A 1 366 ? 17.747 7.669 -15.620 1.00 80.56 366 LEU A O 1
ATOM 2909 N N . HIS A 1 367 ? 16.615 6.005 -16.611 1.00 83.69 367 HIS A N 1
ATOM 2910 C CA . HIS A 1 367 ? 17.663 5.576 -17.540 1.00 83.69 367 HIS A CA 1
ATOM 2911 C C . HIS A 1 367 ? 17.596 6.264 -18.912 1.00 83.69 367 HIS A C 1
ATOM 2913 O O . HIS A 1 367 ? 18.402 5.935 -19.784 1.00 83.69 367 HIS A O 1
ATOM 2919 N N . ILE A 1 368 ? 16.679 7.218 -19.121 1.00 80.62 368 ILE A N 1
ATOM 2920 C CA . ILE A 1 368 ? 16.641 8.006 -20.358 1.00 80.62 368 ILE A CA 1
ATOM 2921 C C . ILE A 1 368 ? 17.915 8.846 -20.471 1.00 80.62 368 ILE A C 1
ATOM 2923 O O . ILE A 1 368 ? 18.371 9.486 -19.517 1.00 80.62 368 ILE A O 1
ATOM 2927 N N . ARG A 1 369 ? 18.508 8.839 -21.667 1.00 80.06 369 ARG A N 1
ATOM 2928 C CA . ARG A 1 369 ? 19.701 9.628 -21.953 1.00 80.06 369 ARG A CA 1
ATOM 2929 C C . ARG A 1 369 ? 19.330 11.107 -22.040 1.00 80.06 369 ARG A C 1
ATOM 2931 O O . ARG A 1 369 ? 18.499 11.489 -22.847 1.00 80.06 369 ARG A O 1
ATOM 2938 N N . LYS A 1 370 ? 19.983 11.945 -21.232 1.00 80.00 370 LYS A N 1
ATOM 2939 C CA . LYS A 1 370 ? 19.733 13.401 -21.187 1.00 80.00 370 LYS A CA 1
ATOM 2940 C C . LYS A 1 370 ? 20.606 14.224 -22.146 1.00 80.00 370 LYS A C 1
ATOM 2942 O O . LYS A 1 370 ? 20.532 15.445 -22.137 1.00 80.00 370 LYS A O 1
ATOM 2947 N N . GLY A 1 371 ? 21.477 13.578 -22.919 1.00 79.56 371 GLY A N 1
ATOM 2948 C CA . GLY A 1 371 ? 22.425 14.243 -23.812 1.00 79.56 371 GLY A CA 1
ATOM 2949 C C . GLY A 1 371 ? 22.866 13.343 -24.969 1.00 79.56 371 GLY A C 1
ATOM 2950 O O . GLY A 1 371 ? 22.515 12.162 -24.992 1.00 79.56 371 GLY A O 1
ATOM 2951 N N . PRO A 1 372 ? 23.629 13.878 -25.932 1.00 81.06 372 PRO A N 1
ATOM 2952 C CA . PRO A 1 372 ? 24.056 13.126 -27.106 1.00 81.06 372 PRO A CA 1
ATOM 2953 C C . PRO A 1 372 ? 24.960 11.937 -26.748 1.00 81.06 372 PRO A C 1
ATOM 2955 O O . PRO A 1 372 ? 25.601 11.893 -25.694 1.00 81.06 372 PRO A O 1
ATOM 2958 N N . GLU A 1 373 ? 25.009 10.948 -27.640 1.00 83.56 373 GLU A N 1
ATOM 2959 C CA . GLU A 1 373 ? 25.947 9.833 -27.532 1.00 83.56 373 GLU A CA 1
ATOM 2960 C C . GLU A 1 373 ? 27.395 10.299 -27.664 1.00 83.56 373 GLU A C 1
ATOM 2962 O O . GLU A 1 373 ? 27.742 11.037 -28.581 1.00 83.56 373 GLU A O 1
ATOM 2967 N N . GLY A 1 374 ? 28.250 9.841 -26.752 1.00 85.12 374 GLY A N 1
ATOM 2968 C CA . GLY A 1 374 ? 29.683 10.063 -26.818 1.00 85.12 374 GLY A CA 1
ATOM 2969 C C . GLY A 1 374 ? 30.472 8.823 -26.398 1.00 85.12 374 GLY A C 1
ATOM 2970 O O . GLY A 1 374 ? 29.891 7.823 -25.976 1.00 85.12 374 GLY A O 1
ATOM 2971 N N . PRO A 1 375 ? 31.814 8.891 -26.430 1.00 85.62 375 PRO A N 1
ATOM 2972 C CA . PRO A 1 375 ? 32.687 7.731 -26.208 1.00 85.62 375 PRO A CA 1
ATOM 2973 C C . PRO A 1 375 ? 32.558 7.070 -24.826 1.00 85.62 375 PRO A C 1
ATOM 2975 O O . PRO A 1 375 ? 32.966 5.930 -24.642 1.00 85.62 375 PRO A O 1
ATOM 2978 N N . LYS A 1 376 ? 32.026 7.795 -23.832 1.00 86.75 376 LYS A N 1
ATOM 2979 C CA . LYS A 1 376 ? 31.814 7.314 -22.454 1.00 86.75 376 LYS A CA 1
ATOM 2980 C C . LYS A 1 376 ? 30.356 6.948 -22.166 1.00 86.75 376 LYS A C 1
ATOM 2982 O O . LYS A 1 376 ? 30.028 6.609 -21.027 1.00 86.75 376 LYS A O 1
ATOM 2987 N N . SER A 1 377 ? 29.471 7.070 -23.153 1.00 83.44 377 SER A N 1
ATOM 2988 C CA . SER A 1 377 ? 28.053 6.802 -22.959 1.00 83.44 377 SER A CA 1
ATOM 2989 C C . SER A 1 377 ? 27.830 5.312 -22.738 1.00 83.44 377 SER A C 1
ATOM 2991 O O . SER A 1 377 ? 28.254 4.475 -23.530 1.00 83.44 377 SER A O 1
ATOM 2993 N N . LYS A 1 378 ? 27.153 4.971 -21.639 1.00 84.12 378 LYS A N 1
ATOM 2994 C CA . LYS A 1 378 ? 26.763 3.586 -21.371 1.00 84.12 378 LYS A CA 1
ATOM 2995 C C . LYS A 1 378 ? 25.634 3.164 -22.326 1.00 84.12 378 LYS A C 1
ATOM 2997 O O . LYS A 1 378 ? 24.795 4.011 -22.668 1.00 84.12 378 LYS A O 1
ATOM 3002 N N . PRO A 1 379 ? 25.570 1.876 -22.710 1.00 85.12 379 PRO A N 1
ATOM 3003 C CA . PRO A 1 379 ? 24.430 1.335 -23.440 1.00 85.12 379 PRO A CA 1
ATOM 3004 C C . PRO A 1 379 ? 23.121 1.617 -22.702 1.00 85.12 379 PRO A C 1
ATOM 3006 O O . PRO A 1 379 ? 23.055 1.518 -21.472 1.00 85.12 379 PRO A O 1
ATOM 3009 N N . LEU A 1 380 ? 22.081 1.978 -23.452 1.00 87.31 380 LEU A N 1
ATOM 3010 C CA . LEU A 1 380 ? 20.767 2.227 -22.876 1.00 87.31 380 LEU A CA 1
ATOM 3011 C C . LEU A 1 380 ? 20.096 0.904 -22.522 1.00 87.31 380 LEU A C 1
ATOM 3013 O O . LEU A 1 380 ? 19.834 0.079 -23.397 1.00 87.31 380 LEU A O 1
ATOM 3017 N N . LYS A 1 381 ? 19.812 0.720 -21.230 1.00 87.56 381 LYS A N 1
ATOM 3018 C CA . LYS A 1 381 ? 19.144 -0.483 -20.718 1.00 87.56 381 LYS A CA 1
ATOM 3019 C C . LYS A 1 381 ? 17.649 -0.520 -21.047 1.00 87.56 381 LYS A C 1
ATOM 3021 O O . LYS A 1 381 ? 17.083 -1.603 -21.109 1.00 87.56 381 LYS A O 1
ATOM 3026 N N . GLY A 1 382 ? 17.020 0.637 -21.257 1.00 89.69 382 GLY A N 1
ATOM 3027 C CA . GLY A 1 382 ? 15.571 0.771 -21.415 1.00 89.69 382 GLY A CA 1
ATOM 3028 C C . GLY A 1 382 ? 14.958 1.714 -20.384 1.00 89.69 382 GLY A C 1
ATOM 3029 O O . GLY A 1 382 ? 15.401 1.769 -19.232 1.00 89.69 382 GLY A O 1
ATOM 3030 N N . CYS A 1 383 ? 13.926 2.443 -20.804 1.00 88.81 383 CYS A N 1
ATOM 3031 C CA . CYS A 1 383 ? 13.173 3.379 -19.972 1.00 88.81 383 CYS A CA 1
ATOM 3032 C C . CYS A 1 383 ? 11.841 2.808 -19.467 1.00 88.81 383 CYS A C 1
ATOM 3034 O O . CYS A 1 383 ? 11.230 3.364 -18.555 1.00 88.81 383 CYS A O 1
ATOM 3036 N N . CYS A 1 384 ? 11.392 1.692 -20.039 1.00 87.44 384 CYS A N 1
ATOM 3037 C CA . CYS A 1 384 ? 10.160 1.015 -19.669 1.00 87.44 384 CYS A CA 1
ATOM 3038 C C . CYS A 1 384 ? 10.470 -0.356 -19.063 1.00 87.44 384 CYS A C 1
ATOM 3040 O O . CYS A 1 384 ? 11.299 -1.097 -19.580 1.00 87.44 384 CYS A O 1
ATOM 3042 N N . TRP A 1 385 ? 9.798 -0.719 -17.974 1.00 87.00 385 TRP A N 1
ATOM 3043 C CA . TRP A 1 385 ? 9.916 -2.054 -17.380 1.00 87.00 385 TRP A CA 1
ATOM 3044 C C . TRP A 1 385 ? 8.940 -3.068 -18.011 1.00 87.00 385 TRP A C 1
ATOM 3046 O O . TRP A 1 385 ? 9.115 -4.273 -17.863 1.00 87.00 385 TRP A O 1
ATOM 3056 N N . LEU A 1 386 ? 7.944 -2.594 -18.769 1.00 86.88 386 LEU A N 1
ATOM 3057 C CA . LEU A 1 386 ? 6.936 -3.415 -19.460 1.00 86.88 386 LEU A CA 1
ATOM 3058 C C . LEU A 1 386 ? 7.320 -3.792 -20.903 1.00 86.88 386 LEU A C 1
ATOM 3060 O O . LEU A 1 386 ? 6.627 -4.589 -21.536 1.00 86.88 386 LEU A O 1
ATOM 3064 N N . CYS A 1 387 ? 8.389 -3.204 -21.439 1.00 90.94 387 CYS A N 1
ATOM 3065 C CA . CYS A 1 387 ? 8.907 -3.471 -22.781 1.00 90.94 387 CYS A CA 1
ATOM 3066 C C . CYS A 1 387 ? 10.354 -2.980 -22.911 1.00 90.94 387 CYS A C 1
ATOM 3068 O O . CYS A 1 387 ? 10.908 -2.398 -21.982 1.00 90.94 387 CYS A O 1
ATOM 3070 N N . LEU A 1 388 ? 10.987 -3.177 -24.063 1.00 92.81 388 LEU A N 1
ATOM 3071 C CA . LEU A 1 388 ? 12.361 -2.734 -24.318 1.00 92.81 388 LEU A CA 1
ATOM 3072 C C . LEU A 1 388 ? 12.474 -1.283 -24.812 1.00 92.81 388 LEU A C 1
ATOM 3074 O O . LEU A 1 388 ? 13.566 -0.872 -25.201 1.00 92.81 388 LEU A O 1
ATOM 3078 N N . ALA A 1 389 ? 11.396 -0.491 -24.768 1.00 91.81 389 ALA A N 1
ATOM 3079 C CA . ALA A 1 389 ? 11.433 0.918 -25.158 1.00 91.81 389 ALA A CA 1
ATOM 3080 C C . ALA A 1 389 ? 12.542 1.685 -24.418 1.00 91.81 389 ALA A C 1
ATOM 3082 O O . ALA A 1 389 ? 12.742 1.529 -23.208 1.00 91.81 389 ALA A O 1
ATOM 3083 N N . GLY A 1 390 ? 13.264 2.517 -25.164 1.00 89.81 390 GLY A N 1
ATOM 3084 C CA . GLY A 1 390 ? 14.350 3.365 -24.680 1.00 89.81 390 GLY A CA 1
ATOM 3085 C C . GLY A 1 390 ? 15.658 2.611 -24.486 1.00 89.81 390 GLY A C 1
ATOM 3086 O O . GLY A 1 390 ? 16.554 3.120 -23.817 1.00 89.81 390 GLY A O 1
ATOM 3087 N N . SER A 1 391 ? 15.757 1.384 -25.000 1.00 91.25 391 SER A N 1
ATOM 3088 C CA . SER A 1 391 ? 17.022 0.658 -25.114 1.00 91.25 391 SER A CA 1
ATOM 3089 C C . SER A 1 391 ? 17.693 0.975 -26.452 1.00 91.25 391 SER A C 1
ATOM 3091 O O . SER A 1 391 ? 17.089 1.587 -27.328 1.00 91.25 391 SER A O 1
ATOM 3093 N N . ALA A 1 392 ? 18.949 0.557 -26.631 1.00 87.88 392 ALA A N 1
ATOM 3094 C CA . ALA A 1 392 ? 19.732 0.904 -27.823 1.00 87.88 392 ALA A CA 1
ATOM 3095 C C . ALA A 1 392 ? 19.098 0.466 -29.162 1.00 87.88 392 ALA A C 1
ATOM 3097 O O . ALA A 1 392 ? 19.381 1.074 -30.187 1.00 87.88 392 ALA A O 1
ATOM 3098 N N . GLN A 1 393 ? 18.267 -0.581 -29.155 1.00 89.19 393 GLN A N 1
ATOM 3099 C CA . GLN A 1 393 ? 17.618 -1.125 -30.356 1.00 89.19 393 GLN A CA 1
ATOM 3100 C C . GLN A 1 393 ? 16.173 -0.657 -30.531 1.00 89.19 393 GLN A C 1
ATOM 3102 O O . GLN A 1 393 ? 15.582 -0.909 -31.569 1.00 89.19 393 GLN A O 1
ATOM 3107 N N . PHE A 1 394 ? 15.585 -0.032 -29.513 1.00 92.12 394 PHE A N 1
ATOM 3108 C CA . PHE A 1 394 ? 14.151 0.211 -29.463 1.00 92.12 394 PHE A CA 1
ATOM 3109 C C . PHE A 1 394 ? 13.901 1.638 -29.001 1.00 92.12 394 PHE A C 1
ATOM 3111 O O . PHE A 1 394 ? 13.849 1.920 -27.801 1.00 92.12 394 PHE A O 1
ATOM 3118 N N . ASP A 1 395 ? 13.741 2.538 -29.963 1.00 88.88 395 ASP A N 1
ATOM 3119 C CA . ASP A 1 395 ? 13.510 3.951 -29.693 1.00 88.88 395 ASP A CA 1
ATOM 3120 C C . ASP A 1 395 ? 12.148 4.178 -29.018 1.00 88.88 395 ASP A C 1
ATOM 3122 O O . ASP A 1 395 ? 11.105 3.864 -29.590 1.00 88.88 395 ASP A O 1
ATOM 3126 N N . PHE A 1 396 ? 12.148 4.730 -27.800 1.00 88.75 396 PHE A N 1
ATOM 3127 C CA . PHE A 1 396 ? 10.906 5.025 -27.079 1.00 88.75 396 PHE A CA 1
ATOM 3128 C C . PHE A 1 396 ? 10.151 6.228 -27.655 1.00 88.75 396 PHE A C 1
ATOM 3130 O O . PHE A 1 396 ? 8.953 6.346 -27.408 1.00 88.75 396 PHE A O 1
ATOM 3137 N N . GLU A 1 397 ? 10.829 7.102 -28.405 1.00 87.50 397 GLU A N 1
ATOM 3138 C CA . GLU A 1 397 ? 10.230 8.288 -29.029 1.00 87.50 397 GLU A CA 1
ATOM 3139 C C . GLU A 1 397 ? 9.500 7.949 -30.333 1.00 87.50 397 GLU A C 1
ATOM 3141 O O . GLU A 1 397 ? 8.772 8.780 -30.881 1.00 87.50 397 GLU A O 1
ATOM 3146 N N . ASN A 1 398 ? 9.615 6.707 -30.812 1.00 87.50 398 ASN A N 1
ATOM 3147 C CA . ASN A 1 398 ? 8.799 6.218 -31.907 1.00 87.50 398 ASN A CA 1
ATOM 3148 C C . ASN A 1 398 ? 7.336 6.091 -31.447 1.00 87.50 398 ASN A C 1
ATOM 3150 O O . ASN A 1 398 ? 6.933 5.095 -30.844 1.00 87.50 398 ASN A O 1
ATOM 3154 N N . LEU A 1 399 ? 6.550 7.127 -31.750 1.00 86.50 399 LEU A N 1
ATOM 3155 C CA . LEU A 1 399 ? 5.103 7.211 -31.527 1.00 86.50 399 LEU A CA 1
ATOM 3156 C C . LEU A 1 399 ? 4.293 6.865 -32.790 1.00 86.50 399 LEU A C 1
ATOM 3158 O O . LEU A 1 399 ? 3.119 7.223 -32.899 1.00 86.50 399 LEU A O 1
ATOM 3162 N N . GLY A 1 400 ? 4.921 6.212 -33.775 1.00 89.75 400 GLY A N 1
ATOM 3163 C CA . GLY A 1 400 ? 4.235 5.724 -34.967 1.00 89.75 400 GLY A CA 1
ATOM 3164 C C . GLY A 1 400 ? 3.197 4.644 -34.643 1.00 89.75 400 GLY A C 1
ATOM 3165 O O . GLY A 1 400 ? 3.131 4.129 -33.531 1.00 89.75 400 GLY A O 1
ATOM 3166 N N . TYR A 1 401 ? 2.393 4.255 -35.636 1.00 88.81 401 TYR A N 1
ATOM 3167 C CA . TYR A 1 401 ? 1.325 3.259 -35.452 1.00 88.81 401 TYR A CA 1
ATOM 3168 C C . TYR A 1 401 ? 1.822 1.866 -35.035 1.00 88.81 401 TYR A C 1
ATOM 3170 O O . TYR A 1 401 ? 1.100 1.145 -34.356 1.00 88.81 401 TYR A O 1
ATOM 3178 N N . ASN A 1 402 ? 3.039 1.491 -35.439 1.00 90.44 402 ASN A N 1
ATOM 3179 C CA . ASN A 1 402 ? 3.658 0.199 -35.138 1.00 90.44 402 ASN A CA 1
ATOM 3180 C C . ASN A 1 402 ? 5.093 0.419 -34.648 1.00 90.44 402 ASN A C 1
ATOM 3182 O O . ASN A 1 402 ? 6.041 0.186 -35.402 1.00 90.44 402 ASN A O 1
ATOM 3186 N N . PRO A 1 403 ? 5.276 0.924 -33.423 1.00 93.19 403 PRO A N 1
ATOM 3187 C CA . PRO A 1 403 ? 6.607 1.192 -32.932 1.00 93.19 403 PRO A CA 1
ATOM 3188 C C . PRO A 1 403 ? 7.305 -0.121 -32.579 1.00 93.19 403 PRO A C 1
ATOM 3190 O O . PRO A 1 403 ? 6.688 -1.061 -32.074 1.00 93.19 403 PRO A O 1
ATOM 3193 N N . GLU A 1 404 ? 8.607 -0.200 -32.835 1.00 93.94 404 GLU A N 1
ATOM 3194 C CA . GLU A 1 404 ? 9.352 -1.462 -32.731 1.00 93.94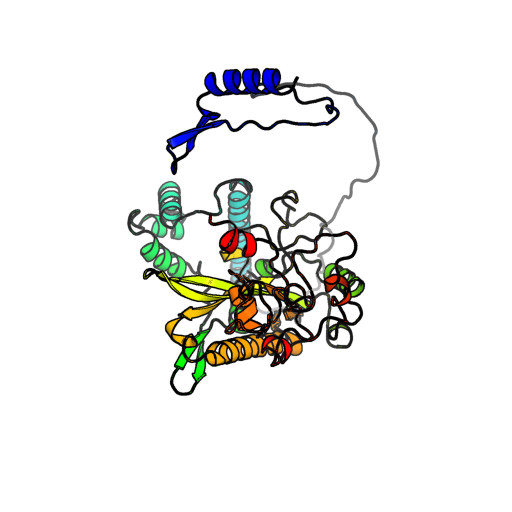 404 GLU A CA 1
ATOM 3195 C C . GLU A 1 404 ? 9.306 -2.058 -31.319 1.00 93.94 404 GLU A C 1
ATOM 3197 O O . GLU A 1 404 ? 9.173 -3.274 -31.157 1.00 93.94 404 GLU A O 1
ATOM 3202 N N . TRP A 1 405 ? 9.317 -1.211 -30.283 1.00 93.06 405 TRP A N 1
ATOM 3203 C CA . TRP A 1 405 ? 9.227 -1.647 -28.889 1.00 93.06 405 TRP A CA 1
ATOM 3204 C C . TRP A 1 405 ? 7.915 -2.368 -28.562 1.00 93.06 405 TRP A C 1
ATOM 3206 O O . TRP A 1 405 ? 7.886 -3.155 -27.614 1.00 93.06 405 TRP A O 1
ATOM 3216 N N . LEU A 1 406 ? 6.839 -2.178 -29.335 1.00 92.62 406 LEU A N 1
ATOM 3217 C CA . LEU A 1 406 ? 5.570 -2.878 -29.118 1.00 92.62 406 LEU A CA 1
ATOM 3218 C C . LEU A 1 406 ? 5.743 -4.394 -29.266 1.00 92.62 406 LEU A C 1
ATOM 3220 O O . LEU A 1 406 ? 5.141 -5.165 -28.517 1.00 92.62 406 LEU A O 1
ATOM 3224 N N . SER A 1 407 ? 6.642 -4.822 -30.159 1.00 93.69 407 SER A N 1
ATOM 3225 C CA . SER A 1 407 ? 6.986 -6.235 -30.371 1.00 93.69 407 SER A CA 1
ATOM 3226 C C . SER A 1 407 ? 7.649 -6.908 -29.162 1.00 93.69 407 SER A C 1
ATOM 3228 O O . SER A 1 407 ? 7.751 -8.132 -29.127 1.00 93.69 407 SER A O 1
ATOM 3230 N N . THR A 1 408 ? 8.048 -6.121 -28.160 1.00 94.12 408 THR A N 1
ATOM 3231 C CA . THR A 1 408 ? 8.770 -6.558 -26.956 1.00 94.12 408 THR A CA 1
ATOM 3232 C C . THR A 1 408 ? 7.905 -6.499 -25.692 1.00 94.12 408 THR A C 1
ATOM 3234 O O . THR A 1 408 ? 8.422 -6.527 -24.583 1.00 94.12 408 THR A O 1
ATOM 3237 N N . THR A 1 409 ? 6.586 -6.360 -25.841 1.00 89.19 409 THR A N 1
ATOM 3238 C CA . THR A 1 409 ? 5.624 -6.279 -24.727 1.00 89.19 409 THR A CA 1
ATOM 3239 C C . THR A 1 409 ? 5.069 -7.659 -24.347 1.00 89.19 409 THR A C 1
ATOM 3241 O O . THR A 1 409 ? 5.215 -8.639 -25.087 1.00 89.19 409 THR A O 1
ATOM 3244 N N . GLY A 1 410 ? 4.418 -7.749 -23.182 1.00 84.25 410 GLY A N 1
ATOM 3245 C CA . GLY A 1 410 ? 3.741 -8.969 -22.727 1.00 84.25 410 GLY A CA 1
ATOM 3246 C C . GLY A 1 410 ? 4.711 -10.151 -22.568 1.00 84.25 410 GLY A C 1
ATOM 3247 O O . GLY A 1 410 ? 5.799 -9.951 -22.032 1.00 84.25 410 GLY A O 1
ATOM 3248 N N . PRO A 1 411 ? 4.384 -11.361 -23.064 1.00 85.19 411 PRO A N 1
ATOM 3249 C CA . PRO A 1 411 ? 5.265 -12.533 -22.962 1.00 85.19 411 PRO A CA 1
ATOM 3250 C C . PRO A 1 411 ? 6.629 -12.384 -23.653 1.00 85.19 411 PRO A C 1
ATOM 3252 O O . PRO A 1 411 ? 7.539 -13.163 -23.392 1.00 85.19 411 PRO A O 1
ATOM 3255 N N . LYS A 1 412 ? 6.774 -11.407 -24.559 1.00 90.38 412 LYS A N 1
ATOM 3256 C CA . LYS A 1 412 ? 8.039 -11.107 -25.249 1.00 90.38 412 LYS A CA 1
ATOM 3257 C C . LYS A 1 412 ? 8.900 -10.098 -24.489 1.00 90.38 412 LYS A C 1
ATOM 3259 O O . LYS A 1 412 ? 10.027 -9.837 -24.905 1.00 90.38 412 LYS A O 1
ATOM 3264 N N . ASN A 1 413 ? 8.380 -9.520 -23.407 1.00 90.25 413 ASN A N 1
ATOM 3265 C CA . ASN A 1 413 ? 9.161 -8.668 -22.529 1.00 90.25 413 ASN A CA 1
ATOM 3266 C C . ASN A 1 413 ? 10.098 -9.556 -21.704 1.00 90.25 413 ASN A C 1
ATOM 3268 O O . ASN A 1 413 ? 9.605 -10.371 -20.921 1.00 90.25 413 ASN A O 1
ATOM 3272 N N . PRO A 1 414 ? 11.429 -9.416 -21.829 1.00 89.25 414 PRO A N 1
ATOM 3273 C CA . PRO A 1 414 ? 12.325 -10.096 -20.906 1.00 89.25 414 PRO A CA 1
ATOM 3274 C C . PRO A 1 414 ? 12.047 -9.619 -19.471 1.00 89.25 414 PRO A C 1
ATOM 3276 O O . PRO A 1 414 ? 11.521 -8.515 -19.293 1.00 89.25 414 PRO A O 1
ATOM 3279 N N . PRO A 1 415 ? 12.409 -10.395 -18.437 1.00 87.38 415 PRO A N 1
ATOM 3280 C CA . PRO A 1 415 ? 12.285 -9.947 -17.056 1.00 87.38 415 PRO A CA 1
ATOM 3281 C C . PRO A 1 415 ? 12.942 -8.569 -16.860 1.00 87.38 415 PRO A C 1
ATOM 3283 O O . PRO A 1 415 ? 14.060 -8.337 -17.330 1.00 87.38 415 PRO A O 1
ATOM 3286 N N . PRO A 1 416 ? 12.260 -7.594 -16.238 1.00 86.81 416 PRO A N 1
ATOM 3287 C CA . PRO A 1 416 ? 12.827 -6.275 -16.001 1.00 86.81 416 PRO A CA 1
ATOM 3288 C C . PRO A 1 416 ? 13.682 -6.212 -14.737 1.00 86.81 416 PRO A C 1
ATOM 3290 O O . PRO A 1 416 ? 13.954 -5.110 -14.289 1.00 86.81 416 PRO A O 1
ATOM 3293 N N . TRP A 1 417 ? 14.121 -7.338 -14.183 1.00 87.62 417 TRP A N 1
ATOM 3294 C CA . TRP A 1 417 ? 14.949 -7.426 -12.982 1.00 87.62 417 TRP A CA 1
ATOM 3295 C C . TRP A 1 417 ? 16.048 -8.476 -13.162 1.00 87.62 417 TRP A C 1
ATOM 3297 O O . TRP A 1 417 ? 15.859 -9.454 -13.885 1.00 87.62 417 TRP A O 1
ATOM 3307 N N . ASP A 1 418 ? 17.188 -8.267 -12.501 1.00 82.25 418 ASP A N 1
ATOM 3308 C CA . ASP A 1 418 ? 18.295 -9.238 -12.478 1.00 82.25 418 ASP A CA 1
ATOM 3309 C C . ASP A 1 418 ? 18.108 -10.292 -11.366 1.00 82.25 418 ASP A C 1
ATOM 3311 O O . ASP A 1 418 ? 18.655 -11.389 -11.447 1.00 82.25 418 ASP A O 1
ATOM 3315 N N . ALA A 1 419 ? 17.314 -9.970 -10.340 1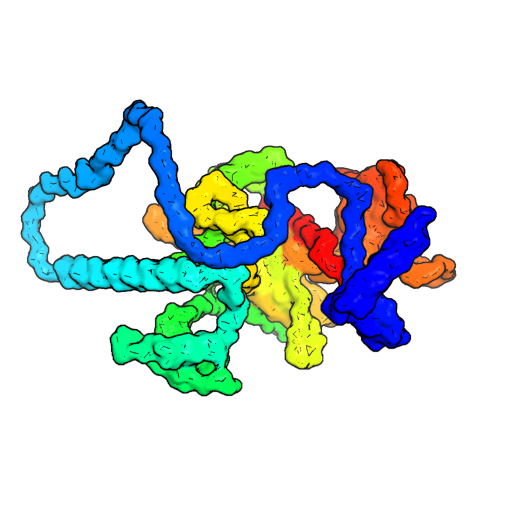.00 84.81 419 ALA A N 1
ATOM 3316 C CA . ALA A 1 419 ? 16.960 -10.841 -9.223 1.00 84.81 419 ALA A CA 1
ATOM 3317 C C . ALA A 1 419 ? 15.455 -10.745 -8.950 1.00 84.81 419 ALA A C 1
ATOM 3319 O O . ALA A 1 419 ? 14.856 -9.697 -9.184 1.00 84.81 419 ALA A O 1
ATOM 3320 N N . VAL A 1 420 ? 14.843 -11.841 -8.497 1.00 84.44 420 VAL A N 1
ATOM 3321 C CA . VAL A 1 420 ? 13.409 -11.874 -8.182 1.00 84.44 420 VAL A CA 1
ATOM 3322 C C . VAL A 1 420 ? 13.143 -10.990 -6.955 1.00 84.44 420 VAL A C 1
ATOM 3324 O O . VAL A 1 420 ? 13.779 -11.191 -5.920 1.00 84.44 420 VAL A O 1
ATOM 3327 N N . PRO A 1 421 ? 12.234 -10.005 -7.047 1.00 85.06 421 PRO A N 1
ATOM 3328 C CA . PRO A 1 421 ? 11.877 -9.170 -5.903 1.00 85.06 421 PRO A CA 1
ATOM 3329 C C . PRO A 1 421 ? 11.149 -9.939 -4.796 1.00 85.06 421 PRO A C 1
ATOM 3331 O O . PRO A 1 421 ? 10.314 -10.794 -5.081 1.00 85.06 421 PRO A O 1
ATOM 3334 N N . ALA A 1 422 ? 11.333 -9.519 -3.541 1.00 83.75 422 ALA A N 1
ATOM 3335 C CA . ALA A 1 422 ? 10.732 -10.150 -2.355 1.00 83.75 422 ALA A CA 1
ATOM 3336 C C . ALA A 1 422 ? 9.191 -10.283 -2.383 1.00 83.75 422 ALA A C 1
ATOM 3338 O O . ALA A 1 422 ? 8.610 -11.058 -1.624 1.00 83.75 422 ALA A O 1
ATOM 3339 N N . PHE A 1 423 ? 8.499 -9.527 -3.243 1.00 81.62 423 PHE A N 1
ATOM 3340 C CA . PHE A 1 423 ? 7.045 -9.618 -3.410 1.00 81.62 423 PHE A CA 1
ATOM 3341 C C . PHE A 1 423 ? 6.564 -10.927 -4.038 1.00 81.62 423 PHE A C 1
ATOM 3343 O O . PHE A 1 423 ? 5.394 -11.258 -3.870 1.00 81.62 423 PHE A O 1
ATOM 3350 N N . PHE A 1 424 ? 7.427 -11.644 -4.759 1.00 80.31 424 PHE A N 1
ATOM 3351 C CA . PHE A 1 424 ? 7.035 -12.835 -5.514 1.00 80.31 424 PHE A CA 1
ATOM 3352 C C . PHE A 1 424 ? 7.221 -14.151 -4.747 1.00 80.31 424 PHE A C 1
ATOM 3354 O O . PHE A 1 424 ? 6.722 -15.172 -5.201 1.00 80.31 424 PHE A O 1
ATOM 3361 N N . ASP A 1 425 ? 7.894 -14.141 -3.592 1.00 82.44 425 ASP A N 1
ATOM 3362 C CA . ASP A 1 425 ? 8.370 -15.380 -2.955 1.00 82.44 425 ASP A CA 1
ATOM 3363 C C . ASP A 1 425 ? 7.374 -16.029 -1.975 1.00 82.44 425 ASP A C 1
ATOM 3365 O O . ASP A 1 425 ? 7.547 -17.183 -1.593 1.00 82.44 425 ASP A O 1
ATOM 3369 N N . HIS A 1 426 ? 6.354 -15.293 -1.523 1.00 85.56 426 HIS A N 1
ATOM 3370 C CA . HIS A 1 426 ? 5.587 -15.646 -0.313 1.00 85.56 426 HIS A CA 1
ATOM 3371 C C . HIS A 1 426 ? 4.078 -15.807 -0.516 1.00 85.56 426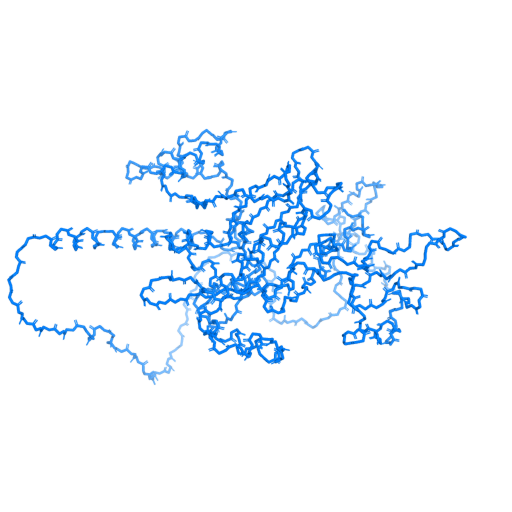 HIS A C 1
ATOM 3373 O O . HIS A 1 426 ? 3.398 -16.425 0.301 1.00 85.56 426 HIS A O 1
ATOM 3379 N N . VAL A 1 427 ? 3.520 -15.217 -1.568 1.00 84.50 427 VAL A N 1
ATOM 3380 C CA . VAL A 1 427 ? 2.094 -15.317 -1.902 1.00 84.50 427 VAL A CA 1
ATOM 3381 C C . VAL A 1 427 ? 1.958 -15.542 -3.404 1.00 84.50 427 VAL A C 1
ATOM 3383 O O . VAL A 1 427 ? 2.860 -15.134 -4.141 1.00 84.50 427 VAL A O 1
ATOM 3386 N N . PRO A 1 428 ? 0.844 -16.142 -3.868 1.00 80.69 428 PRO A N 1
ATOM 3387 C CA . PRO A 1 428 ? 0.604 -16.330 -5.292 1.00 80.69 428 PRO A CA 1
ATOM 3388 C C . PRO A 1 428 ? 0.785 -15.031 -6.074 1.00 80.69 428 PRO A C 1
ATOM 3390 O O . PRO A 1 428 ? 0.415 -13.964 -5.581 1.00 80.69 428 PRO A O 1
ATOM 3393 N N . HIS A 1 429 ? 1.348 -15.157 -7.275 1.00 77.94 429 HIS A N 1
ATOM 3394 C CA . HIS A 1 429 ? 1.829 -14.076 -8.145 1.00 77.94 429 HIS A CA 1
ATOM 3395 C C . HIS A 1 429 ? 1.272 -12.664 -7.856 1.00 77.94 429 HIS A C 1
ATOM 3397 O O . HIS A 1 429 ? 0.132 -12.331 -8.173 1.00 77.94 429 HIS A O 1
ATOM 3403 N N . VAL A 1 430 ? 2.132 -11.779 -7.343 1.00 68.38 430 VAL A N 1
ATOM 3404 C CA . VAL A 1 430 ? 1.824 -10.353 -7.161 1.00 68.38 430 VAL A CA 1
ATOM 3405 C C . VAL A 1 430 ? 2.116 -9.598 -8.455 1.00 68.38 430 VAL A C 1
ATOM 3407 O O . VAL A 1 430 ? 3.262 -9.513 -8.889 1.00 68.38 430 VAL A O 1
ATOM 3410 N N . VAL A 1 431 ? 1.112 -8.976 -9.073 1.00 66.62 431 VAL A N 1
ATOM 3411 C CA . VAL A 1 431 ? 1.349 -8.155 -10.268 1.00 66.62 431 VAL A CA 1
ATOM 3412 C C . VAL A 1 431 ? 1.933 -6.804 -9.848 1.00 66.62 431 VAL A C 1
ATOM 3414 O O . VAL A 1 431 ? 1.317 -6.043 -9.100 1.00 66.62 431 VAL A O 1
ATOM 3417 N N . LEU A 1 432 ? 3.118 -6.447 -10.350 1.00 59.69 432 LEU A N 1
ATOM 3418 C CA . LEU A 1 432 ? 3.615 -5.073 -10.228 1.00 59.69 432 LEU A CA 1
ATOM 3419 C C . LEU A 1 432 ? 2.629 -4.154 -10.965 1.00 59.69 432 LEU A C 1
ATOM 3421 O O . LEU A 1 432 ? 2.530 -4.197 -12.187 1.00 59.69 432 LEU A O 1
ATOM 3425 N N . LEU A 1 433 ? 1.845 -3.352 -10.243 1.00 56.94 433 LEU A N 1
ATOM 3426 C CA . LEU A 1 433 ? 0.798 -2.523 -10.834 1.00 56.94 433 LEU A CA 1
ATOM 3427 C C . LEU A 1 433 ? 1.235 -1.056 -10.881 1.00 56.94 433 LEU A C 1
ATOM 3429 O O . LEU A 1 433 ? 1.314 -0.323 -9.900 1.00 56.94 433 LEU A O 1
ATOM 3433 N N . HIS A 1 434 ? 1.486 -0.650 -12.117 1.00 51.66 434 HIS A N 1
ATOM 3434 C CA . HIS A 1 434 ? 1.748 0.680 -12.645 1.00 51.66 434 HIS A CA 1
ATOM 3435 C C . HIS A 1 434 ? 1.033 1.852 -11.928 1.00 51.66 434 HIS A C 1
ATOM 3437 O O . HIS A 1 434 ? -0.196 1.912 -11.878 1.00 51.66 434 HIS A O 1
ATOM 3443 N N . ILE A 1 435 ? 1.795 2.873 -11.507 1.00 44.94 435 ILE A N 1
ATOM 3444 C CA . ILE A 1 435 ? 1.306 4.262 -11.460 1.00 44.94 435 ILE A CA 1
ATOM 3445 C C . ILE A 1 435 ? 1.713 4.921 -12.781 1.00 44.94 435 ILE A C 1
ATOM 3447 O O . ILE A 1 435 ? 2.772 5.536 -12.872 1.00 44.94 435 ILE A O 1
ATOM 3451 N N . TYR A 1 436 ? 0.874 4.818 -13.819 1.00 35.56 436 TYR A N 1
ATOM 3452 C CA . TYR A 1 436 ? 1.079 5.612 -15.045 1.00 35.56 436 TYR A CA 1
ATOM 3453 C C . TYR A 1 436 ? 1.006 7.121 -14.764 1.00 35.56 436 TYR A C 1
ATOM 3455 O O . TYR A 1 436 ? 1.472 7.946 -15.539 1.00 35.56 436 TYR A O 1
ATOM 3463 N N . HIS A 1 437 ? 0.404 7.509 -13.642 1.00 36.22 437 HIS A N 1
ATOM 3464 C CA . HIS A 1 437 ? -0.120 8.848 -13.474 1.00 36.22 437 HIS A CA 1
ATOM 3465 C C . HIS A 1 437 ? 0.475 9.537 -12.248 1.00 36.22 437 HIS A C 1
ATOM 3467 O O . HIS A 1 437 ? -0.263 9.695 -11.289 1.00 36.22 437 HIS A O 1
ATOM 3473 N N . LEU A 1 438 ? 1.773 9.904 -12.261 1.00 39.62 438 LEU A N 1
ATOM 3474 C CA . LEU A 1 438 ? 2.348 11.018 -11.454 1.00 39.62 438 LEU A CA 1
ATOM 3475 C C . LEU A 1 438 ? 3.879 11.219 -11.600 1.00 39.62 438 LEU A C 1
ATOM 3477 O O . LEU A 1 438 ? 4.351 12.328 -11.370 1.00 39.62 438 LEU A O 1
ATOM 3481 N N . GLY A 1 439 ? 4.666 10.201 -11.979 1.00 39.59 439 GLY A N 1
ATOM 3482 C CA . GLY A 1 439 ? 6.142 10.307 -11.986 1.00 39.59 439 GLY A CA 1
ATOM 3483 C C . GLY A 1 439 ? 6.731 11.036 -13.200 1.00 39.59 439 GLY A C 1
ATOM 3484 O O . GLY A 1 439 ? 7.513 11.970 -13.050 1.00 39.59 439 GLY A O 1
ATOM 3485 N N . VAL A 1 440 ? 6.306 10.649 -14.408 1.00 40.66 440 VAL A N 1
ATOM 3486 C CA . VAL A 1 440 ? 6.857 11.194 -15.663 1.00 40.66 440 VAL A CA 1
ATOM 3487 C C . VAL A 1 440 ? 6.592 12.700 -15.768 1.00 40.66 440 VAL A C 1
ATOM 3489 O O . VAL A 1 440 ? 7.503 13.464 -16.054 1.00 40.66 440 VAL A O 1
ATOM 3492 N N . GLY A 1 441 ? 5.378 13.158 -15.447 1.00 34.78 441 GLY A N 1
ATOM 3493 C CA . GLY A 1 441 ? 5.043 14.586 -15.486 1.00 34.78 441 GLY A CA 1
ATOM 3494 C C . GLY A 1 441 ? 5.844 15.438 -14.495 1.00 34.78 441 GLY A C 1
ATOM 3495 O O . GLY A 1 441 ? 6.250 16.538 -14.843 1.00 34.78 441 GLY A O 1
ATOM 3496 N N . ARG A 1 442 ? 6.136 14.925 -13.293 1.00 44.03 442 ARG A N 1
ATOM 3497 C CA . ARG A 1 442 ? 6.927 15.651 -12.288 1.00 44.03 442 ARG A CA 1
ATOM 3498 C C . ARG A 1 442 ? 8.402 15.768 -12.686 1.00 44.03 442 ARG A C 1
ATOM 3500 O O . ARG A 1 442 ? 8.979 16.841 -12.552 1.00 44.03 442 ARG A O 1
ATOM 3507 N N . ASP A 1 443 ? 9.002 14.682 -13.171 1.00 48.12 443 ASP A N 1
ATOM 3508 C CA . ASP A 1 443 ? 10.443 14.647 -13.454 1.00 48.12 443 ASP A CA 1
ATOM 3509 C C . ASP A 1 443 ? 10.807 15.154 -14.864 1.00 48.12 443 ASP A C 1
ATOM 3511 O O . ASP A 1 443 ? 11.931 15.617 -15.062 1.00 48.12 443 ASP A O 1
ATOM 3515 N N . PHE A 1 444 ? 9.875 15.117 -15.829 1.00 41.97 444 PHE A N 1
ATOM 3516 C CA . PHE A 1 444 ? 10.066 15.679 -17.177 1.00 41.97 444 PHE A CA 1
ATOM 3517 C C . PHE A 1 444 ? 9.384 17.033 -17.390 1.00 41.97 444 PH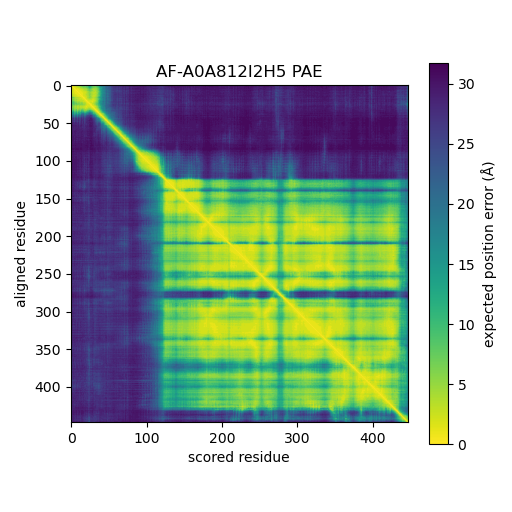E A C 1
ATOM 3519 O O . PHE A 1 444 ? 9.864 17.823 -18.197 1.00 41.97 444 PHE A O 1
ATOM 3526 N N . GLY A 1 445 ? 8.277 17.310 -16.696 1.00 36.75 445 GLY A N 1
ATOM 3527 C CA . GLY A 1 445 ? 7.485 18.529 -16.885 1.00 36.75 445 GLY A CA 1
ATOM 3528 C C . GLY A 1 445 ? 7.907 19.711 -16.017 1.00 36.75 445 GLY A C 1
ATOM 3529 O O . GLY A 1 445 ? 7.380 20.796 -16.224 1.00 36.75 445 GLY A O 1
ATOM 3530 N N . GLY A 1 446 ? 8.836 19.522 -15.070 1.00 33.31 446 GLY A N 1
ATOM 3531 C CA . GLY A 1 446 ? 9.375 20.613 -14.255 1.00 33.31 446 GLY A CA 1
ATOM 3532 C C . GLY A 1 446 ? 8.290 21.488 -13.621 1.00 33.31 446 GLY A C 1
ATOM 3533 O O . GLY A 1 446 ? 8.297 22.696 -13.828 1.00 33.31 446 GLY A O 1
ATOM 3534 N N . THR A 1 447 ? 7.349 20.890 -12.886 1.00 30.98 447 THR A N 1
ATOM 3535 C CA . THR A 1 447 ? 6.340 21.629 -12.100 1.00 30.98 447 THR A CA 1
ATOM 3536 C C . THR A 1 447 ? 6.626 21.567 -10.614 1.00 30.98 447 THR A C 1
ATOM 3538 O O . THR A 1 447 ? 6.758 20.423 -10.110 1.00 30.98 447 THR A O 1
#

Secondary structure (DSSP, 8-state):
-HHHHHHHHHHHHHT-GGGEEE-TTT--EEE------S----S---------------------------SS-S-----------SSHHHHHHHHHHHHHHHHHHHHHHHHHHHHS-TTSSTT---HHHHHHHHHHH--TT-HHHHHHTTS-TTSHHHHHHHHHHHTT-S-----EEEEEETTEEEEE--HHHHHHHHHHTT-THHHHSSS-HHHHHHHHHHH-TT-GGGG-TT--TTSEEEEEEEEEEEE-TT--EEEEEEEEESBSSB-SSS----TTSSS--BB-SS-HHHH-EEEEEEEHHHHSS-THHHHHHHHHHHHHHHHHHHT-EE-STT-EEEEEEEEEEE-HHHHHHHTTBS--GGGS--S---TTPPPPB-S-SSS-TTBTTB-TT--SSS-GGGGGSGGGSPPSBSS--GGGSSSS--EE----SSHHHHHHH--

Solvent-accessible surface area (backbone atoms only — not comparable to full-atom values): 26705 Å² total; per-residue (Å²): 115,66,67,66,53,50,55,53,50,51,56,54,32,72,76,33,73,90,31,45,48,65,41,91,87,80,66,47,82,44,74,68,76,91,77,86,88,79,81,84,83,72,96,80,78,80,89,78,90,83,84,80,85,87,76,90,83,90,85,84,86,87,80,87,82,84,81,89,78,83,88,85,86,82,85,83,83,90,80,90,81,85,89,84,86,88,68,61,64,67,50,51,52,50,49,52,47,51,49,52,52,49,50,51,49,48,52,51,48,48,54,47,53,70,69,43,49,92,92,49,75,80,82,63,73,44,46,38,48,53,23,51,52,17,53,76,67,43,42,93,91,35,65,67,35,43,56,35,31,68,30,48,71,92,56,14,53,70,46,40,55,54,46,32,54,75,69,68,70,55,87,82,52,61,68,46,75,45,73,46,47,103,87,42,68,46,65,30,33,44,64,59,46,44,51,51,48,29,51,77,70,71,46,47,67,65,52,50,41,54,96,52,33,44,60,53,49,60,51,47,42,71,78,45,69,84,45,62,66,80,76,45,88,86,67,52,48,81,34,44,45,56,26,28,38,35,38,43,85,47,63,47,99,86,67,45,52,25,42,36,37,27,36,25,33,47,36,21,52,15,41,85,86,45,72,80,51,53,97,83,48,98,64,93,26,42,53,66,49,80,48,63,83,71,54,40,47,70,32,37,70,46,50,41,90,71,30,71,93,40,60,64,36,53,46,43,50,43,36,54,53,32,53,42,44,26,46,30,46,79,72,34,41,80,75,57,96,90,39,59,40,24,37,42,54,52,24,40,37,32,49,58,72,54,45,33,64,64,45,40,37,67,18,35,63,89,50,55,78,92,64,82,90,54,101,82,58,74,85,40,72,4,27,34,53,65,25,45,21,35,17,82,90,15,63,58,84,51,79,57,100,78,32,73,25,67,75,22,33,69,97,57,28,67,79,36,38,90,56,86,34,46,68,56,78,48,46,61,75,42,42,83,42,80,55,87,81,61,51,64,58,46,78,74,59,74,114